Protein AF-A0A3D4ZTX4-F1 (afdb_monomer_lite)

Secondary structure (DSSP, 8-state):
----------------------------------SSEETT-SSSSSS--HHHHHHHHHHHTTSS---GGG-SS-SSS--HHHHHHHHHHHTTSS-S---EE-PPPSEEEEEEEE-SEEE--TT-EEEEEEEEEEEESEEEESSEEEE---SSTTPPPPPEEEEESS-EEE-SEEE-PPPPPP-SS--SPPPPPPEEEEESSS-EEES-----TT-TT-----EEPPPPPPP-TTPPPPPPP-EEEEEEEEEEEE---TTSEEEPPPPPPPPEEE-TTGGGT----SB---PPPPPP-EEEEEEEEESSEEEEEEE-TTS-EEEEEEPPTTSEEE-PPPPPPPEEESB-TTT--B---TTPPPP---TT--EEEEPPPPPPBSSB-PPPPPEEEE----SSTTPPPPPEEEEPPPPPPBS-EEETTEEEEEE-SSPEEPPPPPPEEEEPPPPPPPPTTSPPPPPPPEEEEPPPPPPBP-S--SS--EEPPPPPPEEEEPPPPPPPPTTSSSPPPPPPPPP-

Structure (mmCIF, N/CA/C/O backbone):
data_AF-A0A3D4ZTX4-F1
#
_entry.id   AF-A0A3D4ZTX4-F1
#
loop_
_atom_site.group_PDB
_atom_site.id
_atom_site.type_symbol
_atom_site.label_atom_id
_atom_site.label_alt_id
_atom_site.label_comp_id
_atom_site.label_asym_id
_atom_site.label_entity_id
_atom_site.label_seq_id
_atom_site.pdbx_PDB_ins_code
_atom_site.Cartn_x
_atom_site.Cartn_y
_atom_site.Cartn_z
_atom_site.occupancy
_atom_site.B_iso_or_equiv
_atom_site.auth_seq_id
_atom_site.auth_comp_id
_atom_site.auth_asym_id
_atom_site.auth_atom_id
_atom_site.pdbx_PDB_model_num
ATOM 1 N N . MET A 1 1 ? 56.403 -48.534 -10.985 1.00 29.56 1 MET A N 1
ATOM 2 C CA . MET A 1 1 ? 56.360 -48.283 -12.445 1.00 29.56 1 MET A CA 1
ATOM 3 C C . MET A 1 1 ? 54.887 -48.191 -12.809 1.00 29.56 1 MET A C 1
ATOM 5 O O . MET A 1 1 ? 54.210 -49.174 -12.582 1.00 29.56 1 MET A O 1
ATOM 9 N N . VAL A 1 2 ? 54.277 -47.084 -13.225 1.00 28.34 2 VAL A N 1
ATOM 10 C CA . VAL A 1 2 ? 54.739 -45.820 -13.814 1.00 28.34 2 VAL A CA 1
ATOM 11 C C . VAL A 1 2 ? 53.899 -44.674 -13.220 1.00 28.34 2 VAL A C 1
ATOM 13 O O . VAL A 1 2 ? 52.711 -44.831 -12.970 1.00 28.34 2 VAL A O 1
ATOM 16 N N . VAL A 1 3 ? 54.578 -43.557 -12.967 1.00 25.52 3 VAL A N 1
ATOM 17 C CA . VAL A 1 3 ? 54.094 -42.219 -12.584 1.00 25.52 3 VAL A CA 1
ATOM 18 C C . VAL A 1 3 ? 53.844 -41.408 -13.867 1.00 25.52 3 VAL A C 1
ATOM 20 O O . VAL A 1 3 ? 54.604 -41.626 -14.803 1.00 25.52 3 VAL A O 1
ATOM 23 N N . ILE A 1 4 ? 52.851 -40.499 -13.894 1.00 31.30 4 ILE A N 1
ATOM 24 C CA . ILE A 1 4 ? 52.759 -39.186 -14.614 1.00 31.30 4 ILE A CA 1
ATOM 25 C C . ILE A 1 4 ? 51.306 -38.678 -14.381 1.00 31.30 4 ILE A C 1
ATOM 27 O O . ILE A 1 4 ? 50.372 -39.369 -14.765 1.00 31.30 4 ILE A O 1
ATOM 31 N N . ALA A 1 5 ? 50.993 -37.685 -13.535 1.00 28.58 5 ALA A N 1
ATOM 32 C CA . ALA A 1 5 ? 51.284 -36.235 -13.509 1.00 28.58 5 ALA A CA 1
ATOM 33 C C . ALA A 1 5 ? 50.299 -35.348 -14.324 1.00 28.58 5 ALA A C 1
ATOM 35 O O . ALA A 1 5 ? 50.420 -35.210 -15.533 1.00 28.58 5 ALA A O 1
ATOM 36 N N . LEU A 1 6 ? 49.326 -34.776 -13.594 1.00 28.41 6 LEU A N 1
ATOM 37 C CA . LEU A 1 6 ? 48.914 -33.358 -13.486 1.00 28.41 6 LEU A CA 1
ATOM 38 C C . LEU A 1 6 ? 49.051 -32.407 -14.701 1.00 28.41 6 LEU A C 1
ATOM 40 O O . LEU A 1 6 ? 50.166 -32.054 -15.066 1.00 28.41 6 LEU A O 1
ATOM 44 N N . VAL A 1 7 ? 47.924 -31.822 -15.145 1.00 29.66 7 VAL A N 1
ATOM 45 C CA . VAL A 1 7 ? 47.815 -30.400 -15.549 1.00 29.66 7 VAL A CA 1
ATOM 46 C C . VAL A 1 7 ? 46.451 -29.858 -15.103 1.00 29.66 7 VAL A C 1
ATOM 48 O O . VAL A 1 7 ? 45.405 -30.392 -15.463 1.00 29.66 7 VAL A O 1
ATOM 51 N N . ALA A 1 8 ? 46.492 -28.799 -14.298 1.00 30.97 8 ALA A N 1
ATOM 52 C CA . ALA A 1 8 ? 45.364 -27.967 -13.908 1.00 30.97 8 ALA A CA 1
ATOM 53 C C . ALA A 1 8 ? 45.010 -26.971 -15.024 1.00 30.97 8 ALA A C 1
ATOM 55 O O . ALA A 1 8 ? 45.914 -26.400 -15.630 1.00 30.97 8 ALA A O 1
ATOM 56 N N . CYS A 1 9 ? 43.720 -26.686 -15.225 1.00 24.20 9 CYS A N 1
ATOM 57 C CA . CYS A 1 9 ? 43.291 -25.400 -15.770 1.00 24.20 9 CYS A CA 1
ATOM 58 C C . CYS A 1 9 ? 41.925 -25.003 -15.196 1.00 24.20 9 CYS A C 1
ATOM 60 O O . CYS A 1 9 ? 40.882 -25.558 -15.524 1.00 24.20 9 CYS A O 1
ATOM 62 N N . LEU A 1 10 ? 42.016 -24.033 -14.295 1.00 30.66 10 LEU A N 1
ATOM 63 C CA . LEU A 1 10 ? 40.996 -23.150 -13.761 1.00 30.66 10 LEU A CA 1
ATOM 64 C C . LEU A 1 10 ? 40.327 -22.358 -14.901 1.00 30.66 10 LEU A C 1
ATOM 66 O O . LEU A 1 10 ? 41.018 -21.591 -15.567 1.00 30.66 10 LEU A O 1
ATOM 70 N N . ILE A 1 11 ? 39.009 -22.484 -15.077 1.00 34.06 11 ILE A N 1
ATOM 71 C CA . ILE A 1 11 ? 38.154 -21.402 -15.594 1.00 34.06 11 ILE A CA 1
ATOM 72 C C . ILE A 1 11 ? 36.887 -21.368 -14.738 1.00 34.06 11 ILE A C 1
ATOM 74 O O . ILE A 1 11 ? 36.047 -22.261 -14.786 1.00 34.06 11 ILE A O 1
ATOM 78 N N . VAL A 1 12 ? 36.810 -20.317 -13.928 1.00 33.38 12 VAL A N 1
ATOM 79 C CA . VAL A 1 12 ? 35.614 -19.815 -13.257 1.00 33.38 12 VAL A CA 1
ATOM 80 C C . VAL A 1 12 ? 34.815 -19.035 -14.296 1.00 33.38 12 VAL A C 1
ATOM 82 O O . VAL A 1 12 ? 35.348 -18.085 -14.861 1.00 33.38 12 VAL A O 1
ATOM 85 N N . LEU A 1 13 ? 33.551 -19.393 -14.509 1.00 31.44 13 LEU A N 1
ATOM 86 C CA . LEU A 1 13 ? 32.523 -18.471 -14.991 1.00 31.44 13 LEU A CA 1
ATOM 87 C C . LEU A 1 13 ? 31.254 -18.747 -14.184 1.00 31.44 13 LEU A C 1
ATOM 89 O O . LEU A 1 13 ? 30.627 -19.795 -14.323 1.00 31.44 13 LEU A O 1
ATOM 93 N N . GLY A 1 14 ? 30.969 -17.823 -13.266 1.00 26.03 14 GLY A N 1
ATOM 94 C CA . GLY A 1 14 ? 29.739 -17.760 -12.495 1.00 26.03 14 GLY A CA 1
ATOM 95 C C . GLY A 1 14 ? 28.582 -17.185 -13.309 1.00 26.03 14 GLY A C 1
ATOM 96 O O . GLY A 1 14 ? 28.781 -16.535 -14.333 1.00 26.03 14 GLY A O 1
ATOM 97 N N . GLY A 1 15 ? 27.378 -17.442 -12.806 1.00 23.33 15 GLY A N 1
ATOM 98 C CA . GLY A 1 15 ? 26.110 -16.948 -13.332 1.00 23.33 15 GLY A CA 1
ATOM 99 C C . GLY A 1 15 ? 24.925 -17.636 -12.654 1.00 23.33 15 GLY A C 1
ATOM 100 O O . GLY A 1 15 ? 24.102 -18.237 -13.331 1.00 23.33 15 GLY A O 1
ATOM 101 N N . CYS A 1 16 ? 24.877 -17.612 -11.317 1.00 26.80 16 CYS A N 1
ATOM 102 C CA . CYS A 1 16 ? 23.678 -17.952 -10.552 1.00 26.80 16 CYS A CA 1
ATOM 103 C C . CYS A 1 16 ? 22.837 -16.679 -10.395 1.00 26.80 16 CYS A C 1
ATOM 105 O O . CYS A 1 16 ? 23.235 -15.785 -9.655 1.00 26.80 16 CYS A O 1
ATOM 107 N N . GLY A 1 17 ? 21.686 -16.606 -11.064 1.00 27.02 17 GLY A N 1
ATOM 108 C CA . GLY A 1 17 ? 20.585 -15.723 -10.677 1.00 27.02 17 GLY A CA 1
ATOM 109 C C . GLY A 1 17 ? 19.721 -16.459 -9.658 1.00 27.02 17 GLY A C 1
ATOM 110 O O . GLY A 1 17 ? 18.739 -17.092 -10.026 1.00 27.02 17 GLY A O 1
ATOM 111 N N . GLY A 1 18 ? 20.170 -16.486 -8.404 1.00 25.41 18 GLY A N 1
ATOM 112 C CA . GLY A 1 18 ? 19.428 -17.049 -7.280 1.00 25.41 18 GLY A CA 1
ATOM 113 C C . GLY A 1 18 ? 18.776 -15.919 -6.501 1.00 25.41 18 GLY A C 1
ATOM 114 O O . GLY A 1 18 ? 19.469 -15.194 -5.794 1.00 25.41 18 GLY A O 1
ATOM 115 N N . SER A 1 19 ? 17.462 -15.770 -6.662 1.00 39.69 19 SER A N 1
ATOM 116 C CA . SER A 1 19 ? 16.624 -15.027 -5.725 1.00 39.69 19 SER A CA 1
ATOM 117 C C . SER A 1 19 ? 16.540 -15.844 -4.437 1.00 39.69 19 SER A C 1
ATOM 119 O O . SER A 1 19 ? 15.967 -16.933 -4.439 1.00 39.69 19 SER A O 1
ATOM 121 N N . SER A 1 20 ? 17.195 -15.378 -3.375 1.00 32.53 20 SER A N 1
ATOM 122 C CA . SER A 1 20 ? 17.037 -15.909 -2.019 1.00 32.53 20 SER A CA 1
ATOM 123 C C . SER A 1 20 ? 17.790 -15.029 -1.023 1.00 32.53 20 SER A C 1
ATOM 125 O O . SER A 1 20 ? 19.018 -15.087 -0.981 1.00 32.53 20 SER A O 1
ATOM 127 N N . ASP A 1 21 ? 17.057 -14.254 -0.221 1.00 24.39 21 ASP A N 1
ATOM 128 C CA . ASP A 1 21 ? 17.412 -14.012 1.185 1.00 24.39 21 ASP A CA 1
ATOM 129 C C . ASP A 1 21 ? 16.194 -13.485 1.975 1.00 24.39 21 ASP A C 1
ATOM 131 O O . ASP A 1 21 ? 16.196 -12.395 2.540 1.00 24.39 21 ASP A O 1
ATOM 135 N N . SER A 1 22 ? 15.127 -14.289 2.034 1.00 27.98 22 SER A N 1
ATOM 136 C CA . SER A 1 22 ? 14.105 -14.159 3.080 1.00 27.98 22 SER A CA 1
ATOM 137 C C . SER A 1 22 ? 14.618 -14.924 4.297 1.00 27.98 22 SER A C 1
ATOM 139 O O . SER A 1 22 ? 14.611 -16.157 4.325 1.00 27.98 22 SER A O 1
ATOM 141 N N . ARG A 1 23 ? 15.157 -14.209 5.286 1.00 24.25 23 ARG A N 1
ATOM 142 C CA . ARG A 1 23 ? 15.619 -14.826 6.533 1.00 24.25 23 ARG A CA 1
ATOM 143 C C . ARG A 1 23 ? 14.424 -15.396 7.295 1.00 24.25 23 ARG A C 1
ATOM 145 O O . ARG A 1 23 ? 13.562 -14.658 7.750 1.00 24.25 23 ARG A O 1
ATOM 152 N N . HIS A 1 24 ? 14.418 -16.717 7.442 1.00 26.36 24 HIS A N 1
ATOM 153 C CA . HIS A 1 24 ? 13.599 -17.452 8.398 1.00 26.36 24 HIS A CA 1
ATOM 154 C C . HIS A 1 24 ? 14.009 -17.136 9.839 1.00 26.36 24 HIS A C 1
ATOM 156 O O . HIS A 1 24 ? 15.183 -17.273 10.195 1.00 26.36 24 HIS A O 1
ATOM 162 N N . GLY A 1 25 ? 13.009 -16.839 10.667 1.00 23.14 25 GLY A N 1
ATOM 163 C CA . GLY A 1 25 ? 13.096 -16.951 12.115 1.00 23.14 25 GLY A CA 1
ATOM 164 C C . GLY A 1 25 ? 12.004 -16.175 12.841 1.00 23.14 25 GLY A C 1
ATOM 165 O O . GLY A 1 25 ? 12.299 -15.092 13.316 1.00 23.14 25 GLY A O 1
ATOM 166 N N . ASP A 1 26 ? 10.797 -16.735 12.961 1.00 24.45 26 ASP A N 1
ATOM 167 C CA . ASP A 1 26 ? 10.262 -17.123 14.274 1.00 24.45 26 ASP A CA 1
ATOM 168 C C . ASP A 1 26 ? 9.072 -18.090 14.125 1.00 24.45 26 ASP A C 1
ATOM 170 O O . ASP A 1 26 ? 8.430 -18.151 13.078 1.00 24.45 26 ASP A O 1
ATOM 174 N N . ALA A 1 27 ? 8.830 -18.916 15.142 1.00 26.33 27 ALA A N 1
ATOM 175 C CA . ALA A 1 27 ? 7.755 -19.904 15.152 1.00 26.33 27 ALA A CA 1
ATOM 176 C C . ALA A 1 27 ? 6.387 -19.216 15.313 1.00 26.33 27 ALA A C 1
ATOM 178 O O . ALA A 1 27 ? 6.121 -18.605 16.346 1.00 26.33 27 ALA A O 1
ATOM 179 N N . GLY A 1 28 ? 5.532 -19.353 14.296 1.00 24.69 28 GLY A N 1
ATOM 180 C CA . GLY A 1 28 ? 4.213 -18.730 14.207 1.00 24.69 28 GLY A CA 1
ATOM 181 C C . GLY A 1 28 ? 3.308 -19.012 15.406 1.00 24.69 28 GLY A C 1
ATOM 182 O O . GLY A 1 28 ? 2.915 -20.148 15.680 1.00 24.69 28 GLY A O 1
ATOM 183 N N . THR A 1 29 ? 2.943 -17.943 16.104 1.00 26.30 29 THR A N 1
ATOM 184 C CA . THR A 1 29 ? 1.664 -17.843 16.801 1.00 26.30 29 THR A CA 1
ATOM 185 C C . THR A 1 29 ? 0.652 -17.279 15.809 1.00 26.30 29 THR A C 1
ATOM 187 O O . THR A 1 29 ? 0.821 -16.145 15.373 1.00 26.30 29 THR A O 1
ATOM 190 N N . ALA A 1 30 ? -0.360 -18.072 15.453 1.00 31.19 30 ALA A N 1
ATOM 191 C CA . ALA A 1 30 ? -1.457 -17.687 14.565 1.00 31.19 30 ALA A CA 1
ATOM 192 C C . ALA A 1 30 ? -2.037 -16.300 14.914 1.00 31.19 30 ALA A C 1
ATOM 194 O O . ALA A 1 30 ? -2.411 -16.064 16.070 1.00 31.19 30 ALA A O 1
ATOM 195 N N . SER A 1 31 ? -2.154 -15.414 13.920 1.00 37.06 31 SER A N 1
ATOM 196 C CA . SER A 1 31 ? -2.885 -14.147 14.033 1.00 37.06 31 SER A CA 1
ATOM 197 C C . SER A 1 31 ? -4.377 -14.429 13.822 1.00 37.06 31 SER A C 1
ATOM 199 O O . SER A 1 31 ? -4.875 -14.539 12.708 1.00 37.06 31 SER A O 1
ATOM 201 N N . LEU A 1 32 ? -5.114 -14.606 14.922 1.00 36.53 32 LEU A N 1
ATOM 202 C CA . LEU A 1 32 ? -6.569 -14.849 14.931 1.00 36.53 32 LEU A CA 1
ATOM 203 C C . LEU A 1 32 ? -7.376 -13.538 15.063 1.00 36.53 32 LEU A C 1
ATOM 205 O O . LEU A 1 32 ? -8.450 -13.518 15.667 1.00 36.53 32 LEU A O 1
ATOM 209 N N . CYS A 1 33 ? -6.831 -12.422 14.577 1.00 50.25 33 CYS A N 1
ATOM 210 C CA . CYS A 1 33 ? -7.174 -11.074 15.050 1.00 50.25 33 CYS A CA 1
ATOM 211 C C . CYS A 1 33 ? -8.006 -10.235 14.062 1.00 50.25 33 CYS A C 1
ATOM 213 O O . CYS A 1 33 ? -8.018 -9.003 14.152 1.00 50.25 33 CYS A O 1
ATOM 215 N N . SER A 1 34 ? -8.675 -10.874 13.105 1.00 60.69 34 SER A N 1
ATOM 216 C CA . SER A 1 34 ? -9.504 -10.233 12.077 1.00 60.69 34 SER A CA 1
ATOM 217 C C . SER A 1 34 ? -10.948 -10.745 12.127 1.00 60.69 34 SER A C 1
ATOM 219 O O . SER A 1 34 ? -11.213 -11.889 12.501 1.00 60.69 34 SER A O 1
ATOM 221 N N . VAL A 1 35 ? -11.905 -9.876 11.783 1.00 67.38 35 VAL A N 1
ATOM 222 C CA . VAL A 1 35 ? -13.296 -10.286 11.541 1.00 67.38 35 VAL A CA 1
ATOM 223 C C . VAL A 1 35 ? -13.363 -11.086 10.242 1.00 67.38 35 VAL A C 1
ATOM 225 O O . VAL A 1 35 ? -14.143 -12.032 10.151 1.00 67.38 35 VAL A O 1
ATOM 228 N N . SER A 1 36 ? -12.535 -10.732 9.258 1.00 76.25 36 SER A N 1
ATOM 229 C CA . SER A 1 36 ? -12.303 -11.543 8.062 1.00 76.25 36 SER A CA 1
ATOM 230 C C . SER A 1 36 ? -11.190 -12.575 8.266 1.00 76.25 36 SER A C 1
ATOM 232 O O . SER A 1 36 ? -10.473 -12.562 9.262 1.00 76.25 36 SER A O 1
ATOM 234 N N . SER A 1 37 ? -11.038 -13.526 7.353 1.00 83.44 37 SER A N 1
ATOM 235 C CA . SER A 1 37 ? -9.910 -14.470 7.357 1.00 83.44 37 SER A CA 1
ATOM 236 C C . SER A 1 37 ? -9.536 -14.827 5.924 1.00 83.44 37 SER A C 1
ATOM 238 O O . SER A 1 37 ? -10.416 -14.877 5.062 1.00 83.44 37 SER A O 1
ATOM 240 N N . LEU A 1 38 ? -8.254 -15.074 5.653 1.00 86.12 38 LEU A N 1
ATOM 241 C CA . LEU A 1 38 ? -7.802 -15.443 4.313 1.00 86.12 38 LEU A CA 1
ATOM 242 C C . LEU A 1 38 ? -8.300 -16.850 3.960 1.00 86.12 38 LEU A C 1
ATOM 244 O O . LEU A 1 38 ? -8.179 -17.789 4.746 1.00 86.12 38 LEU A O 1
ATOM 248 N N . LEU A 1 39 ? -8.886 -17.002 2.772 1.00 89.81 39 LEU A N 1
ATOM 249 C CA . LEU A 1 39 ? -9.277 -18.319 2.273 1.00 89.81 39 LEU A CA 1
ATOM 250 C C . LEU A 1 39 ? -8.027 -19.169 2.051 1.00 89.81 39 LEU A C 1
ATOM 252 O O . LEU A 1 39 ? -7.098 -18.750 1.364 1.00 89.81 39 LEU A O 1
ATOM 256 N N . GLY A 1 40 ? -8.034 -20.374 2.609 1.00 90.19 40 GLY A N 1
ATOM 257 C CA . GLY A 1 40 ? -6.928 -21.319 2.560 1.00 90.19 40 GLY A CA 1
ATOM 258 C C . GLY A 1 40 ? -5.927 -21.199 3.704 1.00 90.19 40 GLY A C 1
ATOM 259 O O . GLY A 1 40 ? -5.249 -22.183 3.946 1.00 90.19 40 GLY A O 1
ATOM 260 N N . ASP A 1 41 ? -5.872 -20.084 4.439 1.00 91.88 41 ASP A N 1
ATOM 261 C CA . ASP A 1 41 ? -4.967 -19.902 5.586 1.00 91.88 41 ASP A CA 1
ATOM 262 C C . ASP A 1 41 ? -5.539 -20.609 6.827 1.00 91.88 41 ASP A C 1
ATOM 264 O O . ASP A 1 41 ? -6.416 -20.097 7.530 1.00 91.88 41 ASP A O 1
ATOM 268 N N . LEU A 1 42 ? -5.124 -21.858 7.035 1.00 89.75 42 LEU A N 1
ATOM 269 C CA . LEU A 1 42 ? -5.650 -22.737 8.079 1.00 89.75 42 LEU A CA 1
ATOM 270 C C . LEU A 1 42 ? -4.779 -22.758 9.332 1.00 89.75 42 LEU A C 1
ATOM 272 O O . LEU A 1 42 ? -5.270 -23.187 10.383 1.00 89.75 42 LEU A O 1
ATOM 276 N N . ASP A 1 43 ? -3.518 -22.334 9.238 1.00 85.25 43 ASP A N 1
ATOM 277 C CA . ASP A 1 43 ? -2.645 -22.167 10.400 1.00 85.25 43 ASP A CA 1
ATOM 278 C C . ASP A 1 43 ? -2.526 -20.711 10.891 1.00 85.25 43 ASP A C 1
ATOM 280 O O . ASP A 1 43 ? -2.057 -20.495 12.013 1.00 85.25 43 ASP A O 1
ATOM 284 N N . GLY A 1 44 ? -3.092 -19.751 10.153 1.00 80.12 44 GLY A N 1
ATOM 285 C CA . GLY A 1 44 ? -3.233 -18.351 10.549 1.00 80.12 44 GLY A CA 1
ATOM 286 C C . GLY A 1 44 ? -1.918 -17.582 10.485 1.00 80.12 44 GLY A C 1
ATOM 287 O O . GLY A 1 44 ? -1.739 -16.633 11.259 1.00 80.12 44 GLY A O 1
ATOM 288 N N . ASP A 1 45 ? -0.975 -18.028 9.651 1.00 76.88 45 ASP A N 1
ATOM 289 C CA . ASP A 1 45 ? 0.330 -17.391 9.478 1.00 76.88 45 ASP A CA 1
ATOM 290 C C . ASP A 1 45 ? 0.326 -16.276 8.411 1.00 76.88 45 ASP A C 1
ATOM 292 O O . ASP A 1 45 ? 1.339 -15.591 8.222 1.00 76.88 45 ASP A O 1
ATOM 296 N N . GLY A 1 46 ? -0.817 -16.061 7.744 1.00 78.94 46 GLY A N 1
ATOM 297 C CA . GLY A 1 46 ? -1.037 -15.022 6.739 1.00 78.94 46 GLY A CA 1
ATOM 298 C C . GLY A 1 46 ? -0.410 -15.308 5.371 1.00 78.94 46 GLY A C 1
ATOM 299 O O . GLY A 1 46 ? -0.596 -14.526 4.431 1.00 78.94 46 GLY A O 1
ATOM 300 N N . ASN A 1 47 ? 0.330 -16.407 5.224 1.00 83.25 47 ASN A N 1
ATOM 301 C CA . ASN A 1 47 ? 1.073 -16.758 4.024 1.00 83.25 47 ASN A CA 1
ATOM 302 C C . ASN A 1 47 ? 0.529 -18.042 3.401 1.00 83.25 47 ASN A C 1
ATOM 304 O O . ASN A 1 47 ? -0.029 -18.893 4.081 1.00 83.25 47 ASN A O 1
ATOM 308 N N . PRO A 1 48 ? 0.717 -18.246 2.086 1.00 90.69 48 PRO A N 1
ATOM 309 C CA . PRO A 1 48 ? 0.359 -19.516 1.505 1.00 90.69 48 PRO A CA 1
ATOM 310 C C . PRO A 1 48 ? 1.403 -20.579 1.853 1.00 90.69 48 PRO A C 1
ATOM 312 O O . PRO A 1 48 ? 2.527 -20.551 1.340 1.00 90.69 48 PRO A O 1
ATOM 315 N N . GLY A 1 49 ? 1.025 -21.556 2.677 1.00 92.88 49 GLY A N 1
ATOM 316 C CA . GLY A 1 49 ? 1.903 -22.615 3.156 1.00 92.88 49 GLY A CA 1
ATOM 317 C C . GLY A 1 49 ? 1.590 -24.019 2.628 1.00 92.88 49 GLY A C 1
ATOM 318 O O . GLY A 1 49 ? 0.478 -24.384 2.241 1.00 92.88 49 GLY A O 1
ATOM 319 N N . VAL A 1 50 ? 2.605 -24.893 2.670 1.00 95.50 50 VAL A N 1
ATOM 320 C CA . VAL A 1 50 ? 2.388 -26.345 2.507 1.00 95.50 50 VAL A CA 1
ATOM 321 C C . VAL A 1 50 ? 1.551 -26.897 3.669 1.00 95.50 50 VAL A C 1
ATOM 323 O O . VAL A 1 50 ? 0.809 -27.861 3.478 1.00 95.50 50 VAL A O 1
ATOM 326 N N . ASN A 1 51 ? 1.654 -26.292 4.857 1.00 95.00 51 ASN A N 1
ATOM 327 C CA . ASN A 1 51 ? 0.865 -26.663 6.030 1.00 95.00 51 ASN A CA 1
ATOM 328 C C . ASN A 1 51 ? -0.634 -26.485 5.776 1.00 95.00 51 ASN A C 1
ATOM 330 O O . AS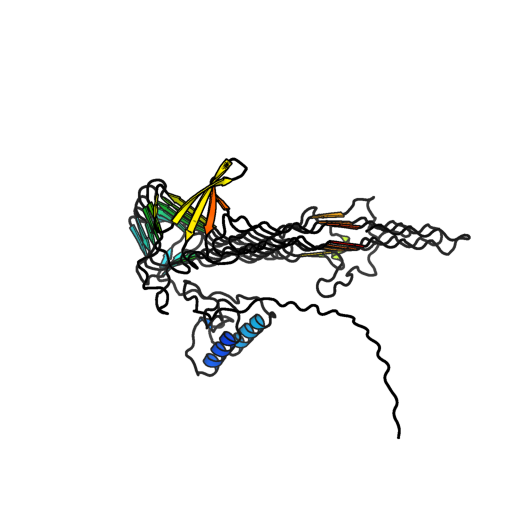N A 1 51 ? -1.394 -27.419 6.029 1.00 95.00 51 ASN A O 1
ATOM 334 N N . ASP A 1 52 ? -1.029 -25.362 5.181 1.00 94.69 52 ASP A N 1
ATOM 335 C CA . ASP A 1 52 ? -2.404 -25.085 4.771 1.00 94.69 52 ASP A CA 1
ATOM 336 C C . ASP A 1 52 ? -2.931 -26.109 3.780 1.00 94.69 52 ASP A C 1
ATOM 338 O O . ASP A 1 52 ? -3.965 -26.740 3.996 1.00 94.69 52 ASP A O 1
ATOM 342 N N . ALA A 1 53 ? -2.167 -26.359 2.712 1.00 95.94 53 ALA A N 1
ATOM 343 C CA . ALA A 1 53 ? -2.538 -27.346 1.708 1.00 95.94 53 ALA A CA 1
ATOM 344 C C . ALA A 1 53 ? -2.712 -28.745 2.329 1.00 95.94 53 ALA A C 1
ATOM 346 O O . ALA A 1 53 ? -3.639 -29.478 1.977 1.00 95.94 53 ALA A O 1
ATOM 347 N N . ILE A 1 54 ? -1.849 -29.125 3.279 1.00 96.12 54 ILE A N 1
ATOM 348 C CA . ILE A 1 54 ? -1.979 -30.382 4.027 1.00 96.12 54 ILE A CA 1
ATOM 349 C C . ILE A 1 54 ? -3.227 -30.366 4.917 1.00 96.12 54 ILE A C 1
ATOM 351 O O . ILE A 1 54 ? -3.923 -31.381 4.981 1.00 96.12 54 ILE A O 1
ATOM 355 N N . ALA A 1 55 ? -3.524 -29.260 5.594 1.00 95.19 55 ALA A N 1
ATOM 356 C CA . ALA A 1 55 ? -4.703 -29.129 6.442 1.00 95.19 55 ALA A CA 1
ATOM 357 C C . ALA A 1 55 ? -6.005 -29.239 5.623 1.00 95.19 55 ALA A C 1
ATOM 359 O O . ALA A 1 55 ? -6.890 -30.010 6.003 1.00 95.19 55 ALA A O 1
ATOM 360 N N . ILE A 1 56 ? -6.078 -28.623 4.436 1.00 96.38 56 ILE A N 1
ATOM 361 C CA . ILE A 1 56 ? -7.192 -28.819 3.492 1.00 96.38 56 ILE A CA 1
ATOM 362 C C . ILE A 1 56 ? -7.293 -30.300 3.099 1.00 96.38 56 ILE A C 1
ATOM 364 O O . ILE A 1 56 ? -8.359 -30.903 3.206 1.00 96.38 56 ILE A O 1
ATOM 368 N N . LEU A 1 57 ? -6.184 -30.946 2.716 1.00 97.25 57 LEU A N 1
ATOM 369 C CA . LEU A 1 57 ? -6.191 -32.369 2.345 1.00 97.25 57 LEU A CA 1
ATOM 370 C C . LEU A 1 57 ? -6.658 -33.281 3.486 1.00 97.25 57 LEU A C 1
ATOM 372 O O . LEU A 1 57 ? -7.331 -34.281 3.228 1.00 97.25 57 LEU A O 1
ATOM 376 N N . ARG A 1 58 ? -6.335 -32.950 4.741 1.00 97.69 58 ARG A N 1
ATOM 377 C CA . ARG A 1 58 ? -6.824 -33.679 5.919 1.00 97.69 58 ARG A CA 1
ATOM 378 C C . ARG A 1 58 ? -8.338 -33.547 6.082 1.00 97.69 58 ARG A C 1
ATOM 380 O O . ARG A 1 58 ? -8.983 -34.546 6.402 1.00 97.69 58 ARG A O 1
ATOM 387 N N . ILE A 1 59 ? -8.911 -32.377 5.802 1.00 96.38 59 ILE A N 1
ATOM 388 C CA . ILE A 1 59 ? -10.369 -32.182 5.750 1.00 96.38 59 ILE A CA 1
ATOM 389 C C . ILE A 1 59 ? -10.977 -33.023 4.620 1.00 96.38 59 ILE A C 1
ATOM 391 O O . ILE A 1 59 ? -11.925 -33.771 4.853 1.00 96.38 59 ILE A O 1
ATOM 395 N N . VAL A 1 60 ? -10.386 -32.984 3.421 1.00 96.38 60 VAL A N 1
ATOM 396 C CA . VAL A 1 60 ? -10.865 -33.724 2.237 1.00 96.38 60 VAL A CA 1
ATOM 397 C C . VAL A 1 60 ? -10.925 -35.236 2.479 1.00 96.38 60 VAL A C 1
ATOM 399 O O . VAL A 1 60 ? -11.858 -35.901 2.028 1.00 96.38 60 VAL A O 1
ATOM 402 N N . VAL A 1 61 ? -9.959 -35.806 3.208 1.00 96.75 61 VAL A N 1
ATOM 403 C CA . VAL A 1 61 ? -9.952 -37.245 3.551 1.00 96.75 61 VAL A CA 1
ATOM 404 C C . VAL A 1 61 ? -10.732 -37.582 4.831 1.00 96.75 61 VAL A C 1
ATOM 406 O O . VAL A 1 61 ? -10.745 -38.742 5.247 1.00 96.75 61 VAL A O 1
ATOM 409 N N . GLY A 1 62 ? -11.388 -36.599 5.456 1.00 94.00 62 GLY A N 1
ATOM 410 C CA . GLY A 1 62 ? -12.205 -36.774 6.660 1.00 94.00 62 GLY A CA 1
ATOM 411 C C . GLY A 1 62 ? -11.406 -37.005 7.945 1.00 94.00 62 GLY A C 1
ATOM 412 O O . GLY A 1 62 ? -11.927 -37.604 8.887 1.00 94.00 62 GLY A O 1
ATOM 413 N N . PHE A 1 63 ? -10.139 -36.587 7.983 1.00 95.69 63 PHE A N 1
ATOM 414 C CA . PHE A 1 63 ? -9.313 -36.635 9.194 1.00 95.69 63 PHE A CA 1
ATOM 415 C C . PHE A 1 63 ? -9.562 -35.444 10.118 1.00 95.69 63 PHE A C 1
ATOM 417 O O . PHE A 1 63 ? -9.476 -35.619 11.331 1.00 95.69 63 PHE A O 1
ATOM 424 N N . ASP A 1 64 ? -9.921 -34.286 9.561 1.00 94.69 64 ASP A N 1
ATOM 425 C CA . ASP A 1 64 ? -10.273 -33.083 10.316 1.00 94.69 64 ASP A CA 1
ATOM 426 C C . ASP A 1 64 ? -11.680 -32.580 9.951 1.00 94.69 64 ASP A C 1
ATOM 428 O O . ASP A 1 64 ? -12.275 -32.990 8.952 1.00 94.69 64 ASP A O 1
ATOM 432 N N . VAL A 1 65 ? -12.232 -31.705 10.797 1.00 91.19 65 VAL A N 1
ATOM 433 C CA . VAL A 1 65 ? -13.566 -31.113 10.612 1.00 91.19 65 VAL A CA 1
ATOM 434 C C . VAL A 1 65 ? -13.518 -30.042 9.523 1.00 91.19 65 VAL A C 1
ATOM 436 O O . VAL A 1 65 ? -12.598 -29.230 9.487 1.00 91.19 65 VAL A O 1
ATOM 439 N N . THR A 1 66 ? -14.538 -30.012 8.664 1.00 90.69 66 THR A N 1
ATOM 440 C CA . THR A 1 66 ? -14.692 -28.986 7.628 1.00 90.69 66 THR A CA 1
ATOM 441 C C . THR A 1 66 ? -14.803 -27.589 8.231 1.00 90.69 66 THR A C 1
ATOM 443 O O . THR A 1 66 ? -15.584 -27.362 9.156 1.00 90.69 66 THR A O 1
ATOM 446 N N . THR A 1 67 ? -14.058 -26.647 7.659 1.00 90.56 67 THR A N 1
ATOM 447 C CA . THR A 1 67 ? -14.127 -25.217 7.968 1.00 90.56 67 THR A CA 1
ATOM 448 C C . THR A 1 67 ? -14.397 -24.428 6.684 1.00 90.56 67 THR A C 1
ATOM 450 O O . THR A 1 67 ? -13.861 -24.812 5.643 1.00 90.56 67 THR A O 1
ATOM 453 N N . PRO A 1 68 ? -15.190 -23.338 6.725 1.00 88.94 68 PRO A N 1
ATOM 454 C CA . PRO A 1 68 ? -15.415 -22.475 5.563 1.00 88.94 68 PRO A CA 1
ATOM 455 C C . PRO A 1 68 ? -14.134 -21.896 4.950 1.00 88.94 68 PRO A C 1
ATOM 457 O O . PRO A 1 68 ? -14.116 -21.597 3.767 1.00 88.94 68 PRO A O 1
ATOM 460 N N . LEU A 1 69 ? -13.052 -21.771 5.728 1.00 90.62 69 LEU A N 1
ATOM 461 C CA . LEU A 1 69 ? -11.764 -21.281 5.218 1.00 90.62 69 LEU A CA 1
ATOM 462 C C . LEU A 1 69 ? -11.113 -22.231 4.210 1.00 90.62 69 LEU A C 1
ATOM 464 O O . LEU A 1 69 ? -10.302 -21.792 3.405 1.00 90.62 69 LEU A O 1
ATOM 468 N N . ALA A 1 70 ? -11.451 -23.521 4.256 1.00 93.88 70 ALA A N 1
ATOM 469 C CA . ALA A 1 70 ? -10.879 -24.528 3.370 1.00 93.88 70 ALA A CA 1
ATOM 470 C C . ALA A 1 70 ? -11.608 -24.636 2.017 1.00 93.88 70 ALA A C 1
ATOM 472 O O . ALA A 1 70 ? -11.177 -25.423 1.184 1.00 93.88 70 ALA A O 1
ATOM 473 N N . ASP A 1 71 ? -12.703 -23.892 1.818 1.00 93.19 71 ASP A N 1
ATOM 474 C CA . ASP A 1 71 ? -13.427 -23.758 0.545 1.00 93.19 71 ASP A CA 1
ATOM 475 C C . ASP A 1 71 ? -12.841 -22.556 -0.211 1.00 93.19 71 ASP A C 1
ATOM 477 O O . ASP A 1 71 ? -13.329 -21.426 -0.142 1.00 93.19 71 ASP A O 1
ATOM 481 N N . CYS A 1 72 ? -11.679 -22.782 -0.816 1.00 93.19 72 CYS A N 1
ATOM 482 C CA . CYS A 1 72 ? -10.872 -21.758 -1.459 1.00 93.19 72 CYS A CA 1
ATOM 483 C C . CYS A 1 72 ? -11.420 -21.362 -2.835 1.00 93.19 72 CYS A C 1
ATOM 485 O O . CYS A 1 72 ? -11.168 -20.239 -3.272 1.00 93.19 72 CYS A O 1
ATOM 487 N N . ASP A 1 73 ? -12.128 -22.255 -3.534 1.00 92.12 73 ASP A N 1
ATOM 488 C CA . ASP A 1 73 ? -12.769 -21.928 -4.814 1.00 92.12 73 ASP A CA 1
ATOM 489 C C . ASP A 1 73 ? -14.221 -21.426 -4.679 1.00 92.12 73 ASP A C 1
ATOM 491 O O . ASP A 1 73 ? -14.767 -20.861 -5.635 1.00 92.12 73 ASP A O 1
ATOM 495 N N . GLY A 1 74 ? -14.799 -21.519 -3.476 1.00 89.19 74 GLY A N 1
ATOM 496 C CA . GLY A 1 74 ? -16.092 -20.947 -3.119 1.00 89.19 74 GLY A CA 1
ATOM 497 C C . GLY A 1 74 ? -17.279 -21.718 -3.693 1.00 89.19 74 GLY A C 1
ATOM 498 O O . GLY A 1 74 ? -18.362 -21.140 -3.845 1.00 89.19 74 GLY A O 1
ATOM 499 N N . ASP A 1 75 ? -17.098 -22.992 -4.057 1.00 91.81 75 ASP A N 1
ATOM 500 C CA . ASP A 1 75 ? -18.165 -23.830 -4.609 1.00 91.81 75 ASP A CA 1
ATOM 501 C C . ASP A 1 75 ? -19.151 -24.357 -3.545 1.00 91.81 75 ASP A C 1
ATOM 503 O O . ASP A 1 75 ? -20.204 -24.920 -3.880 1.00 91.81 75 ASP A O 1
ATOM 507 N N . GLY A 1 76 ? -18.862 -24.097 -2.265 1.00 90.38 76 GLY A N 1
ATOM 508 C CA . GLY A 1 76 ? -19.651 -24.510 -1.111 1.00 90.38 76 GLY A CA 1
ATOM 509 C C . GLY A 1 76 ? -19.230 -25.862 -0.534 1.00 90.38 76 GLY A C 1
ATOM 510 O O . GLY A 1 76 ? -19.885 -26.350 0.397 1.00 90.38 76 GLY A O 1
ATOM 511 N N . THR A 1 77 ? -18.189 -26.503 -1.075 1.00 93.00 77 THR A N 1
ATOM 512 C CA . THR A 1 77 ? -17.682 -27.801 -0.628 1.00 93.00 77 THR A CA 1
ATOM 513 C C . THR A 1 77 ? -16.161 -27.835 -0.553 1.00 93.00 77 THR A C 1
ATOM 515 O O . THR A 1 77 ? -15.471 -27.488 -1.490 1.00 93.00 77 THR A O 1
ATOM 518 N N . VAL A 1 78 ? -15.618 -28.363 0.549 1.00 95.69 78 VAL A N 1
ATOM 519 C CA . VAL A 1 78 ? -14.163 -28.551 0.670 1.00 95.69 78 VAL A CA 1
ATOM 520 C C . VAL A 1 78 ? -13.740 -29.833 -0.047 1.00 95.69 78 VAL A C 1
ATOM 522 O O . VAL A 1 78 ? -14.090 -30.943 0.374 1.00 95.69 78 VAL A O 1
ATOM 525 N N . GLY A 1 79 ? -12.968 -29.684 -1.117 1.00 95.75 79 GLY A N 1
ATOM 526 C CA . GLY A 1 79 ? -12.538 -30.739 -2.018 1.00 95.75 79 GLY A CA 1
ATOM 527 C C . GLY A 1 79 ? -11.066 -30.656 -2.434 1.00 95.75 79 GLY A C 1
ATOM 528 O O . GLY A 1 79 ? -10.247 -29.888 -1.937 1.00 95.75 79 GLY A O 1
ATOM 529 N N . VAL A 1 80 ? -10.694 -31.523 -3.381 1.00 96.81 80 VAL A N 1
ATOM 530 C CA . VAL A 1 80 ? -9.332 -31.536 -3.949 1.00 96.81 80 VAL A CA 1
ATOM 531 C C . VAL A 1 80 ? -9.058 -30.265 -4.769 1.00 96.81 80 VAL A C 1
ATOM 533 O O . VAL A 1 80 ? -7.897 -29.887 -4.918 1.00 96.81 80 VAL A O 1
ATOM 536 N N . GLY A 1 81 ? -10.107 -29.614 -5.291 1.00 96.69 81 GLY A N 1
ATOM 537 C CA . GLY A 1 81 ? -10.015 -28.335 -6.003 1.00 96.69 81 GLY A CA 1
ATOM 538 C C . GLY A 1 81 ? -9.357 -27.254 -5.149 1.00 96.69 81 GLY A C 1
ATOM 539 O O . GLY A 1 81 ? -8.367 -26.663 -5.584 1.00 96.69 81 GLY A O 1
ATOM 540 N N . ASP A 1 82 ? -9.800 -27.117 -3.900 1.00 97.00 82 ASP A N 1
ATOM 541 C CA . ASP A 1 82 ? -9.273 -26.148 -2.933 1.00 97.00 82 ASP A CA 1
ATOM 542 C C . ASP A 1 82 ? -7.799 -26.379 -2.618 1.00 97.00 82 ASP A C 1
ATOM 544 O O . ASP A 1 82 ? -6.976 -25.470 -2.708 1.00 97.00 82 ASP A O 1
ATOM 548 N N . ALA A 1 83 ? -7.428 -27.633 -2.341 1.00 96.44 83 ALA A N 1
ATOM 549 C CA . ALA A 1 83 ? -6.039 -27.991 -2.071 1.00 96.44 83 ALA A CA 1
ATOM 550 C C . ALA A 1 83 ? -5.127 -27.691 -3.274 1.00 96.44 83 ALA A C 1
ATOM 552 O O . ALA A 1 83 ? -3.986 -27.261 -3.101 1.00 96.44 83 ALA A O 1
ATOM 553 N N . ILE A 1 84 ? -5.612 -27.906 -4.504 1.00 96.44 84 ILE A N 1
ATOM 554 C CA . ILE A 1 84 ? -4.866 -27.561 -5.722 1.00 96.44 84 ILE A CA 1
ATOM 555 C C . ILE A 1 84 ? -4.725 -26.046 -5.854 1.00 96.44 84 ILE A C 1
ATOM 557 O O . ILE A 1 84 ? -3.634 -25.582 -6.191 1.00 96.44 84 ILE A O 1
ATOM 561 N N . LEU A 1 85 ? -5.792 -25.282 -5.615 1.00 95.06 85 LEU A N 1
ATOM 562 C CA . LEU A 1 85 ? -5.752 -23.823 -5.672 1.00 95.06 85 LEU A CA 1
ATOM 563 C C . LEU A 1 85 ? -4.713 -23.278 -4.685 1.00 95.06 85 LEU A C 1
ATOM 565 O O . LEU A 1 85 ? -3.844 -22.505 -5.089 1.00 95.06 85 LEU A O 1
ATOM 569 N N . MET A 1 86 ? -4.712 -23.798 -3.457 1.00 95.62 86 MET A N 1
ATOM 570 C CA . MET A 1 86 ? -3.740 -23.443 -2.429 1.00 95.62 86 MET A CA 1
ATOM 571 C C . MET A 1 86 ? -2.301 -23.777 -2.839 1.00 95.62 86 MET A C 1
ATOM 573 O O . MET A 1 86 ? -1.414 -22.926 -2.790 1.00 95.62 86 MET A O 1
ATOM 577 N N . LEU A 1 87 ? -2.056 -24.989 -3.350 1.00 96.38 87 LEU A N 1
ATOM 578 C CA . LEU A 1 87 ? -0.728 -25.388 -3.832 1.00 96.38 87 LEU A CA 1
ATOM 579 C C . LEU A 1 87 ? -0.225 -24.507 -4.979 1.00 96.38 87 LEU A C 1
ATOM 581 O O . LEU A 1 87 ? 0.978 -24.280 -5.081 1.00 96.38 87 LEU A O 1
ATOM 585 N N . ARG A 1 88 ? -1.115 -24.006 -5.845 1.00 96.69 88 ARG A N 1
ATOM 586 C CA . ARG A 1 88 ? -0.730 -23.067 -6.907 1.00 96.69 88 ARG A CA 1
ATOM 587 C C . ARG A 1 88 ? -0.251 -21.740 -6.334 1.00 96.69 88 ARG A C 1
ATOM 589 O O . ARG A 1 88 ? 0.717 -21.210 -6.870 1.00 96.69 88 ARG A O 1
ATOM 596 N N . CYS A 1 89 ? -0.878 -21.234 -5.274 1.00 93.06 89 CYS A N 1
ATOM 597 C CA . CYS A 1 89 ? -0.401 -20.049 -4.558 1.00 93.06 89 CYS A CA 1
ATOM 598 C C . CYS A 1 89 ? 0.978 -20.311 -3.934 1.00 93.06 89 CYS A C 1
ATOM 600 O O . CYS A 1 89 ? 1.904 -19.545 -4.181 1.00 93.06 89 CYS A O 1
ATOM 602 N N . VAL A 1 90 ? 1.162 -21.457 -3.262 1.00 93.62 90 VAL A N 1
ATOM 603 C CA . VAL A 1 90 ? 2.449 -21.865 -2.655 1.00 93.62 90 VAL A CA 1
ATOM 604 C C . VAL A 1 90 ? 3.605 -21.876 -3.667 1.00 93.62 90 VAL A C 1
ATOM 606 O O . VAL A 1 90 ? 4.732 -21.525 -3.327 1.00 93.62 90 VAL A O 1
ATOM 609 N N . VAL A 1 91 ? 3.357 -22.278 -4.920 1.00 94.00 91 VAL A N 1
ATOM 610 C CA . VAL A 1 91 ? 4.395 -22.323 -5.971 1.00 94.00 91 VAL A CA 1
ATOM 611 C C . VAL A 1 91 ? 4.435 -21.083 -6.876 1.00 94.00 91 VAL A C 1
ATOM 613 O O . VAL A 1 91 ? 5.123 -21.104 -7.897 1.00 94.00 91 VAL A O 1
ATOM 616 N N . GLY A 1 92 ? 3.684 -20.025 -6.554 1.00 84.62 92 GLY A N 1
ATOM 617 C CA . GLY A 1 92 ? 3.649 -18.782 -7.335 1.00 84.62 92 GLY A CA 1
ATOM 618 C C . GLY A 1 92 ? 2.980 -18.903 -8.713 1.00 84.62 92 GLY A C 1
ATOM 619 O O . GLY A 1 92 ? 3.268 -18.125 -9.618 1.00 84.62 92 GLY A O 1
ATOM 620 N N . LEU A 1 93 ? 2.106 -19.896 -8.908 1.00 87.44 93 LEU A N 1
ATOM 621 C CA . LEU A 1 93 ? 1.318 -20.091 -10.138 1.00 87.44 93 LEU A CA 1
ATOM 622 C C . LEU A 1 93 ? -0.077 -19.448 -10.087 1.00 87.44 93 LEU A C 1
ATOM 624 O O . LEU A 1 93 ? -0.782 -19.432 -11.101 1.00 87.44 93 LEU A O 1
ATOM 628 N N . SER A 1 94 ? -0.491 -18.976 -8.916 1.00 84.88 94 SER A N 1
ATOM 629 C CA . SER A 1 94 ? -1.703 -18.193 -8.681 1.00 84.88 94 SER A CA 1
ATOM 630 C C . SER A 1 94 ? -1.371 -17.069 -7.700 1.00 84.88 94 SER A C 1
ATOM 632 O O . SER A 1 94 ? -0.454 -17.218 -6.894 1.00 84.88 94 SER A O 1
ATOM 634 N N . SER A 1 95 ? -2.108 -15.961 -7.771 1.00 80.94 95 SER A N 1
ATOM 635 C CA . SER A 1 95 ? -1.984 -14.863 -6.811 1.00 80.94 95 SER A CA 1
ATOM 636 C C . SER A 1 95 ? -2.430 -15.306 -5.418 1.00 80.94 95 SER A C 1
ATOM 638 O O . SER A 1 95 ? -3.362 -16.100 -5.277 1.00 80.94 95 SER A O 1
ATOM 640 N N . TRP A 1 96 ? -1.762 -14.780 -4.400 1.00 80.56 96 TRP A N 1
ATOM 641 C CA . TRP A 1 96 ? -2.197 -14.814 -3.010 1.00 80.56 96 TRP A CA 1
ATOM 642 C C . TRP A 1 96 ? -2.455 -13.369 -2.566 1.00 80.56 96 TRP A C 1
ATOM 644 O O . TRP A 1 96 ? -1.681 -12.503 -2.978 1.00 80.56 96 TRP A O 1
ATOM 654 N N . PRO A 1 97 ? -3.488 -13.093 -1.753 1.00 84.69 97 PRO A N 1
ATOM 655 C CA . PRO A 1 97 ? -4.494 -14.023 -1.226 1.00 84.69 97 PRO A CA 1
ATOM 656 C C . PRO A 1 97 ? -5.492 -14.542 -2.276 1.00 84.69 97 PRO A C 1
ATOM 658 O O . PRO A 1 97 ? -5.738 -13.895 -3.292 1.00 84.69 97 PRO A O 1
ATOM 661 N N . ILE A 1 98 ? -6.064 -15.730 -2.031 1.00 83.19 98 ILE A N 1
ATOM 662 C CA . ILE A 1 98 ? -7.101 -16.340 -2.895 1.00 83.19 98 ILE A CA 1
ATOM 663 C C . ILE A 1 98 ? -8.426 -15.574 -2.784 1.00 83.19 98 ILE A C 1
ATOM 665 O O . ILE A 1 98 ? -9.155 -15.400 -3.759 1.00 83.19 98 ILE A O 1
ATOM 669 N N . GLY A 1 99 ? -8.725 -15.110 -1.577 1.00 83.06 99 GLY A N 1
ATOM 670 C CA . GLY A 1 99 ? -9.917 -14.360 -1.231 1.00 83.06 99 GLY A CA 1
ATOM 671 C C . GLY A 1 99 ? -10.032 -14.245 0.282 1.00 83.06 99 GLY A C 1
ATOM 672 O O . GLY A 1 99 ? -9.149 -14.690 1.018 1.00 83.06 99 GLY A O 1
ATOM 673 N N . MET A 1 100 ? -11.129 -13.655 0.746 1.00 83.88 100 MET A N 1
ATOM 674 C CA . MET A 1 100 ? -11.410 -13.500 2.169 1.00 83.88 100 MET A CA 1
ATOM 675 C C . MET A 1 100 ? -12.767 -14.094 2.515 1.00 83.88 100 MET A C 1
ATOM 677 O O . MET A 1 100 ? -13.764 -13.856 1.831 1.00 83.88 100 MET A O 1
ATOM 681 N N . TYR A 1 101 ? -12.803 -14.832 3.615 1.00 85.19 101 TYR A N 1
ATOM 682 C CA . TYR A 1 101 ? -14.029 -15.242 4.266 1.00 85.19 101 TYR A CA 1
ATOM 683 C C . TYR A 1 101 ? -14.499 -14.143 5.217 1.00 85.19 101 TYR A C 1
ATOM 685 O O . TYR A 1 101 ? -13.723 -13.638 6.028 1.00 85.19 101 TYR A O 1
ATOM 693 N N . TYR A 1 102 ? -15.791 -13.825 5.153 1.00 84.00 102 TYR A N 1
ATOM 694 C CA . TYR A 1 102 ? -16.455 -12.955 6.116 1.00 84.00 102 TYR A CA 1
ATOM 695 C C . TYR A 1 102 ? -17.558 -13.727 6.839 1.00 84.00 102 TYR A C 1
ATOM 697 O O . TYR A 1 102 ? -18.399 -14.344 6.175 1.00 84.00 102 TYR A O 1
ATOM 705 N N . PRO A 1 103 ? -17.639 -13.649 8.176 1.00 82.94 103 PRO A N 1
ATOM 706 C CA . PRO A 1 103 ? -18.749 -14.220 8.917 1.00 82.94 103 PRO A CA 1
ATOM 707 C C . PRO A 1 103 ? -20.073 -13.550 8.526 1.00 82.94 103 PRO A C 1
ATOM 709 O O . PRO A 1 103 ? -20.118 -12.433 7.996 1.00 82.94 103 PRO A O 1
ATOM 712 N N . THR A 1 104 ? -21.178 -14.248 8.787 1.00 88.19 104 THR A N 1
ATOM 713 C CA . THR A 1 104 ? -22.516 -13.660 8.646 1.00 88.19 104 THR A CA 1
ATOM 714 C C . THR A 1 104 ? -22.709 -12.612 9.745 1.00 88.19 104 THR A C 1
ATOM 716 O O . THR A 1 104 ? -22.511 -12.958 10.910 1.00 88.19 104 THR A O 1
ATOM 719 N N . PRO A 1 105 ? -23.071 -11.359 9.416 1.00 92.75 105 PRO A N 1
ATOM 720 C CA . PRO A 1 105 ? -23.308 -10.336 10.428 1.00 92.75 105 PRO A CA 1
ATOM 721 C C . PRO A 1 105 ? -24.631 -10.573 11.165 1.00 92.75 105 PRO A C 1
ATOM 723 O O . PRO A 1 105 ? -25.592 -11.089 10.591 1.00 92.75 105 PRO A O 1
ATOM 726 N N . ASP A 1 106 ? -24.706 -10.107 12.408 1.00 94.62 106 ASP A N 1
ATOM 727 C CA . ASP A 1 106 ? -25.948 -10.037 13.178 1.00 94.62 106 ASP A CA 1
ATOM 728 C C . ASP A 1 106 ? -26.853 -8.900 12.680 1.00 94.62 106 ASP A C 1
ATOM 730 O O . ASP A 1 106 ? -28.081 -9.027 12.678 1.00 94.62 106 ASP A O 1
ATOM 734 N N . ARG A 1 107 ? -26.255 -7.792 12.216 1.00 95.75 107 ARG A N 1
ATOM 735 C CA . ARG A 1 107 ? -26.963 -6.689 11.548 1.00 95.75 107 ARG A CA 1
ATOM 736 C C . ARG A 1 107 ? -26.080 -5.917 10.569 1.00 95.75 107 ARG A C 1
ATOM 738 O O . ARG A 1 107 ? -24.857 -5.992 10.617 1.00 95.75 107 ARG A O 1
ATOM 745 N N . GLN A 1 108 ? -26.727 -5.134 9.710 1.00 97.00 108 GLN A N 1
ATOM 746 C CA . GLN A 1 108 ? -26.086 -4.251 8.737 1.00 97.00 108 GLN A CA 1
ATOM 747 C C . GLN A 1 108 ? -26.456 -2.787 8.989 1.00 97.00 108 GLN A C 1
ATOM 749 O O . GLN A 1 108 ? -27.608 -2.485 9.313 1.00 97.00 108 GLN A O 1
ATOM 754 N N . ILE A 1 109 ? -25.495 -1.887 8.793 1.00 97.00 109 ILE A N 1
ATOM 755 C CA . ILE A 1 109 ? -25.680 -0.430 8.798 1.00 97.00 109 ILE A CA 1
ATOM 756 C C . ILE A 1 109 ? -25.029 0.197 7.556 1.00 97.00 109 ILE A C 1
ATOM 758 O O . ILE A 1 109 ? -24.143 -0.405 6.958 1.00 97.00 109 ILE A O 1
ATOM 762 N N . SER A 1 110 ? -25.476 1.384 7.138 1.00 96.94 110 SER A N 1
ATOM 763 C CA . SER A 1 110 ? -24.963 2.060 5.934 1.00 96.94 110 SER A CA 1
ATOM 764 C C . SER A 1 110 ? -25.250 3.561 5.948 1.00 96.94 110 SER A C 1
ATOM 766 O O . SER A 1 110 ? -26.304 3.968 6.446 1.00 96.94 110 SER A O 1
ATOM 768 N N . GLY A 1 111 ? -24.411 4.367 5.295 1.00 96.69 111 GLY A N 1
ATOM 769 C CA . GLY A 1 111 ? -24.652 5.800 5.109 1.00 96.69 111 GLY A CA 1
ATOM 770 C C . GLY A 1 111 ? -24.499 6.583 6.413 1.00 96.69 111 GLY A C 1
ATOM 771 O O . GLY A 1 111 ? -23.502 6.437 7.107 1.00 96.69 111 GLY A O 1
ATOM 772 N N . THR A 1 112 ? -25.464 7.431 6.768 1.00 97.75 112 THR A N 1
ATOM 773 C CA . THR A 1 112 ? -25.436 8.143 8.058 1.00 97.75 112 THR A CA 1
ATOM 774 C C . THR A 1 112 ? -26.337 7.443 9.066 1.00 97.75 112 THR A C 1
ATOM 776 O O . THR A 1 112 ? -27.554 7.377 8.879 1.00 97.75 112 THR A O 1
ATOM 779 N N . VAL A 1 113 ? -25.742 6.956 10.150 1.00 97.56 113 VAL A N 1
ATOM 780 C CA . VAL A 1 113 ? -26.432 6.350 11.291 1.00 97.56 113 VAL A CA 1
ATOM 781 C C . VAL A 1 113 ? -26.453 7.369 12.420 1.00 97.56 113 VAL A C 1
ATOM 783 O O . VAL A 1 113 ? -25.402 7.869 12.800 1.00 97.56 113 VAL A O 1
ATOM 786 N N . VAL A 1 114 ? -27.635 7.690 12.947 1.00 97.56 114 VAL A N 1
ATOM 787 C CA . VAL A 1 114 ? -27.789 8.626 14.071 1.00 97.56 114 VAL A CA 1
ATOM 788 C C . VAL A 1 114 ? -28.421 7.884 15.239 1.00 97.56 114 VAL A C 1
ATOM 790 O O . VAL A 1 114 ? -29.589 7.498 15.168 1.00 97.56 114 VAL A O 1
ATOM 793 N N . GLU A 1 115 ? -27.659 7.691 16.309 1.00 95.31 115 GLU A N 1
ATOM 794 C CA . GLU A 1 115 ? -28.093 7.009 17.532 1.00 95.31 115 GLU A CA 1
ATOM 795 C C . GLU A 1 115 ? -27.759 7.878 18.754 1.00 95.31 115 GLU A C 1
ATOM 797 O O . GLU A 1 115 ? -26.895 8.736 18.680 1.00 95.31 115 GLU A O 1
ATOM 802 N N . GLY A 1 116 ? -28.464 7.716 19.877 1.00 95.69 116 GLY A N 1
ATOM 803 C CA . GLY A 1 116 ? -28.054 8.378 21.125 1.00 95.69 116 GLY A CA 1
ATOM 804 C C . GLY A 1 116 ? -26.792 7.708 21.664 1.00 95.69 116 GLY A C 1
ATOM 805 O O . GLY A 1 116 ? -25.700 8.255 21.587 1.00 95.69 116 GLY A O 1
ATOM 806 N N . ASP A 1 117 ? -26.933 6.458 22.094 1.00 96.69 117 ASP A N 1
ATOM 807 C CA . ASP A 1 117 ? -25.807 5.606 22.465 1.00 96.69 117 ASP A CA 1
ATOM 808 C C . ASP A 1 117 ? -25.630 4.526 21.396 1.00 96.69 117 ASP A C 1
ATOM 810 O O . ASP A 1 117 ? -26.500 3.666 21.239 1.00 96.69 117 ASP A O 1
ATOM 814 N N . PHE A 1 118 ? -24.516 4.566 20.665 1.00 97.94 118 PHE A N 1
ATOM 815 C CA . PHE A 1 118 ? -24.173 3.530 19.695 1.00 97.94 118 PHE A CA 1
ATOM 816 C C . PHE A 1 118 ? -23.469 2.374 20.408 1.00 97.94 118 PHE A C 1
ATOM 818 O O . PHE A 1 118 ? -22.368 2.532 20.941 1.00 97.94 118 PHE A O 1
ATOM 825 N N . VAL A 1 119 ? -24.095 1.196 20.420 1.00 97.44 119 VAL A N 1
ATOM 826 C CA . VAL A 1 119 ? -23.557 0.011 21.102 1.00 97.44 119 VAL A CA 1
ATOM 827 C C . VAL A 1 119 ? -23.433 -1.160 20.133 1.00 97.44 119 VAL A C 1
ATOM 829 O O . VAL A 1 119 ? -24.382 -1.489 19.422 1.00 97.44 119 VAL A O 1
ATOM 832 N N . VAL A 1 120 ? -22.267 -1.809 20.145 1.00 95.69 120 VAL A N 1
ATOM 833 C CA . VAL A 1 120 ? -22.034 -3.106 19.492 1.00 95.69 120 VAL A CA 1
ATOM 834 C C . VAL A 1 120 ? -21.670 -4.106 20.578 1.00 95.69 120 VAL A C 1
ATOM 836 O O . VAL A 1 120 ? -20.552 -4.077 21.087 1.00 95.69 120 VAL A O 1
ATOM 839 N N . ALA A 1 121 ? -22.620 -4.941 20.990 1.00 92.88 121 ALA A N 1
ATOM 840 C CA . ALA A 1 121 ? -22.469 -5.810 22.153 1.00 92.88 121 ALA A CA 1
ATOM 841 C C . ALA A 1 121 ? -21.348 -6.851 21.976 1.00 92.88 121 ALA A C 1
ATOM 843 O O . ALA A 1 121 ? -20.959 -7.199 20.866 1.00 92.88 121 ALA A O 1
ATOM 844 N N . GLU A 1 122 ? -20.824 -7.387 23.082 1.00 87.12 122 GLU A N 1
ATOM 845 C CA . GLU A 1 122 ? -19.800 -8.434 23.019 1.00 87.12 122 GLU A CA 1
ATOM 846 C C . GLU A 1 122 ? -20.323 -9.652 22.238 1.00 87.12 122 GLU A C 1
ATOM 848 O O . GLU A 1 122 ? -21.369 -10.215 22.562 1.00 87.12 122 GLU A O 1
ATOM 853 N N . GLY A 1 123 ? -19.582 -10.056 21.204 1.00 83.50 123 GLY A N 1
ATOM 854 C CA . GLY A 1 123 ? -19.973 -11.142 20.305 1.00 83.50 123 GLY A CA 1
ATOM 855 C C . GLY A 1 123 ? -20.939 -10.749 19.184 1.00 83.50 123 GLY A C 1
ATOM 856 O O . GLY A 1 123 ? -21.152 -11.584 18.313 1.00 83.50 123 GLY A O 1
ATOM 857 N N . GLU A 1 124 ? -21.466 -9.520 19.174 1.00 91.62 124 GLU A N 1
ATOM 858 C CA . GLU A 1 124 ? -22.221 -8.972 18.042 1.00 91.62 124 GLU A CA 1
ATOM 859 C C . GLU A 1 124 ? -21.268 -8.630 16.890 1.00 91.62 124 GLU A C 1
ATOM 861 O O . GLU A 1 124 ? -20.202 -8.050 17.111 1.00 91.62 124 GLU A O 1
ATOM 866 N N . LEU A 1 125 ? -21.664 -8.969 15.665 1.00 92.94 125 LEU A N 1
ATOM 867 C CA . LEU A 1 125 ? -20.997 -8.603 14.422 1.00 92.94 125 LEU A CA 1
ATOM 868 C C . LEU A 1 125 ? -21.887 -7.670 13.599 1.00 92.94 125 LEU A C 1
ATOM 870 O O . LEU A 1 125 ? -22.958 -8.056 13.128 1.00 92.94 125 LEU A O 1
ATOM 874 N N . VAL A 1 126 ? -21.416 -6.447 13.380 1.00 96.06 126 VAL A N 1
ATOM 875 C CA . VAL A 1 126 ? -22.109 -5.428 12.591 1.00 96.06 126 VAL A CA 1
ATOM 876 C C . VAL A 1 126 ? -21.354 -5.198 11.292 1.00 96.06 126 VAL A C 1
ATOM 878 O O . VAL A 1 126 ? -20.207 -4.756 11.303 1.00 96.06 126 VAL A O 1
ATOM 881 N N . GLU A 1 127 ? -22.009 -5.475 10.167 1.00 96.44 127 GLU A N 1
ATOM 882 C CA . GLU A 1 127 ? -21.470 -5.137 8.852 1.00 96.44 127 GLU A CA 1
ATOM 883 C C . GLU A 1 127 ? -21.824 -3.691 8.487 1.00 96.44 127 GLU A C 1
ATOM 885 O O . GLU A 1 127 ? -22.979 -3.263 8.549 1.00 96.44 127 GLU A O 1
ATOM 890 N N . VAL A 1 128 ? -20.811 -2.950 8.065 1.00 96.31 128 VAL A N 1
ATOM 891 C CA . VAL A 1 128 ? -20.890 -1.592 7.552 1.00 96.31 128 VAL A CA 1
ATOM 892 C C . VAL A 1 128 ? -20.852 -1.653 6.029 1.00 96.31 128 VAL A C 1
ATOM 894 O O . VAL A 1 128 ? -19.845 -2.026 5.426 1.00 96.31 128 VAL A O 1
ATOM 897 N N . VAL A 1 129 ? -21.974 -1.319 5.397 1.00 95.62 129 VAL A N 1
ATOM 898 C CA . VAL A 1 129 ? -22.147 -1.404 3.947 1.00 95.62 129 VAL A CA 1
ATOM 899 C C . VAL A 1 129 ? -21.830 -0.051 3.315 1.00 95.62 129 VAL A C 1
ATOM 901 O O . VAL A 1 129 ? -22.623 0.889 3.404 1.00 95.62 129 VAL A O 1
ATOM 904 N N . GLY A 1 130 ? -20.682 0.015 2.638 1.00 94.50 130 GLY A N 1
ATOM 905 C CA . GLY A 1 130 ? -20.149 1.250 2.061 1.00 94.50 130 GLY A CA 1
ATOM 906 C C . GLY A 1 130 ? -19.647 2.232 3.123 1.00 94.50 130 GLY A C 1
ATOM 907 O O . GLY A 1 130 ? -19.670 1.941 4.320 1.00 94.50 130 GLY A O 1
ATOM 908 N N . ASP A 1 131 ? -19.205 3.407 2.680 1.00 96.44 131 ASP A N 1
ATOM 909 C CA . ASP A 1 131 ? -18.768 4.465 3.592 1.00 96.44 131 ASP A CA 1
ATOM 910 C C . ASP A 1 131 ? -19.895 4.848 4.549 1.00 96.44 131 ASP A C 1
ATOM 912 O O . ASP A 1 131 ? -21.019 5.158 4.131 1.00 96.44 131 ASP A O 1
ATOM 916 N N . THR A 1 132 ? -19.596 4.817 5.846 1.00 98.12 132 THR A N 1
ATOM 917 C CA . THR A 1 132 ? -20.603 5.044 6.883 1.00 98.12 132 THR A CA 1
ATOM 918 C C . THR A 1 132 ? -20.094 5.985 7.960 1.00 98.12 132 THR A C 1
ATOM 920 O O . THR A 1 132 ? -18.972 5.854 8.452 1.00 98.12 132 THR A O 1
ATOM 923 N N . VAL A 1 133 ? -20.965 6.916 8.347 1.00 98.50 133 VAL A N 1
ATOM 924 C CA . VAL A 1 133 ? -20.759 7.867 9.439 1.00 98.50 133 VAL A CA 1
ATOM 925 C C . VAL A 1 133 ? -21.759 7.559 10.546 1.00 98.50 133 VAL A C 1
ATOM 927 O O . VAL A 1 133 ? -22.971 7.631 10.337 1.00 98.50 133 VAL A O 1
ATOM 930 N N . ILE A 1 134 ? -21.249 7.221 11.723 1.00 98.50 134 ILE A N 1
ATOM 931 C CA . ILE A 1 134 ? -22.015 6.942 12.934 1.00 98.50 134 ILE A CA 1
ATOM 932 C C . ILE A 1 134 ? -21.957 8.188 13.814 1.00 98.50 134 ILE A C 1
ATOM 934 O O . ILE A 1 134 ? -20.919 8.490 14.394 1.00 98.50 134 ILE A O 1
ATOM 938 N N . GLN A 1 135 ? -23.071 8.904 13.909 1.00 98.62 135 GLN A N 1
ATOM 939 C CA . GLN A 1 135 ? -23.232 10.080 14.756 1.00 98.62 135 GLN A CA 1
ATOM 940 C C . GLN A 1 135 ? -23.935 9.679 16.048 1.00 98.62 135 GLN A C 1
ATOM 942 O O . GLN A 1 135 ? -25.048 9.147 16.010 1.00 98.62 135 GLN A O 1
ATOM 947 N N . CYS A 1 136 ? -23.285 9.922 17.184 1.00 98.31 136 CYS A N 1
ATOM 948 C CA . CYS A 1 136 ? -23.807 9.523 18.484 1.00 98.31 136 CYS A CA 1
ATOM 949 C C . CYS A 1 136 ? -23.451 10.481 19.621 1.00 98.31 136 CYS A C 1
ATOM 951 O O . CYS A 1 136 ? -22.574 11.335 19.496 1.00 98.31 136 CYS A O 1
ATOM 953 N N . ASP A 1 137 ? -24.149 10.351 20.747 1.00 98.25 137 ASP A N 1
ATOM 954 C CA . ASP A 1 137 ? -23.722 10.966 21.999 1.00 98.25 137 ASP A CA 1
ATOM 955 C C . ASP A 1 137 ? -22.555 10.182 22.592 1.00 98.25 137 ASP A C 1
ATOM 957 O O . ASP A 1 137 ? -21.517 10.763 22.889 1.00 98.25 137 ASP A O 1
ATOM 961 N N . THR A 1 138 ? -22.677 8.860 22.705 1.00 97.94 138 THR A N 1
ATOM 962 C CA . THR A 1 138 ? -21.578 7.985 23.137 1.00 97.94 138 THR A CA 1
ATOM 963 C C . THR A 1 138 ? -21.479 6.740 22.263 1.00 97.94 138 THR A C 1
ATOM 965 O O . THR A 1 138 ? -22.468 6.315 21.663 1.00 97.94 138 THR A O 1
ATOM 968 N N . ALA A 1 139 ? -20.289 6.135 22.200 1.00 98.00 139 ALA A N 1
ATOM 969 C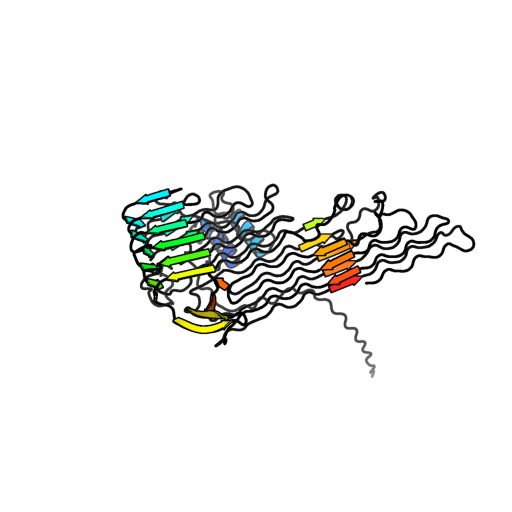 CA . ALA A 1 139 ? -20.074 4.872 21.494 1.00 98.00 139 ALA A CA 1
ATOM 970 C C . ALA A 1 139 ? -19.397 3.832 22.397 1.00 98.00 139 ALA A C 1
ATOM 972 O O . ALA A 1 139 ? -18.384 4.113 23.034 1.00 98.00 139 ALA A O 1
ATOM 973 N N . THR A 1 140 ? -19.935 2.612 22.436 1.00 97.25 140 THR A N 1
ATOM 974 C CA . THR A 1 140 ? -19.369 1.473 23.177 1.00 97.25 140 THR A CA 1
ATOM 975 C C . THR A 1 140 ? -19.327 0.237 22.282 1.00 97.25 140 THR A C 1
ATOM 977 O O . THR A 1 140 ? -20.363 -0.328 21.939 1.00 97.25 140 THR A O 1
ATOM 980 N N . ILE A 1 141 ? -18.125 -0.201 21.904 1.00 95.94 141 ILE A N 1
ATOM 981 C CA . ILE A 1 141 ? -17.899 -1.252 20.900 1.00 95.94 141 ILE A CA 1
ATOM 982 C C . ILE A 1 141 ? -17.043 -2.381 21.502 1.00 95.94 141 ILE A C 1
ATOM 984 O O . ILE A 1 141 ? -15.828 -2.402 21.300 1.00 95.94 141 ILE A O 1
ATOM 988 N N . PRO A 1 142 ? -17.627 -3.293 22.303 1.00 91.69 142 PRO A N 1
ATOM 989 C CA . PRO A 1 142 ? -16.996 -4.561 22.689 1.00 91.69 142 PRO A CA 1
ATOM 990 C C . PRO A 1 142 ? -17.116 -5.681 21.639 1.00 91.69 142 PRO A C 1
ATOM 992 O O . PRO A 1 142 ? -16.377 -6.661 21.723 1.00 91.69 142 PRO A O 1
ATOM 995 N N . GLY A 1 143 ? -18.046 -5.586 20.682 1.00 90.25 143 GLY A N 1
ATOM 996 C CA . GLY A 1 143 ? -18.182 -6.533 19.566 1.00 90.25 143 GLY A CA 1
ATOM 997 C C . GLY A 1 143 ? -17.351 -6.176 18.328 1.00 90.25 143 GLY A C 1
ATOM 998 O O . GLY A 1 143 ? -16.366 -5.447 18.413 1.00 90.25 143 GLY A O 1
ATOM 999 N N . GLY A 1 144 ? -17.731 -6.720 17.173 1.00 92.38 144 GLY A N 1
ATOM 1000 C CA . GLY A 1 144 ? -17.057 -6.504 15.893 1.00 92.38 144 GLY A CA 1
ATOM 1001 C C . GLY A 1 144 ? -17.834 -5.565 14.974 1.00 92.38 144 GLY A C 1
ATOM 1002 O O . GLY A 1 144 ? -19.023 -5.764 14.737 1.00 92.38 144 GLY A O 1
ATOM 1003 N N . LEU A 1 145 ? -17.150 -4.575 14.413 1.00 94.75 145 LEU A N 1
ATOM 1004 C CA . LEU A 1 145 ? -17.653 -3.699 13.361 1.00 94.75 145 LEU A CA 1
ATOM 1005 C C . LEU A 1 145 ? -16.772 -3.897 12.127 1.00 94.75 145 LEU A C 1
ATOM 1007 O O . LEU A 1 145 ? -15.561 -3.741 12.230 1.00 94.75 145 LEU A O 1
ATOM 1011 N N . PHE A 1 146 ? -17.334 -4.264 10.979 1.00 95.31 146 PHE A N 1
ATOM 1012 C CA . PHE A 1 146 ? -16.514 -4.560 9.803 1.00 95.31 146 PHE A CA 1
ATOM 1013 C C . PHE A 1 146 ? -17.148 -4.102 8.497 1.00 95.31 146 PHE A C 1
ATOM 1015 O O . PHE A 1 146 ? -18.367 -4.134 8.375 1.00 95.31 146 PHE A O 1
ATOM 1022 N N . SER A 1 147 ? -16.351 -3.728 7.499 1.00 94.62 147 SER A N 1
ATOM 1023 C CA . SER A 1 147 ? -16.835 -3.506 6.131 1.00 94.62 147 SER A CA 1
ATOM 1024 C C . SER A 1 147 ? -16.271 -4.539 5.154 1.00 94.62 147 SER A C 1
ATOM 1026 O O . SER A 1 147 ? -15.253 -5.184 5.409 1.00 94.62 147 SER A O 1
ATOM 1028 N N . ARG A 1 148 ? -16.974 -4.743 4.034 1.00 91.44 148 ARG A N 1
ATOM 1029 C CA . ARG A 1 148 ? -16.571 -5.680 2.977 1.00 91.44 148 ARG A CA 1
ATOM 1030 C C . ARG A 1 148 ? -16.139 -4.945 1.709 1.00 91.44 148 ARG A C 1
ATOM 1032 O O . ARG A 1 148 ? -16.730 -3.911 1.384 1.00 91.44 148 ARG A O 1
ATOM 1039 N N . PRO A 1 149 ? -15.162 -5.489 0.963 1.00 87.06 149 PRO A N 1
ATOM 1040 C CA . PRO A 1 149 ? -14.808 -4.981 -0.349 1.00 87.06 149 PRO A CA 1
ATOM 1041 C C . PRO A 1 149 ? -16.045 -4.980 -1.245 1.00 87.06 149 PRO A C 1
ATOM 1043 O O . PRO A 1 149 ? -16.783 -5.965 -1.312 1.00 87.06 149 PRO A O 1
ATOM 1046 N N . SER A 1 150 ? -16.278 -3.875 -1.944 1.00 86.31 150 SER A N 1
ATOM 1047 C CA . SER A 1 150 ? -17.391 -3.762 -2.883 1.00 86.31 150 SER A CA 1
ATOM 1048 C C . SER A 1 150 ? -17.019 -2.858 -4.054 1.00 86.31 150 SER A C 1
ATOM 1050 O O . SER A 1 150 ? -16.133 -2.018 -3.939 1.00 86.31 150 SER A O 1
ATOM 1052 N N . GLY A 1 151 ? -17.702 -3.040 -5.183 1.00 89.94 151 GLY A N 1
ATOM 1053 C CA . GLY A 1 151 ? -17.492 -2.234 -6.386 1.00 89.94 151 GLY A CA 1
ATOM 1054 C C . GLY A 1 151 ? -16.629 -2.910 -7.463 1.00 89.94 151 GLY A C 1
ATOM 1055 O O . GLY A 1 151 ? -16.152 -4.028 -7.271 1.00 89.94 151 GLY A O 1
ATOM 1056 N N . PRO A 1 152 ? -16.510 -2.273 -8.643 1.00 93.56 152 PRO A N 1
ATOM 1057 C CA . PRO A 1 152 ? -15.638 -2.722 -9.733 1.00 93.56 152 PRO A CA 1
ATOM 1058 C C . PRO A 1 152 ? -14.146 -2.551 -9.399 1.00 93.56 152 PRO A C 1
ATOM 1060 O O . PRO A 1 152 ? -13.799 -2.008 -8.348 1.00 93.56 152 PRO A O 1
ATOM 1063 N N . GLY A 1 153 ? -13.265 -2.966 -10.316 1.00 92.50 153 GLY A N 1
ATOM 1064 C CA . GLY A 1 153 ? -11.826 -2.773 -10.158 1.00 92.50 153 GLY A CA 1
ATOM 1065 C C . GLY A 1 153 ? -11.457 -1.307 -9.929 1.00 92.50 153 GLY A C 1
ATOM 1066 O O . GLY A 1 153 ? -12.103 -0.399 -10.465 1.00 92.50 153 GLY A O 1
ATOM 1067 N N . GLY A 1 154 ? -10.458 -1.087 -9.078 1.00 93.94 154 GLY A N 1
ATOM 1068 C CA . GLY A 1 154 ? -10.006 0.236 -8.650 1.00 93.94 154 GLY A CA 1
ATOM 1069 C C . GLY A 1 154 ? -10.914 0.964 -7.652 1.00 93.94 154 GLY A C 1
ATOM 1070 O O . GLY A 1 154 ? -10.643 2.116 -7.330 1.00 93.94 154 GLY A O 1
ATOM 1071 N N . SER A 1 155 ? -12.000 0.345 -7.174 1.00 97.06 155 SER A N 1
ATOM 1072 C CA . SER A 1 155 ? -12.855 0.943 -6.136 1.00 97.06 155 SER A CA 1
ATOM 1073 C C . SER A 1 155 ? -12.172 0.946 -4.774 1.00 97.06 155 SER A C 1
ATOM 1075 O O . SER A 1 155 ? -11.553 -0.046 -4.392 1.00 97.06 155 SER A O 1
ATOM 1077 N N . ASP A 1 156 ? -12.343 2.029 -4.024 1.00 97.31 156 ASP A N 1
ATOM 1078 C CA . ASP A 1 156 ? -11.834 2.143 -2.660 1.00 97.31 156 ASP A CA 1
ATOM 1079 C C . ASP A 1 156 ? -12.593 1.222 -1.687 1.00 97.31 156 ASP A C 1
ATOM 1081 O O . ASP A 1 156 ? -13.767 0.884 -1.874 1.00 97.31 156 ASP A O 1
ATOM 1085 N N . GLY A 1 157 ? -11.903 0.828 -0.623 1.00 95.81 157 GLY A N 1
ATOM 1086 C CA . GLY A 1 157 ? -12.458 0.133 0.520 1.00 95.81 157 GLY A CA 1
ATOM 1087 C C . GLY A 1 157 ? -13.350 1.048 1.355 1.00 95.81 157 GLY A C 1
ATOM 1088 O O . GLY A 1 157 ? -13.068 2.229 1.548 1.00 95.81 157 GLY A O 1
ATOM 1089 N N . ALA A 1 158 ? -14.441 0.489 1.874 1.00 96.56 158 ALA A N 1
ATOM 1090 C CA . ALA A 1 158 ? -15.419 1.231 2.657 1.00 96.56 158 ALA A CA 1
ATOM 1091 C C . ALA A 1 158 ? -14.847 1.696 4.005 1.00 96.56 158 ALA A C 1
ATOM 1093 O O . ALA A 1 158 ? -14.409 0.877 4.821 1.00 96.56 158 ALA A O 1
ATOM 1094 N N . SER A 1 159 ? -14.923 3.002 4.250 1.00 97.81 159 SER A N 1
ATOM 1095 C CA . SER A 1 159 ? -14.436 3.653 5.466 1.00 97.81 159 SER A CA 1
ATOM 1096 C C . SER A 1 159 ? -15.492 3.684 6.573 1.00 97.81 159 SER A C 1
ATOM 1098 O O . SER A 1 159 ? -16.696 3.800 6.325 1.00 97.81 159 SER A O 1
ATOM 1100 N N . ILE A 1 160 ? -15.032 3.628 7.823 1.00 98.38 160 ILE A N 1
ATOM 1101 C CA . ILE A 1 160 ? -15.871 3.691 9.022 1.00 98.38 160 ILE A CA 1
ATOM 1102 C C . ILE A 1 160 ? -15.516 4.958 9.796 1.00 98.38 160 ILE A C 1
ATO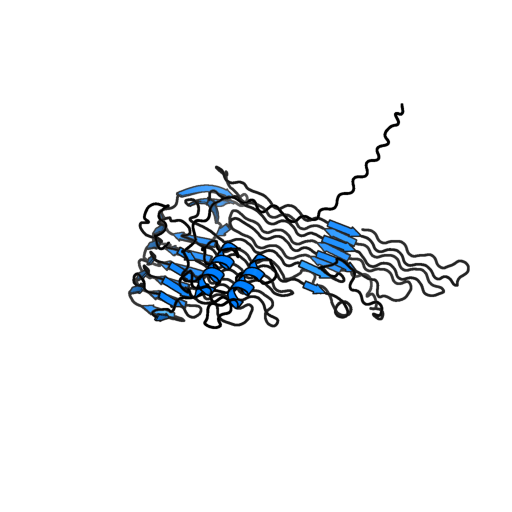M 1104 O O . ILE A 1 160 ? -14.390 5.121 10.265 1.00 98.38 160 ILE A O 1
ATOM 1108 N N . THR A 1 161 ? -16.493 5.850 9.958 1.00 98.62 161 THR A N 1
ATOM 1109 C CA . THR A 1 161 ? -16.347 7.086 10.737 1.00 98.62 161 THR A CA 1
ATOM 1110 C C . THR A 1 161 ? -17.288 7.078 11.937 1.00 98.62 161 THR A C 1
ATOM 1112 O O . THR A 1 161 ? -18.487 6.862 11.783 1.00 98.62 161 THR A O 1
ATOM 1115 N N . ILE A 1 162 ? -16.759 7.345 13.130 1.00 98.50 162 ILE A N 1
ATOM 1116 C CA . ILE A 1 162 ? -17.510 7.517 14.377 1.00 98.50 162 ILE A CA 1
ATOM 1117 C C . ILE A 1 162 ? -17.345 8.969 14.841 1.00 98.50 162 ILE A C 1
ATOM 1119 O O . ILE A 1 162 ? -16.229 9.437 15.074 1.00 98.50 162 ILE A O 1
ATOM 1123 N N . GLU A 1 163 ? -18.462 9.675 14.985 1.00 98.44 163 GLU A N 1
ATOM 1124 C CA . GLU A 1 163 ? -18.559 11.055 15.461 1.00 98.44 163 GLU A CA 1
ATOM 1125 C C . GLU A 1 163 ? -19.383 11.081 16.752 1.00 98.44 163 GLU A C 1
ATOM 1127 O O . GLU A 1 163 ? -20.613 11.006 16.722 1.00 98.44 163 GLU A O 1
ATOM 1132 N N . ALA A 1 164 ? -18.703 11.169 17.896 1.00 98.12 164 ALA A N 1
ATOM 1133 C CA . ALA A 1 164 ? -19.331 11.203 19.211 1.00 98.12 164 ALA A CA 1
ATOM 1134 C C . ALA A 1 164 ? -19.310 12.611 19.835 1.00 98.12 164 ALA A C 1
ATOM 1136 O O . ALA A 1 164 ? -18.339 13.370 19.704 1.00 98.12 164 ALA A O 1
ATOM 1137 N N . SER A 1 165 ? -20.372 12.973 20.559 1.00 97.69 165 SER A N 1
ATOM 1138 C CA . SER A 1 165 ? -20.388 14.194 21.380 1.00 97.69 165 SER A CA 1
ATOM 1139 C C . SER A 1 165 ? -19.712 13.996 22.748 1.00 97.69 165 SER A C 1
ATOM 1141 O O . SER A 1 165 ? -19.107 14.926 23.281 1.00 97.69 165 SER A O 1
ATOM 1143 N N . GLY A 1 166 ? -19.746 12.773 23.273 1.00 97.25 166 GLY A N 1
ATOM 1144 C CA . GLY A 1 166 ? -19.145 12.313 24.521 1.00 97.25 166 GLY A CA 1
ATOM 1145 C C . GLY A 1 166 ? -18.162 11.159 24.310 1.00 97.25 166 GLY A C 1
ATOM 1146 O O . GLY A 1 166 ? -17.473 11.089 23.292 1.00 97.25 166 GLY A O 1
ATOM 1147 N N . ASP A 1 167 ? -18.040 10.285 25.307 1.00 97.69 167 ASP A N 1
ATOM 1148 C CA . ASP A 1 167 ? -16.986 9.267 25.349 1.00 97.69 167 ASP A CA 1
ATOM 1149 C C . ASP A 1 167 ? -17.163 8.157 24.297 1.00 97.69 167 ASP A C 1
ATOM 1151 O O . ASP A 1 167 ? -18.277 7.722 23.985 1.00 97.69 167 ASP A O 1
ATOM 1155 N N . VAL A 1 168 ? -16.031 7.654 23.796 1.00 98.06 168 VAL A N 1
ATOM 1156 C CA . VAL A 1 168 ? -15.947 6.492 22.904 1.00 98.06 168 VAL A CA 1
ATOM 1157 C C . VAL A 1 168 ? -15.092 5.409 23.556 1.00 98.06 168 VAL A C 1
ATOM 1159 O O . VAL A 1 168 ? -13.940 5.650 23.914 1.00 98.06 168 VAL A O 1
ATOM 1162 N N . SER A 1 169 ? -15.631 4.199 23.689 1.00 96.69 169 SER A N 1
ATOM 1163 C CA . SER A 1 169 ? -14.923 3.028 24.211 1.00 96.69 169 SER A CA 1
ATOM 1164 C C . SER A 1 169 ? -14.930 1.900 23.184 1.00 96.69 169 SER A C 1
ATOM 1166 O O . SER A 1 169 ? -15.989 1.390 22.822 1.00 96.69 169 SER A O 1
ATOM 1168 N N . ILE A 1 170 ? -13.748 1.495 22.721 1.00 95.62 170 ILE A N 1
ATOM 1169 C CA . ILE A 1 170 ? -13.568 0.427 21.735 1.00 95.62 170 ILE A CA 1
ATOM 1170 C C . ILE A 1 170 ? -12.730 -0.672 22.372 1.00 95.62 170 ILE A C 1
ATOM 1172 O O . ILE A 1 170 ? -11.524 -0.530 22.538 1.00 95.62 170 ILE A O 1
ATOM 1176 N N . SER A 1 171 ? -13.385 -1.773 22.727 1.00 91.38 171 SER A N 1
ATOM 1177 C CA . SER A 1 171 ? -12.759 -2.950 23.345 1.00 91.38 171 SER A CA 1
ATOM 1178 C C . SER A 1 171 ? -12.967 -4.231 22.534 1.00 91.38 171 SER A C 1
ATOM 1180 O O . SER A 1 171 ? -12.580 -5.307 22.982 1.00 91.38 171 SER A O 1
ATOM 1182 N N . GLY A 1 172 ? -13.585 -4.121 21.361 1.00 89.88 172 GLY A N 1
ATOM 1183 C CA . GLY A 1 172 ? -13.717 -5.167 20.359 1.00 89.88 172 GLY A CA 1
ATOM 1184 C C . GLY A 1 172 ? -12.861 -4.872 19.130 1.00 89.88 172 GLY A C 1
ATOM 1185 O O . GLY A 1 172 ? -11.765 -4.324 19.259 1.00 89.88 172 GLY A O 1
ATOM 1186 N N . THR A 1 173 ? -13.362 -5.229 17.948 1.00 91.75 173 THR A N 1
ATOM 1187 C CA . THR A 1 173 ? -12.634 -5.084 16.677 1.00 91.75 173 THR A CA 1
ATOM 1188 C C . THR A 1 173 ? -13.364 -4.139 15.735 1.00 91.75 173 THR A C 1
ATOM 1190 O O . THR A 1 173 ? -14.581 -4.236 15.583 1.00 91.75 173 THR A O 1
ATOM 1193 N N . ILE A 1 174 ? -12.618 -3.256 15.074 1.00 95.75 174 ILE A N 1
ATOM 1194 C CA . ILE A 1 174 ? -13.099 -2.489 13.922 1.00 95.75 174 ILE A CA 1
ATOM 1195 C C . ILE A 1 174 ? -12.218 -2.834 12.728 1.00 95.75 174 ILE A C 1
ATOM 1197 O O . ILE A 1 174 ? -11.003 -2.695 12.819 1.00 95.75 174 ILE A O 1
ATOM 1201 N N . GLU A 1 175 ? -12.820 -3.269 11.626 1.00 95.44 175 GLU A N 1
ATOM 1202 C CA . GLU A 1 175 ? -12.114 -3.661 10.408 1.00 95.44 175 GLU A CA 1
ATOM 1203 C C . GLU A 1 175 ? -12.701 -2.970 9.174 1.00 95.44 175 GLU A C 1
ATOM 1205 O O . GLU A 1 175 ? -13.908 -3.016 8.945 1.00 95.44 175 GLU A O 1
ATOM 1210 N N . THR A 1 176 ? -11.873 -2.342 8.347 1.00 95.94 176 THR A N 1
ATOM 1211 C CA . THR A 1 176 ? -12.328 -1.778 7.071 1.00 95.94 176 THR A CA 1
ATOM 1212 C C . THR A 1 176 ? -11.873 -2.617 5.888 1.00 95.94 176 THR A C 1
ATOM 1214 O O . THR A 1 176 ? -10.863 -3.317 5.919 1.00 95.94 176 THR A O 1
ATOM 1217 N N . ALA A 1 177 ? -12.654 -2.547 4.820 1.00 93.88 177 ALA A N 1
ATOM 1218 C CA . ALA A 1 177 ? -12.412 -3.276 3.597 1.00 93.88 177 ALA A CA 1
ATOM 1219 C C . ALA A 1 177 ? -11.135 -2.796 2.890 1.00 93.88 177 ALA A C 1
ATOM 1221 O O . ALA A 1 177 ? -10.867 -1.591 2.877 1.00 93.88 177 ALA A O 1
ATOM 1222 N N . PRO A 1 178 ? -10.386 -3.698 2.234 1.00 94.44 178 PRO A N 1
ATOM 1223 C CA . PRO A 1 178 ? -9.349 -3.306 1.292 1.00 94.44 178 PRO A CA 1
ATOM 1224 C C . PRO A 1 178 ? -9.951 -2.693 0.022 1.00 94.44 178 PRO A C 1
ATOM 1226 O O . PRO A 1 178 ? -11.142 -2.858 -0.272 1.00 94.44 178 PRO A O 1
ATOM 1229 N N . GLY A 1 179 ? -9.096 -2.025 -0.748 1.00 95.19 179 GLY A N 1
ATOM 1230 C CA . GLY A 1 179 ? -9.423 -1.584 -2.097 1.00 95.19 179 GLY A CA 1
ATOM 1231 C C . GLY A 1 179 ? -9.579 -2.746 -3.080 1.00 95.19 179 GLY A C 1
ATOM 1232 O O . GLY A 1 179 ? -9.200 -3.887 -2.810 1.00 95.19 179 GLY A O 1
ATOM 1233 N N . GLN A 1 180 ? -10.141 -2.459 -4.252 1.00 95.12 180 GLN A N 1
ATOM 1234 C CA . GLN A 1 180 ? -10.250 -3.408 -5.358 1.00 95.12 180 GLN A CA 1
ATOM 1235 C C . GLN A 1 180 ? -9.055 -3.288 -6.307 1.00 95.12 180 GLN A C 1
ATOM 1237 O O . GLN A 1 180 ? -8.700 -2.162 -6.677 1.00 95.12 180 GLN A O 1
ATOM 1242 N N . PRO A 1 181 ? -8.482 -4.410 -6.782 1.00 94.25 181 PRO A N 1
ATOM 1243 C CA . PRO A 1 181 ? -7.436 -4.382 -7.797 1.00 94.25 181 PRO A CA 1
ATOM 1244 C C . PRO A 1 181 ? -7.874 -3.619 -9.042 1.00 94.25 181 PRO A C 1
ATOM 1246 O O . PRO A 1 181 ? -9.048 -3.651 -9.424 1.00 94.25 181 PRO A O 1
ATOM 1249 N N . GLY A 1 182 ? -6.927 -2.959 -9.698 1.00 94.31 182 GLY A N 1
ATOM 1250 C CA . GLY A 1 182 ? -7.175 -2.277 -10.957 1.00 94.31 182 GLY A CA 1
ATOM 1251 C C . GLY A 1 182 ? -7.690 -3.230 -12.041 1.00 94.31 182 GLY A C 1
ATOM 1252 O O . GLY A 1 182 ? -7.280 -4.389 -12.155 1.00 94.31 182 GLY A O 1
ATOM 1253 N N . ASP A 1 183 ? -8.581 -2.738 -12.895 1.00 94.56 183 ASP A N 1
ATOM 1254 C CA . ASP A 1 183 ? -9.095 -3.474 -14.046 1.00 94.56 183 ASP A CA 1
ATOM 1255 C C . ASP A 1 183 ? -8.841 -2.734 -15.370 1.00 94.56 183 ASP A C 1
ATOM 1257 O O . ASP A 1 183 ? -8.085 -1.771 -15.451 1.00 94.56 183 ASP A O 1
ATOM 1261 N N . SER A 1 184 ? -9.400 -3.240 -16.470 1.00 91.81 184 SER A N 1
ATOM 1262 C CA . SER A 1 184 ? -9.205 -2.625 -17.789 1.00 91.81 184 SER A CA 1
ATOM 1263 C C . SER A 1 184 ? -9.899 -1.267 -17.958 1.00 91.81 184 SER A C 1
ATOM 1265 O O . SER A 1 184 ? -9.593 -0.558 -18.913 1.00 91.81 184 SER A O 1
ATOM 1267 N N . ALA A 1 185 ? -10.877 -0.944 -17.110 1.00 94.06 185 ALA A N 1
ATOM 1268 C CA . ALA A 1 185 ? -11.600 0.323 -17.122 1.00 94.06 185 ALA A CA 1
ATOM 1269 C C . ALA A 1 185 ? -11.006 1.319 -16.115 1.00 94.06 185 ALA A C 1
ATOM 1271 O O . ALA A 1 185 ? -10.909 2.506 -16.431 1.00 94.06 185 ALA A O 1
ATOM 1272 N N . THR A 1 186 ? -10.567 0.825 -14.957 1.00 94.50 186 THR A N 1
ATOM 1273 C CA . THR A 1 186 ? -9.935 1.593 -13.883 1.00 94.50 186 THR A CA 1
ATOM 1274 C C . THR A 1 186 ? -8.599 0.935 -13.528 1.00 94.50 186 THR A C 1
ATOM 1276 O O . THR A 1 186 ? -8.551 0.074 -12.653 1.00 94.50 186 THR A O 1
ATOM 1279 N N . PRO A 1 187 ? -7.504 1.284 -14.224 1.00 95.19 187 PRO A N 1
ATOM 1280 C CA . PRO A 1 187 ? -6.219 0.607 -14.053 1.00 95.19 187 PRO A CA 1
ATOM 1281 C C . PRO A 1 187 ? -5.607 0.797 -12.665 1.00 95.19 187 PRO A C 1
ATOM 1283 O O . PRO A 1 187 ? -4.878 -0.068 -12.200 1.00 95.19 187 PRO A O 1
ATOM 1286 N N . THR A 1 188 ? -5.870 1.922 -12.005 1.00 97.19 188 THR A N 1
ATOM 1287 C CA . THR A 1 188 ? -5.373 2.208 -10.653 1.00 97.19 188 THR A CA 1
ATOM 1288 C C . THR A 1 188 ? -6.053 1.310 -9.624 1.00 97.19 188 THR A C 1
ATOM 1290 O O . THR A 1 188 ? -7.269 1.136 -9.683 1.00 97.19 188 THR A O 1
ATOM 1293 N N . GLY A 1 189 ? -5.283 0.769 -8.683 1.00 96.75 189 GLY A N 1
ATOM 1294 C CA . GLY A 1 189 ? -5.817 0.022 -7.552 1.00 96.75 189 GLY A CA 1
ATOM 1295 C C . GLY A 1 189 ? -6.535 0.930 -6.555 1.00 96.75 189 GLY A C 1
ATOM 1296 O O . GLY A 1 189 ? -6.142 2.077 -6.331 1.00 96.75 189 GLY A O 1
ATOM 1297 N N . GLY A 1 190 ? -7.622 0.426 -5.976 1.00 97.25 190 GLY A N 1
ATOM 1298 C CA . GLY A 1 190 ? -8.399 1.157 -4.981 1.00 97.25 190 GLY A CA 1
ATOM 1299 C C . GLY A 1 190 ? -7.645 1.304 -3.666 1.00 97.25 190 GLY A C 1
ATOM 1300 O O . GLY A 1 190 ? -6.818 0.463 -3.309 1.00 97.25 190 GLY A O 1
ATOM 1301 N N . LYS A 1 191 ? -7.946 2.363 -2.923 1.00 97.69 191 LYS A N 1
ATOM 1302 C CA . LYS A 1 191 ? -7.396 2.588 -1.583 1.00 97.69 191 LYS A CA 1
ATOM 1303 C C . LYS A 1 191 ? -8.055 1.675 -0.561 1.00 97.69 191 LYS A C 1
ATOM 1305 O O . LYS A 1 191 ? -9.207 1.290 -0.726 1.00 97.69 191 LYS A O 1
ATOM 1310 N N . GLY A 1 192 ? -7.353 1.374 0.518 1.00 96.88 192 GLY A N 1
ATOM 1311 C CA . GLY A 1 192 ? -7.947 0.760 1.695 1.00 96.88 192 GLY A CA 1
ATOM 1312 C C . GLY A 1 192 ? -8.904 1.700 2.429 1.00 96.88 192 GLY A C 1
ATOM 1313 O O . GLY A 1 192 ? -8.740 2.917 2.378 1.00 96.88 192 GLY A O 1
ATOM 1314 N N . GLY A 1 193 ? -9.903 1.144 3.117 1.00 97.50 193 GLY A N 1
ATOM 1315 C CA . GLY A 1 193 ? -10.840 1.942 3.908 1.00 97.50 193 GLY A CA 1
ATOM 1316 C C . GLY A 1 193 ? -10.205 2.508 5.180 1.00 97.50 193 GLY A C 1
ATOM 1317 O O . GLY A 1 193 ? -9.421 1.835 5.851 1.00 97.50 193 GLY A O 1
ATOM 1318 N N . ASP A 1 194 ? -10.601 3.716 5.566 1.00 97.81 194 ASP A N 1
ATOM 1319 C CA . ASP A 1 194 ? -10.101 4.395 6.763 1.00 97.81 194 ASP A CA 1
ATOM 1320 C C . ASP A 1 194 ? -10.970 4.117 7.996 1.00 97.81 194 ASP A C 1
ATOM 1322 O O . ASP A 1 194 ? -12.195 3.996 7.904 1.00 97.81 194 ASP A O 1
ATOM 1326 N N . ILE A 1 195 ? -10.349 4.117 9.176 1.00 98.44 195 ILE A N 1
ATOM 1327 C CA . ILE A 1 195 ? -11.039 4.185 10.468 1.00 98.44 195 ILE A CA 1
ATOM 1328 C C . ILE A 1 195 ? -10.842 5.587 11.035 1.00 98.44 195 ILE A C 1
ATOM 1330 O O . ILE A 1 195 ? -9.726 5.990 11.356 1.00 98.44 195 ILE A O 1
ATOM 1334 N N . THR A 1 196 ? -11.929 6.331 11.217 1.00 98.25 196 THR A N 1
ATOM 1335 C CA . THR A 1 196 ? -11.897 7.634 11.892 1.00 98.25 196 THR A CA 1
ATOM 1336 C C . THR A 1 196 ? -12.787 7.604 13.123 1.00 98.25 196 THR A C 1
ATOM 1338 O O . THR A 1 196 ? -13.974 7.312 13.032 1.00 98.25 196 THR A O 1
ATOM 1341 N N . VAL A 1 197 ? -12.228 7.939 14.281 1.00 98.25 197 VAL A N 1
ATOM 1342 C CA . VAL A 1 197 ? -12.954 8.050 15.547 1.00 98.25 197 VAL A CA 1
ATOM 1343 C C . VAL A 1 197 ? -12.730 9.443 16.104 1.00 98.25 197 VAL A C 1
ATOM 1345 O O . VAL A 1 197 ? -11.595 9.853 16.349 1.00 98.25 197 VAL A O 1
ATOM 1348 N N . SER A 1 198 ? -13.816 10.176 16.307 1.00 97.69 198 SER A N 1
ATOM 1349 C CA . SER A 1 198 ? -13.783 11.533 16.831 1.00 97.69 198 SER A CA 1
ATOM 1350 C C . SER A 1 198 ? -14.729 11.693 18.014 1.00 97.69 198 SER A C 1
ATOM 1352 O O . SER A 1 198 ? -15.849 11.185 18.004 1.00 97.69 198 SER A O 1
ATOM 1354 N N . SER A 1 199 ? -14.267 12.407 19.037 1.00 97.19 199 SER A N 1
ATOM 1355 C CA . SER A 1 199 ? -15.057 12.823 20.188 1.00 97.19 199 SER A CA 1
ATOM 1356 C C . SER A 1 199 ? -14.897 14.328 20.391 1.00 97.19 199 SER A C 1
ATOM 1358 O O . SER A 1 199 ? -13.797 14.828 20.629 1.00 97.19 199 SER A O 1
ATOM 1360 N N . SER A 1 200 ? -15.998 15.069 20.271 1.00 95.69 200 SER A N 1
ATOM 1361 C CA . SER A 1 200 ? -15.974 16.538 20.357 1.00 95.69 200 SER A CA 1
ATOM 1362 C C . SER A 1 200 ? -15.980 17.078 21.793 1.00 95.69 200 SER A C 1
ATOM 1364 O O . SER A 1 200 ? -15.522 18.198 22.022 1.00 95.69 200 SER A O 1
ATOM 1366 N N . GLY A 1 201 ? -16.469 16.297 22.760 1.00 91.38 201 GLY A N 1
ATOM 1367 C CA . GLY A 1 201 ? -16.567 16.692 24.168 1.00 91.38 201 GLY A CA 1
ATOM 1368 C C . GLY A 1 201 ? -16.207 15.600 25.178 1.00 91.38 201 GLY A C 1
ATOM 1369 O O . GLY A 1 201 ? -16.350 15.836 26.377 1.00 91.38 201 GLY A O 1
ATOM 1370 N N . GLY A 1 202 ? -15.745 14.433 24.724 1.00 94.31 202 GLY A N 1
ATOM 1371 C CA . GLY A 1 202 ? -15.366 13.302 25.569 1.00 94.31 202 GLY A CA 1
ATOM 1372 C C . GLY A 1 202 ? -13.954 12.784 25.297 1.00 94.31 202 GLY A C 1
ATOM 1373 O O . GLY A 1 202 ? -13.131 13.426 24.645 1.00 94.31 202 GLY A O 1
ATOM 1374 N N . SER A 1 203 ? -13.667 11.615 25.857 1.00 97.12 203 SER A N 1
ATOM 1375 C CA . SER A 1 203 ? -12.415 10.874 25.695 1.00 97.12 203 SER A CA 1
ATOM 1376 C C . SER A 1 203 ? -12.608 9.649 24.802 1.00 97.12 203 SER A C 1
ATOM 1378 O O . SER A 1 203 ? -13.707 9.111 24.684 1.00 97.12 203 SER A O 1
ATOM 1380 N N . ILE A 1 204 ? -11.521 9.174 24.198 1.00 97.50 204 ILE A N 1
ATOM 1381 C CA . ILE A 1 204 ? -11.489 7.932 23.420 1.00 97.50 204 ILE A CA 1
ATOM 1382 C C . ILE A 1 204 ? -10.646 6.918 24.193 1.00 97.50 204 ILE A C 1
ATOM 1384 O O . ILE A 1 204 ? -9.506 7.203 24.545 1.00 97.50 204 ILE A O 1
ATOM 1388 N N . THR A 1 205 ? -11.186 5.733 24.460 1.00 95.88 205 THR A N 1
ATOM 1389 C CA . THR A 1 205 ? -10.450 4.602 25.045 1.00 95.88 205 THR A CA 1
ATOM 1390 C C . THR A 1 205 ? -10.464 3.436 24.072 1.00 95.88 205 THR A C 1
ATOM 1392 O O . THR A 1 205 ? -11.537 3.021 23.635 1.00 95.88 205 THR A O 1
ATOM 1395 N N . ILE A 1 206 ? -9.287 2.911 23.737 1.00 93.00 206 ILE A N 1
ATOM 1396 C CA . ILE A 1 206 ? -9.119 1.803 22.792 1.00 93.00 206 ILE A CA 1
ATOM 1397 C C . ILE A 1 206 ? -8.364 0.672 23.467 1.00 93.00 206 ILE A C 1
ATOM 1399 O O . ILE A 1 206 ? -7.424 0.907 24.226 1.00 93.00 206 ILE A O 1
ATOM 1403 N N . GLY A 1 207 ? -8.776 -0.547 23.151 1.00 84.69 207 GLY A N 1
ATOM 1404 C CA . GLY A 1 207 ? -8.319 -1.751 23.812 1.00 84.69 207 GLY A CA 1
ATOM 1405 C C . GLY A 1 207 ? -9.179 -2.063 25.034 1.00 84.69 207 GLY A C 1
ATOM 1406 O O . GLY A 1 207 ? -10.275 -1.543 25.240 1.00 84.69 207 GLY A O 1
ATOM 1407 N N . GLY A 1 208 ? -8.695 -2.989 25.838 1.00 69.62 208 GLY A N 1
ATOM 1408 C CA . GLY A 1 208 ? -9.292 -3.342 27.118 1.00 69.62 208 GLY A CA 1
ATOM 1409 C C . GLY A 1 208 ? -8.248 -4.091 27.943 1.00 69.62 208 GLY A C 1
ATOM 1410 O O . GLY A 1 208 ? -7.255 -4.537 27.358 1.00 69.62 208 GLY A O 1
ATOM 1411 N N . PRO A 1 209 ? -8.483 -4.366 29.239 1.00 52.53 209 PRO A N 1
ATOM 1412 C CA . PRO A 1 209 ? -7.547 -5.131 30.052 1.00 52.53 209 PRO A CA 1
ATOM 1413 C C . PRO A 1 209 ? -7.331 -6.503 29.402 1.00 52.53 209 PRO A C 1
ATOM 1415 O O . PRO A 1 209 ? -8.238 -7.340 29.352 1.00 52.53 209 PRO A O 1
ATOM 1418 N N . GLY A 1 210 ? -6.160 -6.684 28.795 1.00 44.69 210 GLY A N 1
ATOM 1419 C CA . GLY A 1 210 ? -5.732 -7.920 28.159 1.00 44.69 210 GLY A CA 1
ATOM 1420 C C . GLY A 1 210 ? -5.152 -8.859 29.208 1.00 44.69 210 GLY A C 1
ATOM 1421 O O . GLY A 1 210 ? -4.386 -8.443 30.078 1.00 44.69 210 GLY A O 1
ATOM 1422 N N . GLY A 1 211 ? -5.516 -10.140 29.143 1.00 40.66 211 GLY A N 1
ATOM 1423 C CA . GLY A 1 211 ? -4.717 -11.176 29.792 1.00 40.66 211 GLY A CA 1
ATOM 1424 C C . GLY A 1 211 ? -3.291 -11.126 29.238 1.00 40.66 211 GLY A C 1
ATOM 1425 O O . GLY A 1 211 ? -3.103 -10.808 28.067 1.00 40.66 211 GLY A O 1
ATOM 1426 N N . ALA A 1 21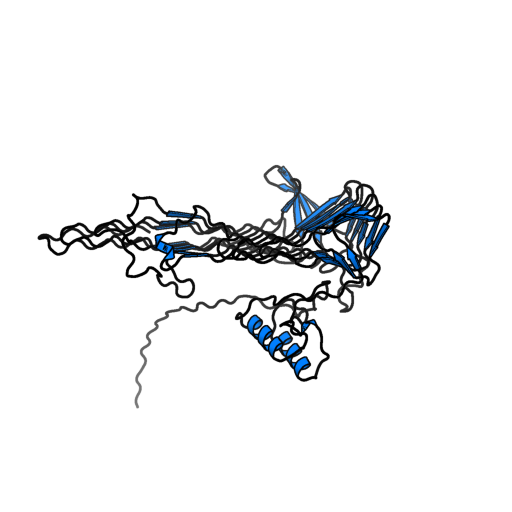2 ? -2.300 -11.395 30.091 1.00 33.84 212 ALA A N 1
ATOM 1427 C CA . ALA A 1 212 ? -0.883 -11.330 29.742 1.00 33.84 212 ALA A CA 1
ATOM 1428 C C . ALA A 1 212 ? -0.581 -11.976 28.375 1.00 33.84 212 ALA A C 1
ATOM 1430 O O . ALA A 1 212 ? -1.078 -13.069 28.081 1.00 33.84 212 ALA A O 1
ATOM 1431 N N . ALA A 1 213 ? 0.251 -11.297 27.579 1.00 38.34 213 ALA A N 1
ATOM 1432 C CA . ALA A 1 213 ? 0.795 -11.804 26.325 1.00 38.34 213 ALA A CA 1
ATOM 1433 C C . ALA A 1 213 ? 1.278 -13.257 26.505 1.00 38.34 213 ALA A C 1
ATOM 1435 O O . ALA A 1 213 ? 2.078 -13.539 27.398 1.00 38.34 213 ALA A O 1
ATOM 1436 N N . GLY A 1 214 ? 0.751 -14.187 25.699 1.00 36.91 214 GLY A N 1
ATOM 1437 C CA . GLY A 1 214 ? 1.180 -15.593 25.703 1.00 36.91 214 GLY A CA 1
ATOM 1438 C C . GLY A 1 214 ? 0.119 -16.658 26.005 1.00 36.91 214 GLY A C 1
ATOM 1439 O O . GLY A 1 214 ? 0.487 -17.810 26.228 1.00 36.91 214 GLY A O 1
ATOM 1440 N N . THR A 1 215 ? -1.183 -16.347 25.997 1.00 30.94 215 THR A N 1
ATOM 1441 C CA . THR A 1 215 ? -2.229 -17.393 26.012 1.00 30.94 215 THR A CA 1
ATOM 1442 C C . THR A 1 215 ? -3.024 -17.380 24.709 1.00 30.94 215 THR A C 1
ATOM 1444 O O . THR A 1 215 ? -3.599 -16.363 24.339 1.00 30.94 215 THR A O 1
ATOM 1447 N N . ALA A 1 216 ? -3.045 -18.519 24.009 1.00 31.80 216 ALA A N 1
ATOM 1448 C CA . ALA A 1 216 ? -3.613 -18.734 22.670 1.00 31.80 216 ALA A CA 1
ATOM 1449 C C . ALA A 1 216 ? -5.158 -18.646 22.593 1.00 31.80 216 ALA A C 1
ATOM 1451 O O . ALA A 1 216 ? -5.795 -19.370 21.833 1.00 31.80 216 ALA A O 1
ATOM 1452 N N . GLN A 1 217 ? -5.789 -17.825 23.436 1.00 34.06 217 GLN A N 1
ATOM 1453 C CA . GLN A 1 217 ? -7.246 -17.757 23.554 1.00 34.06 217 GLN A CA 1
ATOM 1454 C C . GLN A 1 217 ? -7.778 -16.386 24.004 1.00 34.06 217 GLN A C 1
ATOM 1456 O O . GLN A 1 217 ? -8.909 -16.292 24.481 1.00 34.06 217 GLN A O 1
ATOM 1461 N N . ALA A 1 218 ? -6.995 -15.314 23.862 1.00 37.25 218 ALA A N 1
ATOM 1462 C CA . ALA A 1 218 ? -7.547 -13.964 23.902 1.00 37.25 218 ALA A CA 1
ATOM 1463 C C . ALA A 1 218 ? -8.051 -13.627 22.492 1.00 37.25 218 ALA A C 1
ATOM 1465 O O . ALA A 1 218 ? -7.261 -13.610 21.556 1.00 37.25 218 ALA A O 1
ATOM 1466 N N . LYS A 1 219 ? -9.360 -13.388 22.328 1.00 47.91 219 LYS A N 1
ATOM 1467 C CA . LYS A 1 219 ? -9.873 -12.688 21.141 1.00 47.91 219 LYS A CA 1
ATOM 1468 C C . LYS A 1 219 ? -9.170 -11.333 21.099 1.00 47.91 219 LYS A C 1
ATOM 1470 O O . LYS A 1 219 ? -9.443 -10.483 21.948 1.00 47.91 219 LYS A O 1
ATOM 1475 N N . SER A 1 220 ? -8.209 -11.184 20.202 1.00 55.03 220 SER A N 1
ATOM 1476 C CA . SER A 1 220 ? -7.414 -9.969 20.094 1.00 55.03 220 SER A CA 1
ATOM 1477 C C . SER A 1 220 ? -8.286 -8.827 19.580 1.00 55.03 220 SER A C 1
ATOM 1479 O O . SER A 1 220 ? -9.076 -8.998 18.653 1.00 55.03 220 SER A O 1
ATOM 1481 N N . ARG A 1 221 ? -8.169 -7.680 20.246 1.00 74.94 221 ARG A N 1
ATOM 1482 C CA . ARG A 1 221 ? -8.931 -6.452 20.005 1.00 74.94 221 ARG A CA 1
ATOM 1483 C C . ARG A 1 221 ? -8.096 -5.588 19.073 1.00 74.94 221 ARG A C 1
ATOM 1485 O O . ARG A 1 221 ? -6.938 -5.338 19.397 1.00 74.94 221 ARG A O 1
ATOM 1492 N N . SER A 1 222 ? -8.646 -5.166 17.942 1.00 86.56 222 SER A N 1
ATOM 1493 C CA . SER A 1 222 ? -7.856 -4.504 16.902 1.00 86.56 222 SER A CA 1
ATOM 1494 C C . SER A 1 222 ? -8.649 -3.430 16.166 1.00 86.56 222 SER A C 1
ATOM 1496 O O . SER A 1 222 ? -9.855 -3.538 15.943 1.00 86.56 222 SER A O 1
ATOM 1498 N N . LEU A 1 223 ? -7.951 -2.371 15.783 1.00 94.38 223 LEU A N 1
ATOM 1499 C CA . LEU A 1 223 ? -8.367 -1.439 14.752 1.00 94.38 223 LEU A CA 1
ATOM 1500 C C . LEU A 1 223 ? -7.572 -1.802 13.501 1.00 94.38 223 LEU A C 1
ATOM 1502 O O . LEU A 1 223 ? -6.354 -1.628 13.478 1.00 94.38 223 LEU A O 1
ATOM 1506 N N . ARG A 1 224 ? -8.250 -2.349 12.495 1.00 94.25 224 ARG A N 1
ATOM 1507 C CA . ARG A 1 224 ? -7.653 -2.865 11.266 1.00 94.25 224 ARG A CA 1
ATOM 1508 C C . ARG A 1 224 ? -8.140 -2.075 10.067 1.00 94.25 224 ARG A C 1
ATOM 1510 O O . ARG A 1 224 ? -9.330 -2.090 9.766 1.00 94.25 224 ARG A O 1
ATOM 1517 N N . THR A 1 225 ? -7.231 -1.417 9.366 1.00 95.56 225 THR A N 1
ATOM 1518 C CA . THR A 1 225 ? -7.575 -0.750 8.116 1.00 95.56 225 THR A CA 1
ATOM 1519 C C . THR A 1 225 ? -7.364 -1.656 6.914 1.00 95.56 225 THR A C 1
ATOM 1521 O O . THR A 1 225 ? -6.556 -2.584 6.947 1.00 95.56 225 THR A O 1
ATOM 1524 N N . GLY A 1 226 ? -8.116 -1.405 5.847 1.00 93.94 226 GLY A N 1
ATOM 1525 C CA . GLY A 1 226 ? -7.959 -2.138 4.601 1.00 93.94 226 GLY A CA 1
ATOM 1526 C C . GLY A 1 226 ? -6.637 -1.812 3.918 1.00 93.94 226 GLY A C 1
ATOM 1527 O O . GLY A 1 226 ? -6.175 -0.675 3.983 1.00 93.94 226 GLY A O 1
ATOM 1528 N N . SER A 1 227 ? -6.051 -2.780 3.220 1.00 94.62 227 SER A N 1
ATOM 1529 C CA . SER A 1 227 ? -4.914 -2.533 2.327 1.00 94.62 227 SER A CA 1
ATOM 1530 C C . SER A 1 227 ? -5.366 -1.859 1.033 1.00 94.62 227 SER A C 1
ATOM 1532 O O . SER A 1 227 ? -6.488 -2.062 0.557 1.00 94.62 227 SER A O 1
ATOM 1534 N N . GLY A 1 228 ? -4.482 -1.057 0.457 1.00 95.31 228 GLY A N 1
ATOM 1535 C CA . GLY A 1 228 ? -4.589 -0.631 -0.923 1.00 95.31 228 GLY A CA 1
ATOM 1536 C C . GLY A 1 228 ? -4.367 -1.811 -1.862 1.00 95.31 228 GLY A C 1
ATOM 1537 O O . GLY A 1 228 ? -3.680 -2.773 -1.528 1.00 95.31 228 GLY A O 1
ATOM 1538 N N . ALA A 1 229 ? -5.001 -1.760 -3.025 1.00 94.69 229 ALA A N 1
ATOM 1539 C CA . ALA A 1 229 ? -4.923 -2.831 -4.004 1.00 94.69 229 ALA A CA 1
ATOM 1540 C C . ALA A 1 229 ? -3.942 -2.513 -5.127 1.00 94.69 229 ALA A C 1
ATOM 1542 O O . ALA A 1 229 ? -3.626 -1.351 -5.384 1.00 94.69 229 ALA A O 1
ATOM 1543 N N . ASP A 1 230 ? -3.514 -3.548 -5.839 1.00 95.44 230 ASP A N 1
ATOM 1544 C CA . ASP A 1 230 ? -2.565 -3.396 -6.934 1.00 95.44 230 ASP A CA 1
ATOM 1545 C C . ASP A 1 230 ? -3.186 -2.682 -8.136 1.00 95.44 230 ASP A C 1
ATOM 1547 O O . ASP A 1 230 ? -4.347 -2.896 -8.511 1.00 95.44 230 ASP A O 1
ATOM 1551 N N . GLY A 1 231 ? -2.370 -1.863 -8.785 1.00 95.19 231 GLY A N 1
ATOM 1552 C CA . GLY A 1 231 ? -2.634 -1.339 -10.107 1.00 95.19 231 GLY A CA 1
ATOM 1553 C C . GLY A 1 231 ? -2.470 -2.408 -11.186 1.00 95.19 231 GLY A C 1
ATOM 1554 O O . GLY A 1 231 ? -1.743 -3.393 -11.064 1.00 95.19 231 GLY A O 1
ATOM 1555 N N . ARG A 1 232 ? -3.129 -2.191 -12.318 1.00 94.75 232 ARG A N 1
ATOM 1556 C CA . ARG A 1 232 ? -3.043 -3.029 -13.510 1.00 94.75 232 ARG A CA 1
ATOM 1557 C C . ARG A 1 232 ? -2.493 -2.216 -14.667 1.00 94.75 232 ARG A C 1
ATOM 1559 O O . ARG A 1 232 ? -2.955 -1.115 -14.929 1.00 94.75 232 ARG A O 1
ATOM 1566 N N . GLY A 1 233 ? -1.566 -2.788 -15.433 1.00 92.38 233 GLY A N 1
ATOM 1567 C CA . GLY A 1 233 ? -1.027 -2.105 -16.608 1.00 92.38 233 GLY A CA 1
ATOM 1568 C C . GLY A 1 233 ? -0.284 -0.833 -16.211 1.00 92.38 233 GLY A C 1
ATOM 1569 O O . GLY A 1 233 ? 0.744 -0.907 -15.555 1.00 92.38 233 GLY A O 1
ATOM 1570 N N . ASP A 1 234 ? -0.802 0.323 -16.610 1.00 93.12 234 ASP A N 1
ATOM 1571 C CA . ASP A 1 234 ? -0.250 1.634 -16.271 1.00 93.12 234 ASP A CA 1
ATOM 1572 C C . ASP A 1 234 ? -0.807 2.236 -14.969 1.00 93.12 234 ASP A C 1
ATOM 1574 O O . ASP A 1 234 ? -0.379 3.315 -14.567 1.00 93.12 234 ASP A O 1
ATOM 1578 N N . GLY A 1 235 ? -1.724 1.553 -14.282 1.00 96.25 235 GLY A N 1
ATOM 1579 C CA . GLY A 1 235 ? -2.272 2.024 -13.014 1.00 96.25 235 GLY A CA 1
ATOM 1580 C C . GLY A 1 235 ? -1.289 1.969 -11.845 1.00 96.25 235 GLY A C 1
ATOM 1581 O O . GLY A 1 235 ? -0.486 1.042 -11.740 1.00 96.25 235 GLY A O 1
ATOM 1582 N N . ALA A 1 236 ? -1.386 2.952 -10.950 1.00 97.38 236 ALA A N 1
ATOM 1583 C CA . ALA A 1 236 ? -0.714 2.941 -9.651 1.00 97.38 236 ALA A CA 1
ATOM 1584 C C . ALA A 1 236 ? -1.382 1.963 -8.677 1.00 97.38 236 ALA A C 1
ATOM 1586 O O . ALA A 1 236 ? -2.568 1.655 -8.829 1.00 97.38 236 ALA A O 1
ATOM 1587 N N . GLY A 1 237 ? -0.637 1.536 -7.662 1.00 97.12 237 GLY A N 1
ATOM 1588 C CA . GLY A 1 237 ? -1.206 0.887 -6.489 1.00 97.12 237 GLY A CA 1
ATOM 1589 C C . GLY A 1 237 ? -1.997 1.867 -5.620 1.00 97.12 237 GLY A C 1
ATOM 1590 O O . GLY A 1 237 ? -1.723 3.070 -5.591 1.00 97.12 237 GLY A O 1
ATOM 1591 N N . GLY A 1 238 ? -3.015 1.359 -4.932 1.00 97.31 238 GLY A N 1
ATOM 1592 C CA . GLY A 1 238 ? -3.802 2.125 -3.973 1.00 97.31 238 GLY A CA 1
ATOM 1593 C C . GLY A 1 238 ? -3.072 2.284 -2.642 1.00 97.31 238 GLY A C 1
ATOM 1594 O O . GLY A 1 238 ? -2.284 1.428 -2.255 1.00 97.31 238 GLY A O 1
ATOM 1595 N N . SER A 1 239 ? -3.344 3.365 -1.914 1.00 97.12 239 SER A N 1
ATOM 1596 C CA . SER A 1 239 ? -2.813 3.548 -0.557 1.00 97.12 239 SER A CA 1
ATOM 1597 C C . SER A 1 239 ? -3.525 2.641 0.451 1.00 97.12 239 SER A C 1
ATOM 1599 O O . SER A 1 239 ? -4.731 2.414 0.327 1.00 97.12 239 SER A O 1
ATOM 1601 N N . GLY A 1 240 ? -2.812 2.186 1.475 1.00 95.94 240 GLY A N 1
ATOM 1602 C CA . GLY A 1 240 ? -3.389 1.558 2.658 1.00 95.94 240 GLY A CA 1
ATOM 1603 C C . GLY A 1 240 ? -4.258 2.526 3.460 1.00 95.94 240 GLY A C 1
ATOM 1604 O O . GLY A 1 240 ? -4.040 3.739 3.459 1.00 95.94 240 GLY A O 1
ATOM 1605 N N . GLY A 1 241 ? -5.267 1.990 4.144 1.00 95.75 241 GLY A N 1
ATOM 1606 C CA . GLY A 1 241 ? -6.170 2.781 4.971 1.00 95.75 241 GLY A CA 1
ATOM 1607 C C . GLY A 1 241 ? -5.509 3.249 6.267 1.00 95.75 241 GLY A C 1
ATOM 1608 O O . GLY A 1 241 ? -4.593 2.613 6.798 1.00 95.75 241 GLY A O 1
ATOM 1609 N N . ARG A 1 242 ? -5.999 4.352 6.826 1.00 94.50 242 ARG A N 1
ATOM 1610 C CA . ARG A 1 242 ? -5.437 5.000 8.019 1.00 94.50 242 ARG A CA 1
ATOM 1611 C C . ARG A 1 242 ? -6.388 4.972 9.213 1.00 94.50 242 ARG A C 1
ATOM 1613 O O . ARG A 1 242 ? -7.607 4.908 9.065 1.00 94.50 242 ARG A O 1
ATOM 1620 N N . ILE A 1 243 ? -5.820 5.066 10.406 1.00 95.44 243 ILE A N 1
ATOM 1621 C CA . ILE A 1 243 ? -6.530 5.153 11.678 1.00 95.44 243 ILE A CA 1
ATOM 1622 C C . ILE A 1 243 ? -6.356 6.569 12.210 1.00 95.44 243 ILE A C 1
ATOM 1624 O O . ILE A 1 243 ? -5.236 7.007 12.451 1.00 95.44 243 ILE A O 1
ATOM 1628 N N . ARG A 1 244 ? -7.452 7.291 12.434 1.00 95.44 244 ARG A N 1
ATOM 1629 C CA . ARG A 1 244 ? -7.425 8.630 13.030 1.00 95.44 244 ARG A CA 1
ATOM 1630 C C . ARG A 1 244 ? -8.259 8.677 14.295 1.00 95.44 244 ARG A C 1
ATOM 1632 O O . ARG A 1 244 ? -9.444 8.357 14.267 1.00 95.44 244 ARG A O 1
ATOM 1639 N N . LEU A 1 245 ? -7.649 9.139 15.379 1.00 95.31 245 LEU A N 1
ATOM 1640 C CA . LEU A 1 245 ? -8.258 9.241 16.701 1.00 95.31 245 LEU A CA 1
ATOM 1641 C C . LEU A 1 245 ? -8.184 10.693 17.174 1.00 95.31 245 LEU A C 1
ATOM 1643 O O . LEU A 1 245 ? -7.098 11.196 17.453 1.00 95.31 245 LEU A O 1
ATOM 1647 N N . SER A 1 246 ? -9.327 11.375 17.242 1.00 96.25 246 SER A N 1
ATOM 1648 C CA . SER A 1 246 ? -9.401 12.806 17.564 1.00 96.25 246 SER A CA 1
ATOM 1649 C C . SER A 1 246 ? -10.305 13.066 18.772 1.00 96.25 246 SER A C 1
ATOM 1651 O O . SER A 1 246 ? -11.519 12.904 18.704 1.00 96.25 246 SER A O 1
ATOM 1653 N N . ALA A 1 247 ? -9.711 13.474 19.888 1.00 94.94 247 ALA A N 1
ATOM 1654 C CA . ALA A 1 247 ? -10.371 13.964 21.094 1.00 94.94 247 ALA A CA 1
ATOM 1655 C C . ALA A 1 247 ? -9.680 15.263 21.563 1.00 94.94 247 ALA A C 1
ATOM 1657 O O . ALA A 1 247 ? -9.032 15.278 22.612 1.00 94.94 247 ALA A O 1
ATOM 1658 N N . PRO A 1 248 ? -9.786 16.373 20.807 1.00 92.00 248 PRO A N 1
ATOM 1659 C CA . PRO A 1 248 ? -8.961 17.572 21.003 1.00 92.00 248 PRO A CA 1
ATOM 1660 C C . PRO A 1 248 ? -9.200 18.285 22.342 1.00 92.00 248 PRO A C 1
ATOM 1662 O O . PRO A 1 248 ? -8.395 19.108 22.759 1.00 92.00 248 PRO A O 1
ATOM 1665 N N . SER A 1 249 ? -10.321 18.005 23.014 1.00 91.56 249 SER A N 1
ATOM 1666 C CA . SER A 1 249 ? -10.637 18.504 24.364 1.00 91.56 249 SER A CA 1
ATOM 1667 C C . SER A 1 249 ? -10.632 17.400 25.430 1.00 91.56 249 SER A C 1
ATOM 1669 O O . SER A 1 249 ? -11.063 17.635 26.558 1.00 91.56 249 SER A O 1
ATOM 1671 N N . GLY A 1 250 ? -10.193 16.192 25.071 1.00 93.94 250 GLY A N 1
ATOM 1672 C CA . GLY A 1 250 ? -10.273 14.997 25.899 1.00 93.94 250 GLY A CA 1
ATOM 1673 C C . GLY A 1 250 ? -8.981 14.187 25.917 1.00 93.94 250 GLY A C 1
ATOM 1674 O O . GLY A 1 250 ? -7.924 14.614 25.455 1.00 93.94 250 GLY A O 1
ATOM 1675 N N . THR A 1 251 ? -9.065 12.997 26.508 1.00 94.38 251 THR A N 1
ATOM 1676 C CA . THR A 1 251 ? -7.946 12.051 26.541 1.00 94.38 251 THR A CA 1
ATOM 1677 C C . THR A 1 251 ? -8.139 10.978 25.472 1.00 94.38 251 THR A C 1
ATOM 1679 O O . THR A 1 251 ? -9.222 10.407 25.374 1.00 94.38 251 THR A O 1
ATOM 1682 N N . VAL A 1 252 ? -7.090 10.649 24.721 1.00 94.50 252 VAL A N 1
ATOM 1683 C CA . VAL A 1 252 ? -7.003 9.365 24.013 1.00 94.50 252 VAL A CA 1
ATOM 1684 C C . VAL A 1 252 ? -6.207 8.407 24.893 1.00 94.50 252 VAL A C 1
ATOM 1686 O O . VAL A 1 252 ? -5.050 8.667 25.216 1.00 94.50 252 VAL A O 1
ATOM 1689 N N . ARG A 1 253 ? -6.832 7.313 25.323 1.00 94.62 253 ARG A N 1
ATOM 1690 C CA . ARG A 1 253 ? -6.211 6.255 26.120 1.00 94.62 253 ARG A CA 1
ATOM 1691 C C . ARG A 1 253 ? -6.061 4.998 25.273 1.00 94.62 253 ARG A C 1
ATOM 1693 O O . ARG A 1 253 ? -7.051 4.465 24.778 1.00 94.62 253 ARG A O 1
ATOM 1700 N N . VAL A 1 254 ? -4.831 4.514 25.163 1.00 92.19 254 VAL A N 1
ATOM 1701 C CA . VAL A 1 254 ? -4.482 3.297 24.428 1.00 92.19 254 VAL A CA 1
ATOM 1702 C C . VAL A 1 254 ? -4.102 2.205 25.422 1.00 92.19 254 VAL A C 1
ATOM 1704 O O . VAL A 1 254 ? -3.064 2.273 26.075 1.00 92.19 254 VAL A O 1
ATOM 1707 N N . GLU A 1 255 ? -4.936 1.183 25.548 1.00 91.50 255 GLU A N 1
ATOM 1708 C CA . GLU A 1 255 ? -4.610 -0.020 26.309 1.00 91.50 255 GLU A CA 1
ATOM 1709 C C . GLU A 1 255 ? -3.900 -1.007 25.383 1.00 91.50 255 GLU A C 1
ATOM 1711 O O . GLU A 1 255 ? -4.536 -1.775 24.663 1.00 91.50 255 GLU A O 1
ATOM 1716 N N . GLN A 1 256 ? -2.569 -0.918 25.366 1.00 87.38 256 GLN A N 1
ATOM 1717 C CA . GLN A 1 256 ? -1.721 -1.619 24.406 1.00 87.38 256 GLN A CA 1
ATOM 1718 C C . GLN A 1 256 ? -1.873 -3.147 24.472 1.00 87.38 256 GLN A C 1
ATOM 1720 O O . GLN A 1 256 ? -1.859 -3.760 25.542 1.00 87.38 256 GLN A O 1
ATOM 1725 N N . SER A 1 257 ? -1.968 -3.759 23.295 1.00 85.25 257 SER A N 1
ATOM 1726 C CA . SER A 1 257 ? -1.909 -5.202 23.069 1.00 85.25 257 SER A CA 1
ATOM 1727 C C . SER A 1 257 ? -1.274 -5.470 21.709 1.00 85.25 257 SER A C 1
ATOM 1729 O O . SER A 1 257 ? -1.305 -4.599 20.840 1.00 85.25 257 SER A O 1
ATOM 1731 N N . ALA A 1 258 ? -0.728 -6.670 21.507 1.00 83.62 258 ALA A N 1
ATOM 1732 C CA . ALA A 1 258 ? -0.257 -7.080 20.187 1.00 83.62 258 ALA A CA 1
ATOM 1733 C C . ALA A 1 258 ? -1.376 -6.919 19.142 1.00 83.62 258 ALA A C 1
ATOM 1735 O O . ALA A 1 258 ? -2.537 -7.225 19.425 1.00 83.62 258 ALA A O 1
ATOM 1736 N N . GLU A 1 259 ? -1.007 -6.410 17.969 1.00 83.94 259 GLU A N 1
ATOM 1737 C CA . GLU A 1 259 ? -1.867 -6.137 16.816 1.00 83.94 259 GLU A CA 1
ATOM 1738 C C . GLU A 1 259 ? -3.060 -5.210 17.112 1.00 83.94 259 GLU A C 1
ATOM 1740 O O . GLU A 1 259 ? -4.104 -5.298 16.466 1.00 83.94 259 GLU A O 1
ATOM 1745 N N . LEU A 1 260 ? -2.926 -4.301 18.087 1.00 89.81 260 LEU A N 1
ATOM 1746 C CA . LEU A 1 260 ? -3.981 -3.332 18.390 1.00 89.81 260 LEU A CA 1
ATOM 1747 C C . LEU A 1 260 ? -4.259 -2.398 17.206 1.00 89.81 260 LEU A C 1
ATOM 1749 O O . LEU A 1 260 ? -5.416 -2.094 16.930 1.00 89.81 260 LEU A O 1
ATOM 1753 N N . PHE A 1 261 ? -3.213 -1.944 16.518 1.00 91.44 261 PHE A N 1
ATOM 1754 C CA . PHE A 1 261 ? -3.318 -1.155 15.296 1.00 91.44 261 PHE A CA 1
ATOM 1755 C C . PHE A 1 261 ? -2.752 -1.968 14.140 1.00 91.44 261 PHE A C 1
ATOM 1757 O O . PHE A 1 261 ? -1.547 -2.208 14.073 1.00 91.44 261 PHE A O 1
ATOM 1764 N N . VAL A 1 262 ? -3.622 -2.374 13.224 1.00 91.75 262 VAL A N 1
ATOM 1765 C CA . VAL A 1 262 ? -3.227 -3.063 11.999 1.00 91.75 262 VAL A CA 1
ATOM 1766 C C . VAL A 1 262 ? -3.498 -2.140 10.832 1.00 91.75 262 VAL A C 1
ATOM 1768 O O . VAL A 1 262 ? -4.642 -1.811 10.534 1.00 91.75 262 VAL A O 1
ATOM 1771 N N . LEU A 1 263 ? -2.430 -1.679 10.206 1.00 92.12 263 LEU A N 1
ATOM 1772 C CA . LEU A 1 263 ? -2.501 -0.699 9.142 1.00 92.12 263 LEU A CA 1
ATOM 1773 C C . LEU A 1 263 ? -2.493 -1.398 7.794 1.00 92.12 263 LEU A C 1
ATOM 1775 O O . LEU A 1 263 ? -1.731 -2.338 7.583 1.00 92.12 263 LEU A O 1
ATOM 1779 N N . GLY A 1 264 ? -3.330 -0.916 6.886 1.00 92.50 264 GLY A N 1
ATOM 1780 C CA . GLY A 1 264 ? -3.344 -1.373 5.511 1.00 92.50 264 GLY A CA 1
ATOM 1781 C C . GLY A 1 264 ? -2.003 -1.136 4.839 1.00 92.50 264 GLY A C 1
ATOM 1782 O O . GLY A 1 264 ? -1.409 -0.071 4.994 1.00 92.50 264 GLY A O 1
ATOM 1783 N N . ASP A 1 265 ? -1.546 -2.107 4.067 1.00 94.94 265 ASP A N 1
ATOM 1784 C CA . ASP A 1 265 ? -0.381 -1.933 3.205 1.00 94.94 265 ASP A CA 1
ATOM 1785 C C . ASP A 1 265 ? -0.784 -1.187 1.928 1.00 94.94 265 ASP A C 1
ATOM 1787 O O . ASP A 1 265 ? -1.955 -1.179 1.546 1.00 94.94 265 ASP A O 1
ATOM 1791 N N . GLY A 1 266 ? 0.167 -0.530 1.279 1.00 95.69 266 GLY A N 1
ATOM 1792 C CA . GLY A 1 266 ? -0.018 0.018 -0.055 1.00 95.69 266 GLY A CA 1
ATOM 1793 C C . GLY A 1 266 ? 0.066 -1.076 -1.117 1.00 95.69 266 GLY A C 1
ATOM 1794 O O . GLY A 1 266 ? 0.820 -2.033 -0.969 1.00 95.69 266 GLY A O 1
ATOM 1795 N N . GLY A 1 267 ? -0.713 -0.932 -2.187 1.00 94.88 267 GLY A N 1
ATOM 1796 C CA . GLY A 1 267 ? -0.687 -1.855 -3.321 1.00 94.88 267 GLY A CA 1
ATOM 1797 C C . GLY A 1 267 ? 0.466 -1.577 -4.282 1.00 94.88 267 GLY A C 1
ATOM 1798 O O . GLY A 1 267 ? 1.011 -0.468 -4.320 1.00 94.88 267 GLY A O 1
ATOM 1799 N N . ASP A 1 268 ? 0.790 -2.559 -5.115 1.00 96.62 268 ASP A N 1
ATOM 1800 C CA . ASP A 1 268 ? 1.850 -2.442 -6.112 1.00 96.62 268 ASP A CA 1
ATOM 1801 C C . ASP A 1 268 ? 1.367 -1.722 -7.380 1.00 96.62 268 ASP A C 1
ATOM 1803 O O . ASP A 1 268 ? 0.204 -1.788 -7.778 1.00 96.62 268 ASP A O 1
ATOM 1807 N N . GLY A 1 269 ? 2.273 -1.035 -8.069 1.00 96.00 269 GLY A N 1
ATOM 1808 C CA . GLY A 1 269 ? 2.022 -0.473 -9.389 1.00 96.00 269 GLY A CA 1
ATOM 1809 C C . GLY A 1 269 ? 1.936 -1.552 -10.473 1.00 96.00 269 GLY A C 1
ATOM 1810 O O . GLY A 1 269 ? 2.635 -2.565 -10.454 1.00 96.00 269 GLY A O 1
ATOM 1811 N N . GLY A 1 270 ? 1.114 -1.310 -11.492 1.00 93.88 270 GLY A N 1
ATOM 1812 C CA . GLY A 1 270 ? 0.904 -2.259 -12.582 1.00 93.88 270 GLY A CA 1
ATOM 1813 C C . GLY A 1 270 ? 2.126 -2.461 -13.486 1.00 93.88 270 GLY A C 1
ATOM 1814 O O . GLY A 1 270 ? 2.985 -1.600 -13.635 1.00 93.88 270 GLY A O 1
ATOM 1815 N N . LEU A 1 271 ? 2.199 -3.605 -14.164 1.00 93.44 271 LEU A N 1
ATOM 1816 C CA . LEU A 1 271 ? 3.238 -3.883 -15.159 1.00 93.44 271 LEU A CA 1
ATOM 1817 C C . LEU A 1 271 ? 2.882 -3.297 -16.539 1.00 93.44 271 LEU A C 1
ATOM 1819 O O . LEU A 1 271 ? 1.889 -3.701 -17.149 1.00 93.44 271 LEU A O 1
ATOM 1823 N N . ILE A 1 272 ? 3.750 -2.448 -17.100 1.00 93.94 272 ILE A N 1
ATOM 1824 C CA . ILE A 1 272 ? 3.594 -1.902 -18.456 1.00 93.94 272 ILE A CA 1
ATOM 1825 C C . ILE A 1 272 ? 4.517 -2.640 -19.433 1.00 93.94 272 ILE A C 1
ATOM 1827 O O . ILE A 1 272 ? 5.741 -2.583 -19.315 1.00 93.94 272 ILE A O 1
ATOM 1831 N N . VAL A 1 273 ? 3.936 -3.274 -20.456 1.00 93.50 273 VAL A N 1
ATOM 1832 C CA . VAL A 1 273 ? 4.682 -3.931 -21.544 1.00 93.50 273 VAL A CA 1
ATOM 1833 C C . VAL A 1 273 ? 4.194 -3.421 -22.891 1.00 93.50 273 VAL A C 1
ATOM 1835 O O . VAL A 1 273 ? 3.050 -3.651 -23.278 1.00 93.50 273 VAL A O 1
ATOM 1838 N N . ILE A 1 274 ? 5.083 -2.774 -23.641 1.00 91.94 274 ILE A N 1
ATOM 1839 C CA . ILE A 1 274 ? 4.823 -2.314 -25.005 1.00 91.94 274 ILE A CA 1
ATOM 1840 C C . ILE A 1 274 ? 5.653 -3.159 -25.967 1.00 91.94 274 ILE A C 1
ATOM 1842 O O . ILE A 1 274 ? 6.885 -3.106 -25.964 1.00 91.94 274 ILE A O 1
ATOM 1846 N N . SER A 1 275 ? 4.980 -3.938 -26.814 1.00 88.25 275 SER A N 1
ATOM 1847 C CA . SER A 1 275 ? 5.629 -4.908 -27.700 1.00 88.25 275 SER A CA 1
ATOM 1848 C C . SER A 1 275 ? 4.941 -5.012 -29.063 1.00 88.25 275 SER A C 1
ATOM 1850 O O . SER A 1 275 ? 3.854 -4.477 -29.285 1.00 88.25 275 SER A O 1
ATOM 1852 N N . GLY A 1 276 ? 5.598 -5.680 -30.014 1.00 82.75 276 GLY A N 1
ATOM 1853 C CA . GLY A 1 276 ? 4.990 -6.055 -31.288 1.00 82.75 276 GLY A CA 1
ATOM 1854 C C . GLY A 1 276 ? 4.420 -4.873 -32.082 1.00 82.75 276 GLY A C 1
ATOM 1855 O O . GLY A 1 276 ? 5.134 -3.929 -32.424 1.00 82.75 276 GLY A O 1
ATOM 1856 N N . ALA A 1 277 ? 3.136 -4.953 -32.437 1.00 78.94 277 ALA A N 1
ATOM 1857 C CA . ALA A 1 277 ? 2.469 -3.942 -33.258 1.00 78.94 277 ALA A CA 1
ATOM 1858 C C . ALA A 1 277 ? 2.241 -2.611 -32.517 1.00 78.94 277 ALA A C 1
ATOM 1860 O O . ALA A 1 277 ? 2.241 -1.555 -33.156 1.00 78.94 277 ALA A O 1
ATOM 1861 N N . ASP A 1 278 ? 2.118 -2.644 -31.187 1.00 82.38 278 ASP A N 1
ATOM 1862 C CA . ASP A 1 278 ? 1.788 -1.471 -30.369 1.00 82.38 278 ASP A CA 1
ATOM 1863 C C . ASP A 1 278 ? 2.944 -0.459 -30.320 1.00 82.38 278 ASP A C 1
ATOM 1865 O O . ASP A 1 278 ? 2.734 0.754 -30.227 1.00 82.38 278 ASP A O 1
ATOM 1869 N N . LEU A 1 279 ? 4.177 -0.934 -30.530 1.00 81.31 279 LEU A N 1
ATOM 1870 C CA . LEU A 1 279 ? 5.391 -0.113 -30.611 1.00 81.31 279 LEU A CA 1
ATOM 1871 C C . LEU A 1 279 ? 5.316 0.993 -31.675 1.00 81.31 279 LEU A C 1
ATOM 1873 O O . LEU A 1 279 ? 5.899 2.069 -31.505 1.00 81.31 279 LEU A O 1
ATOM 1877 N N . ALA A 1 280 ? 4.614 0.745 -32.785 1.00 71.50 280 ALA A N 1
ATOM 1878 C CA . ALA A 1 280 ? 4.553 1.680 -33.907 1.00 71.50 280 ALA A CA 1
ATOM 1879 C C . ALA A 1 280 ? 3.740 2.945 -33.580 1.00 71.50 280 ALA A C 1
ATOM 1881 O O . ALA A 1 280 ? 4.042 4.020 -34.109 1.00 71.50 280 ALA A O 1
ATOM 1882 N N . GLY A 1 281 ? 2.731 2.818 -32.712 1.00 72.75 281 GLY A N 1
ATOM 1883 C CA . GLY A 1 281 ? 1.836 3.902 -32.307 1.00 72.75 281 GLY A CA 1
ATOM 1884 C C . GLY A 1 281 ? 2.168 4.503 -30.945 1.00 72.75 281 GLY A C 1
ATOM 1885 O O . GLY A 1 281 ? 1.848 5.668 -30.714 1.00 72.75 281 GLY A O 1
ATOM 1886 N N . TYR A 1 282 ? 2.846 3.752 -30.073 1.00 82.06 282 TYR A N 1
ATOM 1887 C CA . TYR A 1 282 ? 3.093 4.188 -28.706 1.00 82.06 282 TYR A CA 1
ATOM 1888 C C . TYR A 1 282 ? 3.994 5.429 -28.643 1.00 82.06 282 TYR A C 1
ATOM 1890 O O . TYR A 1 282 ? 5.004 5.556 -29.356 1.00 82.06 282 TYR A O 1
ATOM 1898 N N . VAL A 1 283 ? 3.592 6.351 -27.775 1.00 81.94 283 VAL A N 1
ATOM 1899 C CA . VAL A 1 283 ? 4.345 7.534 -27.367 1.00 81.94 283 VAL A CA 1
ATOM 1900 C C . VAL A 1 283 ? 4.428 7.446 -25.847 1.00 81.94 283 VAL A C 1
ATOM 1902 O O . VAL A 1 283 ? 3.400 7.639 -25.199 1.00 81.94 283 VAL A O 1
ATOM 1905 N N . PRO A 1 284 ? 5.596 7.101 -25.280 1.00 78.62 284 PRO A N 1
ATOM 1906 C CA . PRO A 1 284 ? 5.729 7.014 -23.836 1.00 78.62 284 PRO A CA 1
ATOM 1907 C C . PRO A 1 284 ? 5.445 8.369 -23.183 1.00 78.62 284 PRO A C 1
ATOM 1909 O O . PRO A 1 284 ? 5.847 9.399 -23.739 1.00 78.62 284 PRO A O 1
ATOM 1912 N N . PRO A 1 285 ? 4.770 8.389 -22.024 1.00 85.12 285 PRO A N 1
ATOM 1913 C CA . PRO A 1 285 ? 4.659 9.604 -21.238 1.00 85.12 285 PRO A CA 1
ATOM 1914 C C . PRO A 1 285 ? 6.035 9.989 -20.673 1.00 85.12 285 PRO A C 1
ATOM 1916 O O . PRO A 1 285 ? 6.924 9.150 -20.537 1.00 85.12 285 PRO A O 1
ATOM 1919 N N . ALA A 1 286 ? 6.207 11.267 -20.329 1.00 85.12 286 ALA A N 1
ATOM 1920 C CA . ALA A 1 286 ? 7.447 11.746 -19.711 1.00 85.12 286 ALA A CA 1
ATOM 1921 C C . ALA A 1 286 ? 7.667 11.153 -18.305 1.00 85.12 286 ALA A C 1
ATOM 1923 O O . ALA A 1 286 ? 8.805 10.971 -17.886 1.00 85.12 286 ALA A O 1
ATOM 1924 N N . SER A 1 287 ? 6.575 10.843 -17.601 1.00 90.56 287 SER A N 1
ATOM 1925 C CA . SER A 1 287 ? 6.560 10.146 -16.316 1.00 90.56 287 SER A CA 1
ATOM 1926 C C . SER A 1 287 ? 5.585 8.989 -16.406 1.00 90.56 287 SER A C 1
ATOM 1928 O O . SER A 1 287 ? 4.476 9.154 -16.923 1.00 90.56 287 SER A O 1
ATOM 1930 N N . LEU A 1 288 ? 5.996 7.833 -15.910 1.00 93.12 288 LEU A N 1
ATOM 1931 C CA . LEU A 1 288 ? 5.146 6.656 -15.850 1.00 93.12 288 LEU A CA 1
ATOM 1932 C C . LEU A 1 288 ? 4.185 6.760 -14.646 1.00 93.12 288 LEU A C 1
ATOM 1934 O O . LEU A 1 288 ? 4.591 7.293 -13.611 1.00 93.12 288 LEU A O 1
ATOM 1938 N N . PRO A 1 289 ? 2.910 6.340 -14.779 1.00 93.12 289 PRO A N 1
ATOM 1939 C CA . PRO A 1 289 ? 1.901 6.557 -13.739 1.00 93.12 289 PRO A CA 1
ATOM 1940 C C . PRO A 1 289 ? 1.744 5.405 -12.735 1.00 93.12 289 PRO A C 1
ATOM 1942 O O . PRO A 1 289 ? 0.996 5.549 -11.778 1.00 93.12 289 PRO A O 1
ATOM 1945 N N . ASN A 1 290 ? 2.437 4.285 -12.922 1.00 94.25 290 ASN A N 1
ATOM 1946 C CA . ASN A 1 290 ? 2.313 3.064 -12.124 1.00 94.25 290 ASN A CA 1
ATOM 1947 C C . ASN A 1 290 ? 3.209 3.071 -10.872 1.00 94.25 290 ASN A C 1
ATOM 1949 O O . ASN A 1 290 ? 4.056 2.192 -10.704 1.00 94.25 290 ASN A O 1
ATOM 1953 N N . SER A 1 291 ? 3.048 4.080 -10.013 1.00 96.94 291 SER A N 1
ATOM 1954 C CA . SER A 1 291 ? 3.712 4.126 -8.702 1.00 96.94 291 SER A CA 1
ATOM 1955 C C . SER A 1 291 ? 3.170 3.059 -7.755 1.00 96.94 291 SER A C 1
ATOM 1957 O O . SER A 1 291 ? 2.063 2.554 -7.951 1.00 96.94 291 SER A O 1
ATOM 1959 N N . GLY A 1 292 ? 3.940 2.759 -6.714 1.00 96.81 292 GLY A N 1
ATOM 1960 C CA . GLY A 1 292 ? 3.426 2.031 -5.561 1.00 96.81 292 GLY A CA 1
ATOM 1961 C C . GLY A 1 292 ? 2.495 2.903 -4.719 1.00 96.81 292 GLY A C 1
ATOM 1962 O O . GLY A 1 292 ? 2.551 4.135 -4.799 1.00 96.81 292 GLY A O 1
ATOM 1963 N N . GLY A 1 293 ? 1.614 2.272 -3.948 1.00 96.88 293 GLY A N 1
ATOM 1964 C CA . GLY A 1 293 ? 0.765 2.945 -2.973 1.00 96.88 293 GLY A CA 1
ATOM 1965 C C . GLY A 1 293 ? 1.461 3.102 -1.624 1.00 96.88 293 GLY A C 1
ATOM 1966 O O . GLY A 1 293 ? 2.241 2.244 -1.220 1.00 96.88 293 GLY A O 1
ATOM 1967 N N . ASP A 1 294 ? 1.167 4.181 -0.905 1.00 96.19 294 ASP A N 1
ATOM 1968 C CA . ASP A 1 294 ? 1.676 4.368 0.459 1.00 96.19 294 ASP A CA 1
ATOM 1969 C C . ASP A 1 294 ? 0.976 3.424 1.444 1.00 96.19 294 ASP A C 1
ATOM 1971 O O . ASP A 1 294 ? -0.220 3.156 1.309 1.00 96.19 294 ASP A O 1
ATOM 1975 N N . GLY A 1 295 ? 1.695 2.957 2.459 1.00 93.50 295 GLY A N 1
ATOM 1976 C CA . GLY A 1 295 ? 1.117 2.247 3.593 1.00 93.50 295 GLY A CA 1
ATOM 1977 C C . GLY A 1 295 ? 0.221 3.147 4.448 1.00 93.50 295 GLY A C 1
ATOM 1978 O O . GLY A 1 295 ? 0.263 4.372 4.363 1.00 93.50 295 GLY A O 1
ATOM 1979 N N . GLY A 1 296 ? -0.603 2.536 5.293 1.00 91.62 296 GLY A N 1
ATOM 1980 C CA . GLY A 1 296 ? -1.471 3.228 6.238 1.00 91.62 296 GLY A CA 1
ATOM 1981 C C . GLY A 1 296 ? -0.712 3.909 7.379 1.00 91.62 296 GLY A C 1
ATOM 1982 O O . GLY A 1 296 ? 0.468 3.653 7.616 1.00 91.62 296 GLY A O 1
ATOM 1983 N N . ALA A 1 297 ? -1.424 4.742 8.141 1.00 90.00 297 ALA A N 1
ATOM 1984 C CA . ALA A 1 297 ? -0.899 5.420 9.329 1.00 90.00 297 ALA A CA 1
ATOM 1985 C C . ALA A 1 297 ? -1.864 5.440 10.504 1.00 90.00 297 ALA A C 1
ATOM 1987 O O . ALA A 1 297 ? -3.070 5.293 10.329 1.00 90.00 297 ALA A O 1
ATOM 1988 N N . VAL A 1 298 ? -1.318 5.696 11.697 1.00 88.88 298 VAL A N 1
ATOM 1989 C CA . VAL A 1 298 ? -2.093 6.078 12.882 1.00 88.88 298 VAL A CA 1
ATOM 1990 C C . VAL A 1 298 ? -1.855 7.555 13.190 1.00 88.88 298 VAL A C 1
ATOM 1992 O O . VAL A 1 298 ? -0.715 7.989 13.347 1.00 88.88 298 VAL A O 1
ATOM 1995 N N . GLU A 1 299 ? -2.937 8.316 13.321 1.00 89.25 299 GLU A N 1
ATOM 1996 C CA . GLU A 1 299 ? -2.943 9.725 13.703 1.00 89.25 299 GLU A CA 1
ATOM 1997 C C . GLU A 1 299 ? -3.665 9.908 15.045 1.00 89.25 299 GLU A C 1
ATOM 1999 O O . GLU A 1 299 ? -4.785 9.424 15.234 1.00 89.25 299 GLU A O 1
ATOM 2004 N N . PHE A 1 300 ? -3.051 10.669 15.953 1.00 88.06 300 PHE A N 1
ATOM 2005 C CA . PHE A 1 300 ? -3.638 11.058 17.235 1.00 88.06 300 PHE A CA 1
ATOM 2006 C C . PHE A 1 300 ? -3.773 12.578 17.309 1.00 88.06 300 PHE A C 1
ATOM 2008 O O . PHE A 1 300 ? -2.830 13.306 17.012 1.00 88.06 300 PHE A O 1
ATOM 2015 N N . ASP A 1 301 ? -4.931 13.050 17.751 1.00 89.50 301 ASP A N 1
ATOM 2016 C CA . ASP A 1 301 ? -5.218 14.458 18.022 1.00 89.50 301 ASP A CA 1
ATOM 2017 C C . ASP A 1 301 ? -5.943 14.538 19.368 1.00 89.50 301 ASP A C 1
ATOM 2019 O O . ASP A 1 301 ? -7.111 14.171 19.467 1.00 89.50 301 ASP A O 1
ATOM 2023 N N . ALA A 1 302 ? -5.241 14.913 20.436 1.00 88.62 302 ALA A N 1
ATOM 2024 C CA . ALA A 1 302 ? -5.789 14.879 21.789 1.00 88.62 302 ALA A CA 1
ATOM 2025 C C . ALA A 1 302 ? -5.180 15.953 22.694 1.00 88.62 302 ALA A C 1
ATOM 2027 O O . ALA A 1 302 ? -4.004 16.281 22.552 1.00 88.62 302 ALA A O 1
ATOM 2028 N N . ASP A 1 303 ? -5.946 16.424 23.686 1.00 88.19 303 ASP A N 1
ATOM 2029 C CA . ASP A 1 303 ? -5.391 17.243 24.780 1.00 88.19 303 ASP A CA 1
ATOM 2030 C C . ASP A 1 303 ? -4.406 16.418 25.622 1.00 88.19 303 ASP A C 1
ATOM 2032 O O . ASP A 1 303 ? -3.370 16.903 26.081 1.00 88.19 303 ASP A O 1
ATOM 2036 N N . ARG A 1 304 ? -4.710 15.125 25.790 1.00 90.19 304 ARG A N 1
ATOM 2037 C CA . ARG A 1 304 ? -3.866 14.191 26.530 1.00 90.19 304 ARG A CA 1
ATOM 2038 C C . ARG A 1 304 ? -3.842 12.814 25.884 1.00 90.19 304 ARG A C 1
ATOM 2040 O O . ARG A 1 304 ? -4.884 12.263 25.545 1.00 90.19 304 ARG A O 1
ATOM 2047 N N . LEU A 1 305 ? -2.655 12.228 25.794 1.00 90.00 305 LEU A N 1
ATOM 2048 C CA . LEU A 1 305 ? -2.443 10.865 25.318 1.00 90.00 305 LEU A CA 1
ATOM 2049 C C . LEU A 1 305 ? -1.966 9.993 26.490 1.00 90.00 305 LEU A C 1
ATOM 2051 O O . LEU A 1 305 ? -0.999 10.336 27.169 1.00 90.00 305 LEU A O 1
ATOM 2055 N N . GLU A 1 306 ? -2.675 8.901 26.771 1.00 91.44 306 GLU A N 1
ATOM 2056 C CA . GLU A 1 306 ? -2.375 7.958 27.855 1.00 91.44 306 GLU A CA 1
ATOM 2057 C C . GLU A 1 306 ? -2.147 6.543 27.317 1.00 91.44 306 GLU A C 1
ATOM 2059 O O . GLU A 1 306 ? -2.739 6.138 26.320 1.00 91.44 306 GLU A O 1
ATOM 2064 N N . GLY A 1 307 ? -1.333 5.765 28.033 1.00 87.19 307 GLY A N 1
ATOM 2065 C CA . GLY A 1 307 ? -1.069 4.362 27.706 1.00 87.19 307 GLY A CA 1
ATOM 2066 C C . GLY A 1 307 ? 0.054 4.142 26.693 1.00 87.19 307 GLY A C 1
ATOM 2067 O O . GLY A 1 307 ? 0.430 3.000 26.474 1.00 87.19 307 GLY A O 1
ATOM 2068 N N . VAL A 1 308 ? 0.646 5.214 26.163 1.00 85.44 308 VAL A N 1
ATOM 2069 C CA . VAL A 1 308 ? 1.859 5.211 25.329 1.00 85.44 308 VAL A CA 1
ATOM 2070 C C . VAL A 1 308 ? 2.888 6.180 25.906 1.00 85.44 308 VAL A C 1
ATOM 2072 O O . VAL A 1 308 ? 2.528 7.143 26.590 1.00 85.44 308 VAL A O 1
ATOM 2075 N N . GLU A 1 309 ? 4.170 5.935 25.650 1.00 83.50 309 GLU A N 1
ATOM 2076 C CA . GLU A 1 309 ? 5.238 6.834 26.091 1.00 83.50 309 GLU A CA 1
ATOM 2077 C C . GLU A 1 309 ? 5.486 7.911 25.028 1.00 83.50 309 GLU A C 1
ATOM 2079 O O . GLU A 1 309 ? 5.870 7.606 23.901 1.00 83.50 309 GLU A O 1
ATOM 2084 N N . LEU A 1 310 ? 5.262 9.178 25.392 1.00 81.75 310 LEU A N 1
ATOM 2085 C CA . LEU A 1 310 ? 5.514 10.336 24.535 1.00 81.75 310 LEU A CA 1
ATOM 2086 C C . LEU A 1 310 ? 6.812 11.027 24.961 1.00 81.75 310 LEU A C 1
ATOM 2088 O O . LEU A 1 310 ? 6.907 11.569 26.065 1.00 81.75 310 LEU A O 1
ATOM 2092 N N . SER A 1 311 ? 7.792 11.058 24.064 1.00 81.44 311 SER A N 1
ATOM 2093 C CA . SER A 1 311 ? 9.077 11.724 24.272 1.00 81.44 311 SER A CA 1
ATOM 2094 C C . SER A 1 311 ? 9.257 12.874 23.287 1.00 81.44 311 SER A C 1
ATOM 2096 O O . SER A 1 311 ? 9.229 12.685 22.074 1.00 81.44 311 SER A O 1
ATOM 2098 N N . GLY A 1 312 ? 9.485 14.089 23.792 1.00 78.44 312 GLY A N 1
ATOM 2099 C CA . GLY A 1 312 ? 9.886 15.217 22.949 1.00 78.44 312 GLY A CA 1
ATOM 2100 C C . GLY A 1 312 ? 11.316 15.017 22.445 1.00 78.44 312 GLY A C 1
ATOM 2101 O O . GLY A 1 312 ? 12.243 14.910 23.249 1.00 78.44 312 GLY A O 1
ATOM 2102 N N . ARG A 1 313 ? 11.509 14.972 21.124 1.00 73.50 313 ARG A N 1
ATOM 2103 C CA . ARG A 1 313 ? 12.812 14.708 20.487 1.00 73.50 313 ARG A CA 1
ATOM 2104 C C . ARG A 1 313 ? 13.466 15.945 19.866 1.00 73.50 313 ARG A C 1
ATOM 2106 O O . ARG A 1 313 ? 14.592 15.860 19.385 1.00 73.50 313 ARG A O 1
ATOM 2113 N N . GLY A 1 314 ? 12.822 17.108 19.954 1.00 76.19 314 GLY A N 1
ATOM 2114 C CA . GLY A 1 314 ? 13.386 18.392 19.536 1.00 76.19 314 GLY A CA 1
ATOM 2115 C C . GLY A 1 314 ? 12.665 18.963 18.323 1.00 76.19 314 GLY A C 1
ATOM 2116 O O . GLY A 1 314 ? 11.439 19.020 18.317 1.00 76.19 314 GLY A O 1
ATOM 2117 N N . GLN A 1 315 ? 13.426 19.425 17.329 1.00 75.94 315 GLN A N 1
ATOM 2118 C CA . GLN A 1 315 ? 12.903 19.972 16.077 1.00 75.94 315 GLN A CA 1
ATOM 2119 C C . GLN A 1 315 ? 13.661 19.381 14.882 1.00 75.94 315 GLN A C 1
ATOM 2121 O O . GLN A 1 315 ? 14.878 19.194 14.950 1.00 75.94 315 GLN A O 1
ATOM 2126 N N . LEU A 1 316 ? 12.951 19.111 13.788 1.00 64.56 316 LEU A N 1
ATOM 2127 C CA . LEU A 1 316 ? 13.521 18.826 12.476 1.00 64.56 316 LEU A CA 1
ATOM 2128 C C . LEU A 1 316 ? 14.333 20.033 11.950 1.00 64.56 316 LEU A C 1
ATOM 2130 O O . LEU A 1 316 ? 14.196 21.148 12.465 1.00 64.56 316 LEU A O 1
ATOM 2134 N N . PRO A 1 317 ? 15.172 19.856 10.905 1.00 68.88 317 PRO A N 1
ATOM 2135 C CA . PRO A 1 317 ? 15.991 20.936 10.339 1.00 68.88 317 PRO A CA 1
ATOM 2136 C C . PRO A 1 317 ? 15.212 22.167 9.849 1.00 68.88 317 PRO A C 1
ATOM 2138 O O . PRO A 1 317 ? 15.788 23.248 9.736 1.00 68.88 317 PRO A O 1
ATOM 2141 N N . ASP A 1 318 ? 13.924 22.010 9.550 1.00 71.56 318 ASP A N 1
ATOM 2142 C CA . ASP A 1 318 ? 13.008 23.077 9.139 1.00 71.56 318 ASP A CA 1
ATOM 2143 C C . ASP A 1 318 ? 12.313 23.787 10.322 1.00 71.56 318 ASP A C 1
ATOM 2145 O O . ASP A 1 318 ? 11.572 24.746 10.112 1.00 71.56 318 ASP A O 1
ATOM 2149 N N . GLY A 1 319 ? 12.584 23.365 11.563 1.00 72.81 319 GLY A N 1
ATOM 2150 C CA . GLY A 1 319 ? 11.999 23.909 12.791 1.00 72.81 319 GLY A CA 1
ATOM 2151 C C . GLY A 1 319 ? 10.741 23.182 13.279 1.00 72.81 319 GLY A C 1
ATOM 2152 O O . GLY A 1 319 ? 10.224 23.536 14.341 1.00 72.81 319 GLY A O 1
ATOM 2153 N N . THR A 1 320 ? 10.268 22.167 12.553 1.00 71.25 320 THR A N 1
ATOM 2154 C CA . THR A 1 320 ? 9.101 21.351 12.916 1.00 71.25 320 THR A CA 1
ATOM 2155 C C . THR A 1 320 ? 9.354 20.574 14.214 1.00 71.25 320 THR A C 1
ATOM 2157 O O . THR A 1 320 ? 10.337 19.836 14.270 1.00 71.25 320 THR A O 1
ATOM 2160 N N . PRO A 1 321 ? 8.514 20.686 15.263 1.00 70.75 321 PRO A N 1
ATOM 2161 C CA . PRO A 1 321 ? 8.625 19.853 16.458 1.00 70.75 321 PRO A CA 1
ATOM 2162 C C . PRO A 1 321 ? 8.598 18.359 16.118 1.00 70.75 321 PRO A C 1
ATOM 2164 O O . PRO A 1 321 ? 7.805 17.912 15.289 1.00 70.75 321 PRO A O 1
ATOM 2167 N N . ALA A 1 322 ? 9.476 17.597 16.765 1.00 69.19 322 ALA A N 1
ATOM 2168 C CA . ALA A 1 322 ? 9.556 16.153 16.620 1.00 69.19 322 ALA A CA 1
ATOM 2169 C C . ALA A 1 322 ? 9.200 15.480 17.946 1.00 69.19 322 ALA A C 1
ATOM 2171 O O . ALA A 1 322 ? 9.827 15.743 18.982 1.00 69.19 322 ALA A O 1
ATOM 2172 N N . TYR A 1 323 ? 8.220 14.586 17.890 1.00 74.31 323 TYR A N 1
ATOM 2173 C CA . TYR A 1 323 ? 7.791 13.758 19.005 1.00 74.31 323 TYR A CA 1
ATOM 2174 C C . TYR A 1 323 ? 7.985 12.285 18.649 1.00 74.31 323 TYR A C 1
ATOM 2176 O O . TYR A 1 323 ? 7.809 11.861 17.510 1.00 74.31 323 TYR A O 1
ATOM 2184 N N . GLU A 1 324 ? 8.360 11.491 19.639 1.00 78.81 324 GLU A N 1
ATOM 2185 C CA . GLU A 1 324 ? 8.359 10.038 19.539 1.00 78.81 324 GLU A CA 1
ATOM 2186 C C . GLU A 1 324 ? 7.228 9.494 20.395 1.00 78.81 324 GLU A C 1
ATOM 2188 O O . GLU A 1 324 ? 7.132 9.819 21.581 1.00 78.81 324 GLU A O 1
ATOM 2193 N N . VAL A 1 325 ? 6.408 8.646 19.785 1.00 79.19 325 VAL A N 1
ATOM 2194 C CA . VAL A 1 325 ? 5.437 7.813 20.483 1.00 79.19 325 VAL A CA 1
ATOM 2195 C C . VAL A 1 325 ? 6.000 6.397 20.500 1.00 79.19 325 VAL A C 1
ATOM 2197 O O . VAL A 1 325 ? 6.223 5.786 19.454 1.00 79.19 325 VAL A O 1
ATOM 2200 N N . THR A 1 326 ? 6.266 5.878 21.693 1.00 82.50 326 THR A N 1
ATOM 2201 C CA . THR A 1 326 ? 6.749 4.508 21.873 1.00 82.50 326 THR A CA 1
ATOM 2202 C C . THR A 1 326 ? 5.585 3.603 22.233 1.00 82.50 326 THR A C 1
ATOM 2204 O O . THR A 1 326 ? 4.888 3.832 23.228 1.00 82.50 326 THR A O 1
ATOM 2207 N N . PHE A 1 327 ? 5.406 2.578 21.406 1.00 84.00 327 PHE A N 1
ATOM 2208 C CA . PHE A 1 327 ? 4.505 1.469 21.664 1.00 84.00 327 PHE A CA 1
ATOM 2209 C C . PHE A 1 327 ? 5.310 0.239 22.087 1.00 84.00 327 PHE A C 1
ATOM 2211 O O . PHE A 1 327 ? 6.496 0.116 21.770 1.00 84.00 327 PHE A O 1
ATOM 2218 N N . ASP A 1 328 ? 4.651 -0.675 22.790 1.00 83.88 328 ASP A N 1
ATOM 2219 C CA . ASP A 1 328 ? 5.162 -2.018 23.000 1.00 83.88 328 ASP A CA 1
ATOM 2220 C C . ASP A 1 328 ? 5.284 -2.739 21.651 1.00 83.88 328 ASP A C 1
ATOM 2222 O O . ASP A 1 328 ? 4.642 -2.399 20.648 1.00 83.88 328 ASP A O 1
ATOM 2226 N N . ASP A 1 329 ? 6.140 -3.752 21.625 1.00 80.38 329 ASP A N 1
ATOM 2227 C CA . ASP A 1 329 ? 6.415 -4.480 20.400 1.00 80.38 329 ASP A CA 1
ATOM 2228 C C . ASP A 1 329 ? 5.172 -5.193 19.854 1.00 80.38 329 ASP A C 1
ATOM 2230 O O . ASP A 1 329 ? 4.357 -5.732 20.605 1.00 80.38 329 ASP A O 1
ATOM 2234 N N . GLY A 1 330 ? 5.018 -5.167 18.531 1.00 78.56 330 GLY A N 1
ATOM 2235 C CA . GLY A 1 330 ? 3.869 -5.752 17.843 1.00 78.56 330 GLY A CA 1
ATOM 2236 C C . GLY A 1 330 ? 2.535 -5.021 18.036 1.00 78.56 330 GLY A C 1
ATOM 2237 O O . GLY A 1 330 ? 1.538 -5.479 17.494 1.00 78.56 330 GLY A O 1
ATOM 2238 N N . VAL A 1 331 ? 2.461 -3.899 18.765 1.00 85.56 331 VAL A N 1
ATOM 2239 C CA . VAL A 1 331 ? 1.193 -3.157 18.954 1.00 85.56 331 VAL A CA 1
ATOM 2240 C C . VAL A 1 331 ? 0.703 -2.508 17.661 1.00 85.56 331 VAL A C 1
ATOM 2242 O O . VAL A 1 331 ? -0.495 -2.508 17.385 1.00 85.56 331 VAL A O 1
ATOM 2245 N N . VAL A 1 332 ? 1.631 -1.966 16.872 1.00 86.69 332 VAL A N 1
ATOM 2246 C CA . VAL A 1 332 ? 1.380 -1.466 15.515 1.00 86.69 332 VAL A CA 1
ATOM 2247 C C . VAL A 1 332 ? 1.982 -2.467 14.536 1.00 86.69 332 VAL A C 1
ATOM 2249 O O . VAL A 1 332 ? 3.148 -2.829 14.693 1.00 86.69 332 VAL A O 1
ATOM 2252 N N . VAL A 1 333 ? 1.226 -2.912 13.539 1.00 87.31 333 VAL A N 1
ATOM 2253 C CA . VAL A 1 333 ? 1.693 -3.802 12.460 1.00 87.31 333 VAL A CA 1
ATOM 2254 C C . VAL A 1 333 ? 1.120 -3.355 11.112 1.00 87.31 333 VAL A C 1
ATOM 2256 O O . VAL A 1 333 ? 0.161 -2.582 11.074 1.00 87.31 333 VAL A O 1
ATOM 2259 N N . GLY A 1 334 ? 1.705 -3.838 10.014 1.00 88.38 334 GLY A N 1
ATOM 2260 C CA . GLY A 1 334 ? 1.341 -3.432 8.651 1.00 88.38 334 GLY A CA 1
ATOM 2261 C C . GLY A 1 334 ? 1.841 -2.031 8.287 1.00 88.38 334 GLY A C 1
ATOM 2262 O O . GLY A 1 334 ? 2.798 -1.520 8.882 1.00 88.38 334 GLY A O 1
ATOM 2263 N N . GLY A 1 335 ? 1.197 -1.410 7.301 1.00 90.31 335 GLY A N 1
ATOM 2264 C CA . GLY A 1 335 ? 1.580 -0.097 6.786 1.00 90.31 335 GLY A CA 1
ATOM 2265 C C . GLY A 1 335 ? 2.852 -0.139 5.941 1.00 90.31 335 GLY A C 1
ATOM 2266 O O . GLY A 1 335 ? 3.625 0.823 5.953 1.00 90.31 335 GLY A O 1
ATOM 2267 N N . ALA A 1 336 ? 3.111 -1.252 5.254 1.00 93.00 336 ALA A N 1
ATOM 2268 C CA . ALA A 1 336 ? 4.149 -1.325 4.235 1.00 93.00 336 ALA A CA 1
ATOM 2269 C C . ALA A 1 336 ? 3.749 -0.497 3.003 1.00 93.00 336 ALA A C 1
ATOM 2271 O O . ALA A 1 336 ? 2.573 -0.437 2.655 1.00 93.00 336 ALA A O 1
ATOM 2272 N N . GLY A 1 337 ? 4.715 0.145 2.350 1.00 94.69 337 GLY A N 1
ATOM 2273 C CA . GLY A 1 337 ? 4.509 0.768 1.042 1.00 94.69 337 GLY A CA 1
ATOM 2274 C C . GLY A 1 337 ? 4.623 -0.263 -0.081 1.00 94.69 337 GLY A C 1
ATOM 2275 O O . GLY A 1 337 ? 5.446 -1.174 0.012 1.00 94.69 337 GLY A O 1
ATOM 2276 N N . GLY A 1 338 ? 3.823 -0.105 -1.134 1.00 95.62 338 GLY A N 1
ATOM 2277 C CA . GLY A 1 338 ? 3.831 -0.986 -2.303 1.00 95.62 338 GLY A CA 1
ATOM 2278 C C . GLY A 1 338 ? 4.936 -0.640 -3.300 1.00 95.62 338 GLY A C 1
ATOM 2279 O O . GLY A 1 338 ? 5.388 0.507 -3.386 1.00 95.62 338 GLY A O 1
ATOM 2280 N N . ASP A 1 339 ? 5.377 -1.621 -4.077 1.00 97.19 339 ASP A N 1
ATOM 2281 C CA . ASP A 1 339 ? 6.389 -1.450 -5.114 1.00 97.19 339 ASP A CA 1
ATOM 2282 C C . ASP A 1 339 ? 5.821 -0.687 -6.313 1.00 97.19 339 ASP A C 1
ATOM 2284 O O . ASP A 1 339 ? 4.669 -0.843 -6.711 1.00 97.19 339 ASP A O 1
ATOM 2288 N N . ALA A 1 340 ? 6.641 0.136 -6.960 1.00 96.69 340 ALA A N 1
ATOM 2289 C CA . ALA A 1 340 ? 6.283 0.669 -8.262 1.00 96.69 340 ALA A CA 1
ATOM 2290 C C . ALA A 1 340 ? 6.318 -0.433 -9.324 1.00 96.69 340 ALA A C 1
ATOM 2292 O O . ALA A 1 340 ? 7.186 -1.310 -9.336 1.00 96.69 340 ALA A O 1
ATOM 2293 N N . GLY A 1 341 ? 5.419 -0.330 -10.296 1.00 93.56 341 GLY A N 1
ATOM 2294 C CA . GLY A 1 341 ? 5.374 -1.266 -11.406 1.00 93.56 341 GLY A CA 1
ATOM 2295 C C . GLY A 1 341 ? 6.609 -1.169 -12.299 1.00 93.56 341 GLY A C 1
ATOM 2296 O O . GLY A 1 341 ? 7.342 -0.185 -12.275 1.00 93.56 341 GLY A O 1
ATOM 2297 N N . SER A 1 342 ? 6.839 -2.156 -13.163 1.00 93.94 342 SER A N 1
ATOM 2298 C CA . SER A 1 342 ? 7.948 -2.126 -14.135 1.00 93.94 342 SER A CA 1
ATOM 2299 C C . SER A 1 342 ? 7.501 -1.653 -15.522 1.00 93.94 342 SER A C 1
ATOM 2301 O O . SER A 1 342 ? 6.332 -1.794 -15.891 1.00 93.94 342 SER A O 1
ATOM 2303 N N . PHE A 1 343 ? 8.433 -1.111 -16.310 1.00 95.31 343 PHE A N 1
ATOM 2304 C CA . PHE A 1 343 ? 8.177 -0.671 -17.685 1.00 95.31 343 PHE A CA 1
ATOM 2305 C C . PHE A 1 343 ? 9.113 -1.338 -18.691 1.00 95.31 343 PHE A C 1
ATOM 2307 O O . PHE A 1 343 ? 10.334 -1.201 -18.619 1.00 95.31 343 PHE A O 1
ATOM 2314 N N . TYR A 1 344 ? 8.516 -2.004 -19.677 1.00 94.31 344 TYR A N 1
ATOM 2315 C CA . TYR A 1 344 ? 9.206 -2.708 -20.751 1.00 94.31 344 TYR A CA 1
ATOM 2316 C C . TYR A 1 344 ? 8.784 -2.139 -22.107 1.00 94.31 344 TYR A C 1
ATOM 2318 O O . TYR A 1 344 ? 7.611 -2.195 -22.482 1.00 94.31 344 TYR A O 1
ATOM 2326 N N . TYR A 1 345 ? 9.742 -1.619 -22.874 1.00 92.00 345 TYR A N 1
ATOM 2327 C CA . TYR A 1 345 ? 9.511 -1.101 -24.223 1.00 92.00 345 TYR A CA 1
ATOM 2328 C C . TYR A 1 345 ? 10.400 -1.805 -25.243 1.00 92.00 345 TYR A C 1
ATOM 2330 O O . TYR A 1 345 ? 11.626 -1.704 -25.207 1.00 92.00 345 TYR A O 1
ATOM 2338 N N . GLY A 1 346 ? 9.772 -2.508 -26.184 1.00 89.50 346 GLY A N 1
ATOM 2339 C CA . GLY A 1 346 ? 10.485 -3.199 -27.260 1.00 89.50 346 GLY A CA 1
ATOM 2340 C C . GLY A 1 346 ? 11.241 -4.442 -26.796 1.00 89.50 346 GLY A C 1
ATOM 2341 O O . GLY A 1 346 ? 12.040 -4.984 -27.558 1.00 89.50 346 GLY A O 1
ATOM 2342 N N . VAL A 1 347 ? 10.964 -4.909 -25.580 1.00 90.56 347 VAL A N 1
ATOM 2343 C CA . VAL A 1 347 ? 11.614 -6.039 -24.917 1.00 90.56 347 VAL A CA 1
ATOM 2344 C C . VAL A 1 347 ? 10.556 -6.953 -24.299 1.00 90.56 347 VAL A C 1
ATOM 2346 O O . VAL A 1 347 ? 9.497 -6.494 -23.874 1.00 90.56 347 VAL A O 1
ATOM 2349 N N . ASP A 1 348 ? 10.814 -8.254 -24.310 1.00 87.88 348 ASP A N 1
ATOM 2350 C CA . ASP A 1 348 ? 10.006 -9.254 -23.620 1.00 87.88 348 ASP A CA 1
ATOM 2351 C C . ASP A 1 348 ? 10.487 -9.363 -22.161 1.00 87.88 348 ASP A C 1
ATOM 2353 O O . ASP A 1 348 ? 11.662 -9.676 -21.948 1.00 87.88 348 ASP A O 1
ATOM 2357 N N . PRO A 1 349 ? 9.622 -9.129 -21.157 1.00 86.75 349 PRO A N 1
ATOM 2358 C CA . PRO A 1 349 ? 10.017 -9.158 -19.749 1.00 86.75 349 PRO A CA 1
ATOM 2359 C C . PRO A 1 349 ? 10.512 -10.531 -19.271 1.00 86.75 349 PRO A C 1
ATOM 2361 O O . PRO A 1 349 ? 11.255 -10.595 -18.297 1.00 86.75 349 PRO A O 1
ATOM 2364 N N . GLN A 1 350 ? 10.135 -11.630 -19.935 1.00 87.19 350 GLN A N 1
ATOM 2365 C CA . GLN A 1 350 ? 10.551 -12.979 -19.534 1.00 87.19 350 GLN A CA 1
ATOM 2366 C C . GLN A 1 350 ? 11.920 -13.361 -20.096 1.00 87.19 350 GLN A C 1
ATOM 2368 O O . GLN A 1 350 ? 12.688 -14.069 -19.447 1.00 87.19 350 GLN A O 1
ATOM 2373 N N . THR A 1 351 ? 12.213 -12.939 -21.327 1.00 87.25 351 THR A N 1
ATOM 2374 C CA . THR A 1 351 ? 13.407 -13.389 -22.058 1.00 87.25 351 THR A CA 1
ATOM 2375 C C . THR A 1 351 ? 14.474 -12.310 -22.209 1.00 87.25 351 THR A C 1
ATOM 2377 O O . THR A 1 351 ? 15.609 -12.630 -22.560 1.00 87.25 351 THR A O 1
ATOM 2380 N N . GLY A 1 352 ? 14.126 -11.038 -21.998 1.00 84.75 352 GLY A N 1
ATOM 2381 C CA . GLY A 1 352 ? 14.981 -9.891 -22.309 1.00 84.75 352 GLY A CA 1
ATOM 2382 C C . GLY A 1 352 ? 15.217 -9.692 -23.812 1.00 84.75 352 GLY A C 1
ATOM 2383 O O . GLY A 1 352 ? 16.035 -8.864 -24.208 1.00 84.75 352 GLY A O 1
ATOM 2384 N N . ALA A 1 353 ? 14.534 -10.452 -24.675 1.00 86.00 353 ALA A N 1
ATOM 2385 C CA . ALA A 1 353 ? 14.738 -10.400 -26.116 1.00 86.00 353 ALA A CA 1
ATOM 2386 C C . ALA A 1 353 ? 13.970 -9.229 -26.762 1.00 86.00 353 ALA A C 1
ATOM 2388 O O . ALA A 1 353 ? 12.897 -8.852 -26.282 1.00 86.00 353 ALA A O 1
ATOM 2389 N N . PRO A 1 354 ? 14.464 -8.671 -27.886 1.00 84.81 354 PRO A N 1
ATOM 2390 C CA . PRO A 1 354 ? 13.761 -7.615 -28.603 1.00 84.81 354 PRO A CA 1
ATOM 2391 C C . PRO A 1 354 ? 12.448 -8.125 -29.211 1.00 84.81 354 PRO A C 1
ATOM 2393 O O . PRO A 1 354 ? 12.421 -9.158 -29.880 1.00 84.81 354 PRO A O 1
ATOM 2396 N N . THR A 1 355 ? 11.370 -7.353 -29.058 1.00 88.12 355 THR A N 1
ATOM 2397 C CA . THR A 1 355 ? 10.021 -7.693 -29.561 1.00 88.12 355 THR A CA 1
ATOM 2398 C C . THR A 1 355 ? 9.617 -6.915 -30.814 1.00 88.12 355 THR A C 1
ATOM 2400 O O . THR A 1 355 ? 8.470 -6.986 -31.265 1.00 88.12 355 THR A O 1
ATOM 2403 N N . TRP A 1 356 ? 10.554 -6.172 -31.406 1.00 81.31 356 TRP A N 1
ATOM 2404 C CA . TRP A 1 356 ? 10.315 -5.408 -32.626 1.00 81.31 356 TRP A CA 1
ATOM 2405 C C . TRP A 1 356 ? 9.956 -6.324 -33.805 1.00 81.31 356 TRP A C 1
ATOM 2407 O O . TRP A 1 356 ? 10.730 -7.228 -34.135 1.00 81.31 356 TRP A O 1
ATOM 2417 N N . PRO A 1 357 ? 8.833 -6.083 -34.507 1.00 74.69 357 PRO A N 1
ATOM 2418 C CA . PRO A 1 357 ? 8.478 -6.895 -35.659 1.00 74.69 357 PRO A CA 1
ATOM 2419 C C . PRO A 1 357 ? 9.485 -6.695 -36.795 1.00 74.69 357 PRO A C 1
ATOM 2421 O O . PRO A 1 357 ? 9.895 -5.579 -37.116 1.00 74.69 357 PRO A O 1
ATOM 2424 N N . THR A 1 358 ? 9.831 -7.783 -37.477 1.00 68.38 358 THR A N 1
ATOM 2425 C CA . THR A 1 358 ? 10.786 -7.778 -38.597 1.00 68.38 358 THR A CA 1
ATOM 2426 C C . THR A 1 358 ? 10.282 -7.023 -39.834 1.00 68.38 358 THR A C 1
ATOM 2428 O O . THR A 1 358 ? 11.074 -6.695 -40.716 1.00 68.38 358 THR A O 1
ATOM 2431 N N . SER A 1 359 ? 8.979 -6.727 -39.904 1.00 59.28 359 SER A N 1
ATOM 2432 C CA . SER A 1 359 ? 8.295 -6.177 -41.080 1.00 59.28 359 SER A CA 1
ATOM 2433 C C . SER A 1 359 ? 7.676 -4.786 -40.887 1.00 59.28 359 SER A C 1
ATOM 2435 O O . SER A 1 359 ? 6.921 -4.352 -41.760 1.00 59.28 359 SER A O 1
ATOM 2437 N N . VAL A 1 360 ? 7.926 -4.077 -39.775 1.00 52.50 360 VAL A N 1
ATOM 2438 C CA . VAL A 1 360 ? 7.292 -2.760 -39.566 1.00 52.50 360 VAL A CA 1
ATOM 2439 C C . VAL A 1 360 ? 7.839 -1.748 -40.571 1.00 52.50 360 VAL A C 1
ATOM 2441 O O . VAL A 1 360 ? 9.030 -1.431 -40.585 1.00 52.50 360 VAL A O 1
ATOM 2444 N N . GLY A 1 361 ? 6.942 -1.248 -41.426 1.00 48.06 361 GLY A N 1
ATOM 2445 C CA . GLY A 1 361 ? 7.210 -0.153 -42.347 1.00 48.06 361 GLY A CA 1
ATOM 2446 C C . GLY A 1 361 ? 7.672 1.084 -41.587 1.00 48.06 361 GLY A C 1
ATOM 2447 O O . GLY A 1 361 ? 7.192 1.381 -40.495 1.00 48.06 361 GLY A O 1
ATOM 2448 N N . ALA A 1 362 ? 8.637 1.785 -42.165 1.00 43.78 362 ALA A N 1
ATOM 2449 C CA . ALA A 1 362 ? 9.390 2.789 -41.449 1.00 43.78 362 ALA A CA 1
ATOM 2450 C C . ALA A 1 362 ? 8.534 3.865 -40.775 1.00 43.78 362 ALA A C 1
ATOM 2452 O O . ALA A 1 362 ? 7.872 4.646 -41.465 1.00 43.78 362 ALA A O 1
ATOM 2453 N N . ARG A 1 363 ? 8.611 3.979 -39.439 1.00 45.66 363 ARG A N 1
ATOM 2454 C CA . ARG A 1 363 ? 8.141 5.191 -38.760 1.00 45.66 363 ARG A CA 1
ATOM 2455 C C . ARG A 1 363 ? 9.038 6.321 -39.267 1.00 45.66 363 ARG A C 1
ATOM 2457 O O . ARG A 1 363 ? 10.266 6.205 -39.259 1.00 45.66 363 ARG A O 1
ATOM 2464 N N . ARG A 1 364 ? 8.449 7.407 -39.782 1.00 41.97 364 ARG A N 1
ATOM 2465 C CA . ARG A 1 364 ? 9.233 8.618 -40.059 1.00 41.97 364 ARG A CA 1
ATOM 2466 C C . ARG A 1 364 ? 9.807 9.059 -38.720 1.00 41.97 364 ARG A C 1
ATOM 2468 O O . ARG A 1 364 ? 9.042 9.454 -37.847 1.00 41.97 364 ARG A O 1
ATOM 2475 N N . VAL A 1 365 ? 11.125 8.961 -38.573 1.00 43.56 365 VAL A N 1
ATOM 2476 C CA . VAL A 1 365 ? 11.852 9.563 -37.457 1.00 43.56 365 VAL A CA 1
ATOM 2477 C C . VAL A 1 365 ? 11.535 11.056 -37.523 1.00 43.56 365 VAL A C 1
ATOM 2479 O O . VAL A 1 365 ? 12.021 11.761 -38.409 1.00 43.56 365 VAL A O 1
ATOM 2482 N N . GLN A 1 366 ? 10.618 11.521 -36.670 1.00 45.75 366 GLN A N 1
ATOM 2483 C CA . GLN A 1 366 ? 10.477 12.949 -36.419 1.00 45.75 366 GLN A CA 1
ATOM 2484 C C . GLN A 1 366 ? 11.819 13.419 -35.864 1.00 45.75 366 GLN A C 1
ATOM 2486 O O . GLN A 1 366 ? 12.461 12.700 -35.100 1.00 45.75 366 GLN A O 1
ATOM 2491 N N . ALA A 1 367 ? 12.288 14.568 -36.343 1.00 42.84 367 ALA A N 1
ATOM 2492 C CA . ALA A 1 367 ? 13.623 15.061 -36.050 1.00 42.84 367 ALA A CA 1
ATOM 2493 C C . ALA A 1 367 ? 13.903 15.044 -34.536 1.00 42.84 367 ALA A C 1
ATOM 2495 O O . ALA A 1 367 ? 13.242 15.758 -33.790 1.00 42.84 367 ALA A O 1
ATOM 2496 N N . ALA A 1 368 ? 14.874 14.216 -34.136 1.00 48.91 368 ALA A N 1
ATOM 2497 C CA . ALA A 1 368 ? 15.674 14.303 -32.913 1.00 48.91 368 ALA A CA 1
ATOM 2498 C C . ALA A 1 368 ? 14.934 14.726 -31.628 1.00 48.91 368 ALA A C 1
ATOM 2500 O O . ALA A 1 368 ? 15.418 15.587 -30.897 1.00 48.91 368 ALA A O 1
ATOM 2501 N N . GLN A 1 369 ? 13.775 14.137 -31.332 1.00 59.12 369 GLN A N 1
ATOM 2502 C CA . GLN A 1 369 ? 13.246 14.192 -29.971 1.00 59.12 369 GLN A CA 1
ATOM 2503 C C . GLN A 1 369 ? 13.780 12.982 -29.217 1.00 59.12 369 GLN A C 1
ATOM 2505 O O . GLN A 1 369 ? 13.400 11.846 -29.510 1.00 59.12 369 GLN A O 1
ATOM 2510 N N . ALA A 1 370 ? 14.709 13.246 -28.297 1.00 69.56 370 ALA A N 1
ATOM 2511 C CA . ALA A 1 370 ? 15.126 12.271 -27.307 1.00 69.56 370 ALA A CA 1
ATOM 2512 C C . ALA A 1 370 ? 13.881 11.799 -26.551 1.00 69.56 370 ALA A C 1
ATOM 2514 O O . ALA A 1 370 ? 13.059 12.609 -26.115 1.00 69.56 370 ALA A O 1
ATOM 2515 N N . MET A 1 371 ? 13.710 10.486 -26.458 1.00 78.50 371 MET A N 1
ATOM 2516 C CA . MET A 1 371 ? 12.713 9.914 -25.566 1.00 78.50 371 MET A CA 1
ATOM 2517 C C . MET A 1 371 ? 13.254 10.059 -24.148 1.00 78.50 371 MET A C 1
ATOM 2519 O O . MET A 1 371 ? 14.292 9.478 -23.880 1.00 78.50 371 MET A O 1
ATOM 2523 N N . VAL A 1 372 ? 12.587 10.821 -23.281 1.00 88.31 372 VAL A N 1
ATOM 2524 C CA . VAL A 1 372 ? 12.940 10.936 -21.857 1.00 88.31 372 VAL A CA 1
ATOM 2525 C C . VAL A 1 372 ? 11.826 10.281 -21.053 1.00 88.31 372 VAL A C 1
ATOM 2527 O O . VAL A 1 372 ? 10.683 10.732 -21.135 1.00 88.31 372 VAL A O 1
ATOM 2530 N N . ILE A 1 373 ? 12.148 9.218 -20.319 1.00 91.88 373 ILE A N 1
ATOM 2531 C CA . ILE A 1 373 ? 11.191 8.492 -19.473 1.00 91.88 373 ILE A CA 1
ATOM 2532 C C . ILE A 1 373 ? 11.656 8.534 -18.024 1.00 91.88 373 ILE A C 1
ATOM 2534 O O . ILE A 1 373 ? 12.788 8.168 -17.721 1.00 91.88 373 ILE A O 1
ATOM 2538 N N . VAL A 1 374 ? 10.769 8.943 -17.125 1.00 94.94 374 VAL A N 1
ATOM 2539 C CA . VAL A 1 374 ? 11.001 8.910 -15.680 1.00 94.94 374 VAL A CA 1
ATOM 2540 C C . VAL A 1 374 ? 10.118 7.839 -15.053 1.00 94.94 374 VAL A C 1
ATOM 2542 O O . VAL A 1 374 ? 8.909 7.803 -15.294 1.00 94.94 374 VAL A O 1
ATOM 2545 N N . GLY A 1 375 ? 10.746 6.959 -14.279 1.00 94.88 375 GLY A N 1
ATOM 2546 C CA . GLY A 1 375 ? 10.086 5.895 -13.545 1.00 94.88 375 GLY A CA 1
ATOM 2547 C C . GLY A 1 375 ? 9.300 6.421 -12.350 1.00 94.88 375 GLY A C 1
ATOM 2548 O O . GLY A 1 375 ? 9.654 7.438 -11.754 1.00 94.88 375 GLY A O 1
ATOM 2549 N N . ALA A 1 376 ? 8.231 5.716 -12.009 1.00 96.69 376 ALA A N 1
ATOM 2550 C CA . ALA A 1 376 ? 7.393 5.994 -10.857 1.00 96.69 376 ALA A CA 1
ATOM 2551 C C . ALA A 1 376 ? 8.067 5.577 -9.538 1.00 96.69 376 ALA A C 1
ATOM 2553 O O . ALA A 1 376 ? 8.828 4.609 -9.499 1.00 96.69 376 ALA A O 1
ATOM 2554 N N . ALA A 1 377 ? 7.790 6.304 -8.457 1.00 97.00 377 ALA A N 1
ATOM 2555 C CA . ALA A 1 377 ? 8.342 5.999 -7.141 1.00 97.00 377 ALA A CA 1
ATOM 2556 C C . ALA A 1 377 ? 7.624 4.816 -6.471 1.00 97.00 377 ALA A C 1
ATOM 2558 O O . ALA A 1 377 ? 6.446 4.567 -6.749 1.00 97.00 377 ALA A O 1
ATOM 2559 N N . GLY A 1 378 ? 8.342 4.105 -5.601 1.00 96.56 378 GLY A N 1
ATOM 2560 C CA . GLY A 1 378 ? 7.732 3.165 -4.660 1.00 96.56 378 GLY A CA 1
ATOM 2561 C C . GLY A 1 378 ? 6.981 3.907 -3.554 1.00 96.56 378 GLY A C 1
ATOM 2562 O O . GLY A 1 378 ? 7.256 5.081 -3.308 1.00 96.56 378 GLY A O 1
ATOM 2563 N N . GLY A 1 379 ? 6.030 3.231 -2.914 1.00 95.69 379 GLY A N 1
ATOM 2564 C CA . GLY A 1 379 ? 5.222 3.806 -1.844 1.00 95.69 379 GLY A CA 1
ATOM 2565 C C . GLY A 1 379 ? 5.985 3.948 -0.532 1.00 95.69 379 GLY A C 1
ATOM 2566 O O . GLY A 1 379 ? 6.850 3.126 -0.203 1.00 95.69 379 GLY A O 1
ATOM 2567 N N . ASP A 1 380 ? 5.641 4.975 0.237 1.00 94.69 380 ASP A N 1
ATOM 2568 C CA . ASP A 1 380 ? 6.165 5.167 1.585 1.00 94.69 380 ASP A CA 1
ATOM 2569 C C . ASP A 1 380 ? 5.514 4.173 2.554 1.00 94.69 380 ASP A C 1
ATOM 2571 O O . ASP A 1 380 ? 4.362 3.778 2.390 1.00 94.69 380 ASP A O 1
ATOM 2575 N N . GLY A 1 381 ? 6.237 3.765 3.592 1.00 90.81 381 GLY A N 1
ATOM 2576 C CA . GLY A 1 381 ? 5.701 2.857 4.604 1.00 90.81 381 GLY A CA 1
ATOM 2577 C C . GLY A 1 381 ? 6.205 3.169 6.001 1.00 90.81 381 GLY A C 1
ATOM 2578 O O . GLY A 1 381 ? 7.161 3.914 6.201 1.00 90.81 381 GLY A O 1
ATOM 2579 N N . ILE A 1 382 ? 5.574 2.596 7.019 1.00 86.94 382 ILE A N 1
ATOM 2580 C CA . ILE A 1 382 ? 6.012 2.811 8.404 1.00 86.94 382 ILE A CA 1
ATOM 2581 C C . ILE A 1 382 ? 7.320 2.068 8.664 1.00 86.94 382 ILE A C 1
ATOM 2583 O O . ILE A 1 382 ? 8.270 2.666 9.175 1.00 86.94 382 ILE A O 1
ATOM 2587 N N . ARG A 1 383 ? 7.386 0.787 8.280 1.00 85.69 383 ARG A N 1
ATOM 2588 C CA . ARG A 1 383 ? 8.559 -0.081 8.493 1.00 85.69 383 ARG A CA 1
ATOM 2589 C C . ARG A 1 383 ? 9.229 -0.519 7.204 1.00 85.69 383 ARG A C 1
ATOM 2591 O O . ARG A 1 383 ? 10.453 -0.500 7.131 1.00 85.69 383 ARG A O 1
ATOM 2598 N N . LEU A 1 384 ? 8.435 -0.895 6.211 1.00 91.81 384 LEU A N 1
ATOM 2599 C CA . LEU A 1 384 ? 8.901 -1.362 4.914 1.00 91.81 384 LEU A CA 1
ATOM 2600 C C . LEU A 1 384 ? 8.361 -0.425 3.842 1.00 91.81 384 LEU A C 1
ATOM 2602 O O . LEU A 1 384 ? 7.164 -0.165 3.822 1.00 91.81 384 LEU A O 1
ATOM 2606 N N . ALA A 1 385 ? 9.228 0.081 2.978 1.00 94.19 385 ALA A N 1
ATOM 2607 C CA . ALA A 1 385 ? 8.823 0.917 1.858 1.00 94.19 385 ALA A CA 1
ATOM 2608 C C . ALA A 1 385 ? 9.057 0.218 0.521 1.00 94.19 385 ALA A C 1
ATOM 2610 O O . ALA A 1 385 ? 9.960 -0.615 0.384 1.00 94.19 385 ALA A O 1
ATOM 2611 N N . GLY A 1 386 ? 8.266 0.613 -0.469 1.00 95.94 386 GLY A N 1
ATOM 2612 C CA . GLY A 1 386 ? 8.266 0.001 -1.784 1.00 95.94 386 GLY A CA 1
ATOM 2613 C C . GLY A 1 386 ? 9.434 0.434 -2.657 1.00 95.94 386 GLY A C 1
ATOM 2614 O O . GLY A 1 386 ? 10.004 1.518 -2.519 1.00 95.94 386 GLY A O 1
ATOM 2615 N N . HIS A 1 387 ? 9.820 -0.424 -3.584 1.00 97.19 387 HIS A N 1
ATOM 2616 C CA . HIS A 1 387 ? 10.882 -0.192 -4.548 1.00 97.19 387 HIS A CA 1
ATOM 2617 C C . HIS A 1 387 ? 10.429 0.724 -5.688 1.00 97.19 387 HIS A C 1
ATOM 2619 O O . HIS A 1 387 ? 9.282 0.705 -6.125 1.00 97.19 387 HIS A O 1
ATOM 2625 N N . GLY A 1 388 ? 11.355 1.538 -6.188 1.00 96.44 388 GLY A N 1
ATOM 2626 C CA . GLY A 1 388 ? 11.133 2.391 -7.343 1.00 96.44 388 GLY A CA 1
ATOM 2627 C C . GLY A 1 388 ? 11.102 1.605 -8.653 1.00 96.44 388 GLY A C 1
ATOM 2628 O O . GLY A 1 388 ? 11.679 0.524 -8.786 1.00 96.44 388 GLY A O 1
ATOM 2629 N N . GLN A 1 389 ? 10.448 2.179 -9.658 1.00 97.12 389 GLN A N 1
ATOM 2630 C CA . GLN A 1 389 ? 10.183 1.503 -10.922 1.00 97.12 389 GLN A CA 1
ATOM 2631 C C . GLN A 1 389 ? 11.453 1.187 -11.707 1.00 97.12 389 GLN A C 1
ATOM 2633 O O . GLN A 1 389 ? 12.231 2.086 -12.049 1.00 97.12 389 GLN A O 1
ATOM 2638 N N . SER A 1 390 ? 11.570 -0.074 -12.121 1.00 96.38 390 SER A N 1
ATOM 2639 C CA . SER A 1 390 ? 12.578 -0.507 -13.085 1.00 96.38 390 SER A CA 1
ATOM 2640 C C . SER A 1 390 ? 12.120 -0.304 -14.535 1.00 96.38 390 SER A C 1
ATOM 2642 O O . SER A 1 390 ? 10.961 -0.541 -14.890 1.00 96.38 390 SER A O 1
ATOM 2644 N N . ILE A 1 391 ? 13.047 0.132 -15.388 1.00 95.50 391 ILE A N 1
ATOM 2645 C CA . ILE A 1 391 ? 12.820 0.468 -16.797 1.00 95.50 391 ILE A CA 1
ATOM 2646 C C . ILE A 1 391 ? 13.746 -0.359 -17.689 1.00 95.50 391 ILE A C 1
ATOM 2648 O O . ILE A 1 391 ? 14.967 -0.319 -17.550 1.00 95.50 391 ILE A O 1
ATOM 2652 N N . SER A 1 392 ? 13.170 -1.035 -18.681 1.00 95.12 392 SER A N 1
ATOM 2653 C CA . SER A 1 392 ? 13.911 -1.726 -19.734 1.00 95.12 392 SER A CA 1
ATOM 2654 C C . SER A 1 392 ? 13.433 -1.283 -21.115 1.00 95.12 392 SER A C 1
ATOM 2656 O O . SER A 1 392 ? 12.263 -1.439 -21.472 1.00 95.12 392 SER A O 1
ATOM 2658 N N . ILE A 1 393 ? 14.338 -0.709 -21.907 1.00 91.38 393 ILE A N 1
ATOM 2659 C CA . ILE A 1 393 ? 14.043 -0.204 -23.250 1.00 91.38 393 ILE A CA 1
ATOM 2660 C C . ILE A 1 393 ? 15.064 -0.773 -24.222 1.00 91.38 393 ILE A C 1
ATOM 2662 O O . ILE A 1 393 ? 16.251 -0.460 -24.144 1.00 91.38 393 ILE A O 1
ATOM 2666 N N . ILE A 1 394 ? 14.587 -1.533 -25.202 1.00 88.56 394 ILE A N 1
ATOM 2667 C CA . ILE A 1 394 ? 15.370 -1.874 -26.387 1.00 88.56 394 ILE A CA 1
ATOM 2668 C C . ILE A 1 394 ? 14.726 -1.149 -27.553 1.00 88.56 394 ILE A C 1
ATOM 2670 O O . ILE A 1 394 ? 13.637 -1.512 -27.992 1.00 88.56 394 ILE A O 1
ATOM 2674 N N . ASP A 1 395 ? 15.373 -0.102 -28.053 1.00 83.31 395 ASP A N 1
ATOM 2675 C CA . ASP A 1 395 ? 14.869 0.668 -29.179 1.00 83.31 395 ASP A CA 1
ATOM 2676 C C . ASP A 1 395 ? 15.395 0.126 -30.511 1.00 83.31 395 ASP A C 1
ATOM 2678 O O . ASP A 1 395 ? 16.519 -0.369 -30.628 1.00 83.31 395 ASP A O 1
ATOM 2682 N N . ALA A 1 396 ? 14.589 0.255 -31.560 1.00 77.19 396 ALA A N 1
ATOM 2683 C CA . ALA A 1 396 ? 14.980 -0.127 -32.905 1.00 77.19 396 ALA A CA 1
ATOM 2684 C C . ALA A 1 396 ? 14.729 1.014 -33.878 1.00 77.19 396 ALA A C 1
ATOM 2686 O O . ALA A 1 396 ? 13.661 1.626 -33.937 1.00 77.19 396 ALA A O 1
ATOM 2687 N N . ASN A 1 397 ? 15.712 1.258 -34.739 1.00 71.25 397 ASN A N 1
ATOM 2688 C CA . ASN A 1 397 ? 15.514 2.189 -35.828 1.00 71.25 397 ASN A CA 1
ATOM 2689 C C . ASN A 1 397 ? 14.607 1.527 -36.850 1.00 71.25 397 ASN A C 1
ATOM 2691 O O . ASN A 1 397 ? 14.972 0.532 -37.481 1.00 71.25 397 ASN A O 1
ATOM 2695 N N . THR A 1 398 ? 13.417 2.081 -37.016 1.00 65.75 398 THR A N 1
ATOM 2696 C CA . THR A 1 398 ? 12.491 1.676 -38.069 1.00 65.75 398 THR A CA 1
ATOM 2697 C C . THR A 1 398 ? 12.588 2.599 -39.279 1.00 65.75 398 THR A C 1
ATOM 2699 O O . THR A 1 398 ? 12.008 2.275 -40.295 1.00 65.75 398 THR A O 1
ATOM 2702 N N . GLY A 1 399 ? 13.366 3.683 -39.242 1.00 67.06 399 GLY A N 1
ATOM 2703 C CA . GLY A 1 399 ? 13.435 4.717 -40.275 1.00 67.06 399 GLY A CA 1
ATOM 2704 C C . GLY A 1 399 ? 13.892 4.271 -41.673 1.00 67.06 399 GLY A C 1
ATOM 2705 O O . GLY A 1 399 ? 14.210 3.113 -41.946 1.00 67.06 399 GLY A O 1
ATOM 2706 N N . GLN A 1 400 ? 13.918 5.243 -42.588 1.00 76.25 400 GLN A N 1
ATOM 2707 C CA . GLN A 1 400 ? 14.361 5.048 -43.972 1.00 76.25 400 GLN A CA 1
ATOM 2708 C C . GLN A 1 400 ? 15.857 4.683 -44.046 1.00 76.25 400 GLN A C 1
ATOM 2710 O O . GLN A 1 400 ? 16.607 4.991 -43.115 1.00 76.25 400 GLN A O 1
ATOM 2715 N N . PRO A 1 401 ? 16.319 4.068 -45.151 1.00 77.19 401 PRO A N 1
ATOM 2716 C CA . PRO A 1 401 ? 17.735 3.780 -45.351 1.00 77.19 401 PRO A CA 1
ATOM 2717 C C . PRO A 1 401 ? 18.619 5.020 -45.143 1.00 77.19 401 PRO A C 1
ATOM 2719 O O . PRO A 1 401 ? 18.319 6.093 -45.664 1.00 77.19 401 PRO A O 1
ATOM 2722 N N . GLY A 1 402 ? 19.704 4.869 -44.380 1.00 74.00 402 GLY A N 1
ATOM 2723 C CA . GLY A 1 402 ? 20.601 5.966 -43.993 1.00 74.00 402 GLY A CA 1
ATOM 2724 C C . GLY A 1 402 ? 20.084 6.867 -42.861 1.00 74.00 402 GLY A C 1
ATOM 2725 O O . GLY A 1 402 ? 20.740 7.846 -42.517 1.00 74.00 402 GLY A O 1
ATOM 2726 N N . GLY A 1 403 ? 18.920 6.569 -42.275 1.00 79.12 403 GLY A N 1
ATOM 2727 C CA . GLY A 1 403 ? 18.370 7.309 -41.139 1.00 79.12 403 GLY A CA 1
ATOM 2728 C C . GLY A 1 403 ? 19.132 7.054 -39.837 1.00 79.12 403 GLY A C 1
ATOM 2729 O O . GLY A 1 403 ? 19.509 5.916 -39.544 1.00 79.12 403 GLY A O 1
ATOM 2730 N N . ASN A 1 404 ? 19.326 8.104 -39.040 1.00 80.56 404 ASN A N 1
ATOM 2731 C CA . ASN A 1 404 ? 19.957 7.998 -37.724 1.00 80.56 404 ASN A CA 1
ATOM 2732 C C . ASN A 1 404 ? 19.079 7.212 -36.744 1.00 80.56 404 ASN A C 1
ATOM 2734 O O . ASN A 1 404 ? 17.851 7.218 -36.856 1.00 80.56 404 ASN A O 1
ATOM 2738 N N . GLY A 1 405 ? 19.722 6.538 -35.798 1.00 79.81 405 GLY A N 1
ATOM 2739 C CA . GLY A 1 405 ? 19.080 6.003 -34.612 1.00 79.81 405 GLY A CA 1
ATOM 2740 C C . GLY A 1 405 ? 18.511 7.117 -33.738 1.00 79.81 405 GLY A C 1
ATOM 2741 O O . GLY A 1 405 ? 18.918 8.275 -33.840 1.00 79.81 405 GLY A O 1
ATOM 2742 N N . ARG A 1 406 ? 17.531 6.757 -32.914 1.00 83.31 406 ARG A N 1
ATOM 2743 C CA . ARG A 1 406 ? 16.892 7.651 -31.952 1.00 83.31 406 ARG A CA 1
ATOM 2744 C C . ARG A 1 406 ? 17.659 7.633 -30.632 1.00 83.31 406 ARG A C 1
ATOM 2746 O O . ARG A 1 406 ? 18.087 6.567 -30.192 1.00 83.31 406 ARG A O 1
ATOM 2753 N N . ASP A 1 407 ? 17.780 8.810 -30.029 1.00 85.12 407 ASP A N 1
ATOM 2754 C CA . ASP A 1 407 ? 18.332 8.971 -28.690 1.00 85.12 407 ASP A CA 1
ATOM 2755 C C . ASP A 1 407 ? 17.283 8.596 -27.636 1.00 85.12 407 ASP A C 1
ATOM 2757 O O . ASP A 1 407 ? 16.105 8.959 -27.759 1.00 85.12 407 ASP A O 1
ATOM 2761 N N . VAL A 1 408 ? 17.714 7.878 -26.604 1.00 87.75 408 VAL A N 1
ATOM 2762 C CA . VAL A 1 408 ? 16.864 7.416 -25.506 1.00 87.75 408 VAL A CA 1
ATOM 2763 C C . VAL A 1 408 ? 17.509 7.781 -24.179 1.00 87.75 408 VAL A C 1
ATOM 2765 O O . VAL A 1 408 ? 18.682 7.512 -23.945 1.00 87.75 408 VAL A O 1
ATOM 2768 N N . GLU A 1 409 ? 16.716 8.366 -23.300 1.00 93.12 409 GLU A N 1
ATOM 2769 C CA . GLU A 1 409 ? 17.056 8.705 -21.933 1.00 93.12 409 GLU A CA 1
ATOM 2770 C C . GLU A 1 409 ? 16.000 8.113 -21.001 1.00 93.12 409 GLU A C 1
ATOM 2772 O O . GLU A 1 409 ? 14.794 8.232 -21.244 1.00 93.12 409 GLU A O 1
ATOM 2777 N N . ALA A 1 410 ? 16.444 7.470 -19.928 1.00 93.38 410 ALA A N 1
ATOM 2778 C CA . ALA A 1 410 ? 15.540 7.018 -18.887 1.00 93.38 410 ALA A CA 1
ATOM 2779 C C . ALA A 1 410 ? 16.148 7.159 -17.498 1.00 93.38 410 ALA A C 1
ATOM 2781 O O . ALA A 1 410 ? 17.350 6.958 -17.296 1.00 93.38 410 ALA A O 1
ATOM 2782 N N . ARG A 1 411 ? 15.273 7.463 -16.542 1.00 96.44 411 ARG A N 1
ATOM 2783 C CA . ARG A 1 411 ? 15.571 7.512 -15.119 1.00 96.44 411 ARG A CA 1
ATOM 2784 C C . ARG A 1 411 ? 14.684 6.522 -14.373 1.00 96.44 411 ARG A C 1
ATOM 2786 O O . ARG A 1 411 ? 13.470 6.590 -14.526 1.00 96.44 411 ARG A O 1
ATOM 2793 N N . GLY A 1 412 ? 15.276 5.641 -13.574 1.00 95.88 412 GLY A N 1
ATOM 2794 C CA . GLY A 1 412 ? 14.548 4.709 -12.715 1.00 95.88 412 GLY A CA 1
ATOM 2795 C C . GLY A 1 412 ? 13.770 5.453 -11.635 1.00 95.88 412 GLY A C 1
ATOM 2796 O O . GLY A 1 412 ? 14.106 6.588 -11.291 1.00 95.88 412 GLY A O 1
ATOM 2797 N N . GLY A 1 413 ? 12.719 4.826 -11.123 1.00 96.62 413 GLY A N 1
ATOM 2798 C CA . GLY A 1 413 ? 11.916 5.404 -10.052 1.00 96.62 413 GLY A CA 1
ATOM 2799 C C . GLY A 1 413 ? 12.669 5.469 -8.729 1.00 96.62 413 GLY A C 1
ATOM 2800 O O . GLY A 1 413 ? 13.522 4.628 -8.460 1.00 96.62 413 GLY A O 1
ATOM 2801 N N . ASP A 1 414 ? 12.357 6.449 -7.890 1.00 97.38 414 ASP A N 1
ATOM 2802 C CA . ASP A 1 414 ? 12.960 6.549 -6.561 1.00 97.38 414 ASP A CA 1
ATOM 2803 C C . ASP A 1 414 ? 12.291 5.539 -5.601 1.00 97.38 414 ASP A C 1
ATOM 2805 O O . ASP A 1 414 ? 11.101 5.249 -5.721 1.00 97.38 414 ASP A O 1
ATOM 2809 N N . GLY A 1 415 ? 13.059 4.944 -4.688 1.00 95.81 415 GLY A N 1
ATOM 2810 C CA . GLY A 1 415 ? 12.522 4.042 -3.667 1.00 95.81 415 GLY A CA 1
ATOM 2811 C C . GLY A 1 415 ? 11.780 4.807 -2.570 1.00 95.81 415 GLY A C 1
ATOM 2812 O O . GLY A 1 415 ? 12.188 5.914 -2.215 1.00 95.81 415 GLY A O 1
ATOM 2813 N N . GLY A 1 416 ? 10.725 4.204 -2.025 1.00 94.62 416 GLY A N 1
ATOM 2814 C CA . GLY A 1 416 ? 9.908 4.790 -0.966 1.00 94.62 416 GLY A CA 1
ATOM 2815 C C . GLY A 1 416 ? 10.656 4.941 0.359 1.00 94.62 416 GLY A C 1
ATOM 2816 O O . GLY A 1 416 ? 11.649 4.256 0.641 1.00 94.62 416 GLY A O 1
ATOM 2817 N N . HIS A 1 417 ? 10.172 5.847 1.195 1.00 92.50 417 HIS A N 1
ATOM 2818 C CA . HIS A 1 417 ? 10.733 6.186 2.492 1.00 92.50 417 HIS A CA 1
ATOM 2819 C C . HIS A 1 417 ? 10.060 5.425 3.638 1.00 92.50 417 HIS A C 1
ATOM 2821 O O . HIS A 1 417 ? 8.896 5.040 3.554 1.00 92.50 417 HIS A O 1
ATOM 2827 N N . CYS A 1 418 ? 10.779 5.251 4.751 1.00 88.56 418 CYS A N 1
ATOM 2828 C CA . CYS A 1 418 ? 10.190 4.702 5.971 1.00 88.56 418 CYS A CA 1
ATOM 2829 C C . CYS A 1 418 ? 10.687 5.372 7.252 1.00 88.56 418 CYS A C 1
ATOM 2831 O O . CYS A 1 418 ? 11.695 6.081 7.249 1.00 88.56 418 CYS A O 1
ATOM 2833 N N . GLY A 1 419 ? 10.006 5.113 8.371 1.00 74.56 419 GLY A N 1
ATOM 2834 C CA . GLY A 1 419 ? 10.447 5.545 9.700 1.00 74.56 419 GLY A CA 1
ATOM 2835 C C . GLY A 1 419 ? 9.944 6.920 10.164 1.00 74.56 419 GLY A C 1
ATOM 2836 O O . GLY A 1 419 ? 10.490 7.504 11.090 1.00 74.56 419 GLY A O 1
ATOM 2837 N N . GLY A 1 420 ? 8.875 7.468 9.597 1.00 65.69 420 GLY A N 1
ATOM 2838 C CA . GLY A 1 420 ? 8.166 8.569 10.256 1.00 65.69 420 GLY A CA 1
ATOM 2839 C C . GLY A 1 420 ? 7.332 9.411 9.316 1.00 65.69 420 GLY A C 1
ATOM 2840 O O . GLY A 1 420 ? 7.580 9.451 8.115 1.00 65.69 420 GLY A O 1
ATOM 2841 N N . TRP A 1 421 ? 6.309 10.036 9.886 1.00 62.03 421 TRP A N 1
ATOM 2842 C CA . TRP A 1 421 ? 5.287 10.768 9.150 1.00 62.03 421 TRP A CA 1
ATOM 2843 C C . TRP A 1 421 ? 5.215 12.200 9.666 1.00 62.03 421 TRP A C 1
ATOM 2845 O O . TRP A 1 421 ? 5.407 12.460 10.856 1.00 62.03 421 TRP A O 1
ATOM 2855 N N . THR A 1 422 ? 4.902 13.128 8.767 1.00 50.19 422 THR A N 1
ATOM 2856 C CA . THR A 1 422 ? 4.583 14.506 9.141 1.00 50.19 422 THR A CA 1
ATOM 2857 C C . THR A 1 422 ? 3.069 14.637 9.243 1.00 50.19 422 THR A C 1
ATOM 2859 O O . THR A 1 422 ? 2.378 14.631 8.226 1.00 50.19 422 THR A O 1
ATOM 2862 N N . ILE A 1 423 ? 2.541 14.777 10.456 1.00 51.06 423 ILE A N 1
ATOM 2863 C CA . ILE A 1 423 ? 1.109 14.967 10.711 1.00 51.06 423 ILE A CA 1
ATOM 2864 C C . ILE A 1 423 ? 0.915 16.384 11.242 1.00 51.06 423 ILE A C 1
ATOM 2866 O O . ILE A 1 423 ? 1.540 16.781 12.217 1.00 51.06 423 ILE A O 1
ATOM 2870 N N . GLY A 1 424 ? 0.081 17.191 10.578 1.00 47.38 424 GLY A N 1
ATOM 2871 C CA . GLY A 1 424 ? -0.241 18.546 11.053 1.00 47.38 424 GLY A CA 1
ATOM 2872 C C . GLY A 1 424 ? 0.946 19.519 11.128 1.00 47.38 424 GLY A C 1
ATOM 2873 O O . GLY A 1 424 ? 0.823 20.571 11.748 1.00 47.38 424 GLY A O 1
ATOM 2874 N N . GLY A 1 425 ? 2.075 19.195 10.488 1.00 52.84 425 GLY A N 1
ATOM 2875 C CA . GLY A 1 425 ? 3.319 19.959 10.608 1.00 52.84 425 GLY A CA 1
ATOM 2876 C C . GLY A 1 425 ? 4.168 19.579 11.823 1.00 52.84 425 GLY A C 1
ATOM 2877 O O . GLY A 1 425 ? 5.042 20.358 12.178 1.00 52.84 425 GLY A O 1
ATOM 2878 N N . GLU A 1 426 ? 3.920 18.420 12.441 1.00 54.62 426 GLU A N 1
ATOM 2879 C CA . GLU A 1 426 ? 4.757 17.782 13.463 1.00 54.62 426 GLU A CA 1
ATOM 2880 C C . GLU A 1 426 ? 5.245 16.419 12.958 1.00 54.62 426 GLU A C 1
ATOM 2882 O O . GLU A 1 426 ? 4.520 15.708 12.260 1.00 54.62 426 GLU A O 1
ATOM 2887 N N . PHE A 1 427 ? 6.486 16.053 13.280 1.00 53.84 427 PHE A N 1
ATOM 2888 C CA . PHE A 1 427 ? 7.053 14.762 12.891 1.00 53.84 427 PHE A CA 1
ATOM 2889 C C . PHE A 1 427 ? 6.865 13.751 14.015 1.00 53.84 427 PHE A C 1
ATOM 2891 O O . PHE A 1 427 ? 7.352 13.974 15.128 1.00 53.84 427 PHE A O 1
ATOM 2898 N N . ILE A 1 428 ? 6.178 12.647 13.715 1.00 58.97 428 ILE A N 1
ATOM 2899 C CA . ILE A 1 428 ? 5.889 11.590 14.684 1.00 58.97 428 ILE A CA 1
ATOM 2900 C C . ILE A 1 428 ? 6.609 10.308 14.271 1.00 58.97 428 ILE A C 1
ATOM 2902 O O . ILE A 1 428 ? 6.428 9.787 13.167 1.00 58.97 428 ILE A O 1
ATOM 2906 N N . TYR A 1 429 ? 7.430 9.804 15.191 1.00 63.38 429 TYR A N 1
ATOM 2907 C CA . TYR A 1 429 ? 8.117 8.521 15.084 1.00 63.38 429 TYR A CA 1
ATOM 2908 C C . TYR A 1 429 ? 7.409 7.474 15.948 1.00 63.38 429 TYR A C 1
ATOM 2910 O O . TYR A 1 429 ? 7.129 7.735 17.120 1.00 63.38 429 TYR A O 1
ATOM 2918 N N . ILE A 1 430 ? 7.144 6.298 15.376 1.00 65.25 430 ILE A N 1
ATOM 2919 C CA . ILE A 1 430 ? 6.581 5.139 16.079 1.00 65.25 430 ILE A CA 1
ATOM 2920 C C . ILE A 1 430 ? 7.739 4.194 16.387 1.00 65.25 430 ILE A C 1
ATOM 2922 O O . ILE A 1 430 ? 8.277 3.582 15.471 1.00 65.25 430 ILE A O 1
ATOM 2926 N N . ARG A 1 431 ? 8.132 4.053 17.655 1.00 65.44 431 ARG A N 1
ATOM 2927 C CA . ARG A 1 431 ? 9.174 3.088 18.046 1.00 65.44 431 ARG A CA 1
ATOM 2928 C C . ARG A 1 431 ? 8.565 1.684 18.172 1.00 65.44 431 ARG A C 1
ATOM 2930 O O . ARG A 1 431 ? 7.621 1.503 18.934 1.00 65.44 431 ARG A O 1
ATOM 2937 N N . GLY A 1 432 ? 9.134 0.713 17.453 1.00 59.53 432 GLY A N 1
ATOM 2938 C CA . GLY A 1 432 ? 8.930 -0.736 17.614 1.00 59.53 432 GLY A CA 1
ATOM 2939 C C . GLY A 1 432 ? 10.279 -1.471 17.573 1.00 59.53 432 GLY A C 1
ATOM 2940 O O . GLY A 1 432 ? 11.285 -0.858 17.207 1.00 59.53 432 GLY A O 1
ATOM 2941 N N . SER A 1 433 ? 10.340 -2.749 17.973 1.00 50.75 433 SER A N 1
ATOM 2942 C CA . SER A 1 433 ? 11.615 -3.491 18.091 1.00 50.75 433 SER A CA 1
ATOM 2943 C C . SER A 1 433 ? 12.213 -3.932 16.739 1.00 50.75 433 SER A C 1
ATOM 2945 O O . SER A 1 433 ? 13.340 -4.429 16.669 1.00 50.75 433 SER A O 1
ATOM 2947 N N . GLU A 1 434 ? 11.467 -3.725 15.654 1.00 66.56 434 GLU A N 1
ATOM 2948 C CA . GLU A 1 434 ? 11.754 -4.249 14.322 1.00 66.56 434 GLU A CA 1
ATOM 2949 C C . GLU A 1 434 ? 12.649 -3.334 13.464 1.00 66.56 434 GLU A C 1
ATOM 2951 O O . GLU A 1 434 ? 12.989 -2.204 13.816 1.00 66.56 434 GLU A O 1
ATOM 2956 N N . SER A 1 435 ? 13.073 -3.857 12.310 1.00 79.62 435 SER A N 1
ATOM 2957 C CA . SER A 1 435 ? 13.952 -3.153 11.371 1.00 79.62 435 SER A CA 1
ATOM 2958 C C . SER A 1 435 ? 13.166 -2.279 10.394 1.00 79.62 435 SER A C 1
ATOM 2960 O O . SER A 1 435 ? 12.151 -2.709 9.856 1.00 79.62 435 SER A O 1
ATOM 2962 N N . TYR A 1 436 ? 13.686 -1.086 10.110 1.00 86.06 436 TYR A N 1
ATOM 2963 C CA . TYR A 1 436 ? 13.194 -0.189 9.066 1.00 86.06 436 TYR A CA 1
ATOM 2964 C C . TYR A 1 436 ? 13.945 -0.458 7.768 1.00 86.06 436 TYR A C 1
ATOM 2966 O O . TYR A 1 436 ? 15.179 -0.449 7.754 1.00 86.06 436 TYR A O 1
ATOM 2974 N N . VAL A 1 437 ? 13.221 -0.676 6.679 1.00 91.50 437 VAL A N 1
ATOM 2975 C CA . VAL A 1 437 ? 13.783 -0.988 5.367 1.00 91.50 437 VAL A CA 1
ATOM 2976 C C . VAL A 1 437 ? 13.158 -0.058 4.339 1.00 91.50 437 VAL A C 1
ATOM 2978 O O . VAL A 1 437 ? 11.995 -0.206 3.972 1.00 91.50 437 VAL A O 1
ATOM 2981 N N . ALA A 1 438 ? 13.944 0.911 3.878 1.00 93.50 438 ALA A N 1
ATOM 2982 C CA . ALA A 1 438 ? 13.511 1.805 2.817 1.00 93.50 438 ALA A CA 1
ATOM 2983 C C . ALA A 1 438 ? 13.644 1.130 1.443 1.00 93.50 438 ALA A C 1
ATOM 2985 O O . ALA A 1 438 ? 14.447 0.210 1.251 1.00 93.50 438 ALA A O 1
ATOM 2986 N N . GLY A 1 439 ? 12.873 1.615 0.475 1.00 95.25 439 GLY A N 1
ATOM 2987 C CA . GLY A 1 439 ? 12.799 1.034 -0.856 1.00 95.25 439 GLY A CA 1
ATOM 2988 C C . GLY A 1 439 ? 14.072 1.242 -1.668 1.00 95.25 439 GLY A C 1
ATOM 2989 O O . GLY A 1 439 ? 14.727 2.278 -1.572 1.00 95.25 439 GLY A O 1
ATOM 2990 N N . ASN A 1 440 ? 14.430 0.285 -2.519 1.00 97.25 440 ASN A N 1
ATOM 2991 C CA . ASN A 1 440 ? 15.516 0.481 -3.479 1.00 97.25 440 ASN A CA 1
ATOM 2992 C C . ASN A 1 440 ? 15.057 1.379 -4.635 1.00 97.25 440 ASN A C 1
ATOM 2994 O O . ASN A 1 440 ? 13.893 1.352 -5.020 1.00 97.25 440 ASN A O 1
ATOM 2998 N N . GLY A 1 441 ? 15.974 2.155 -5.207 1.00 96.19 441 GLY A N 1
ATOM 2999 C CA . GLY A 1 441 ? 15.737 2.851 -6.464 1.00 96.19 441 GLY A CA 1
ATOM 3000 C C . GLY A 1 441 ? 15.660 1.863 -7.626 1.00 96.19 441 GLY A C 1
ATOM 3001 O O . GLY A 1 441 ? 16.326 0.830 -7.616 1.00 96.19 441 GLY A O 1
ATOM 3002 N N . GLY A 1 442 ? 14.862 2.194 -8.633 1.00 96.19 442 GLY A N 1
ATOM 3003 C CA . GLY A 1 442 ? 14.627 1.339 -9.786 1.00 96.19 442 GLY A CA 1
ATOM 3004 C C . GLY A 1 442 ? 15.811 1.263 -10.745 1.00 96.19 442 GLY A C 1
ATOM 3005 O O . GLY A 1 442 ? 16.524 2.250 -10.973 1.00 96.19 442 GLY A O 1
ATOM 3006 N N . ASP A 1 44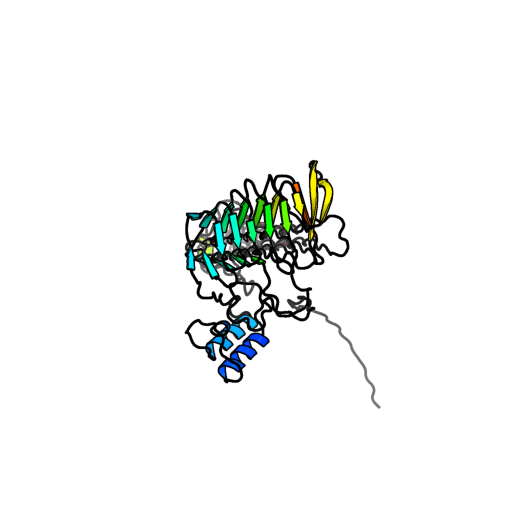3 ? 15.992 0.085 -11.336 1.00 96.50 443 ASP A N 1
ATOM 3007 C CA . ASP A 1 443 ? 17.054 -0.189 -12.296 1.00 96.50 443 ASP A CA 1
ATOM 3008 C C . ASP A 1 443 ? 16.682 0.308 -13.697 1.00 96.50 443 ASP A C 1
ATOM 3010 O O . ASP A 1 443 ? 15.520 0.306 -14.100 1.00 96.50 443 ASP A O 1
ATOM 3014 N N . VAL A 1 444 ? 17.681 0.708 -14.479 1.00 95.69 444 VAL A N 1
ATOM 3015 C CA . VAL A 1 444 ? 17.502 1.149 -15.863 1.00 95.69 444 VAL A CA 1
ATOM 3016 C C . VAL A 1 444 ? 18.418 0.368 -16.791 1.00 95.69 444 VAL A C 1
ATOM 3018 O O . VAL A 1 444 ? 19.640 0.414 -16.649 1.00 95.69 444 VAL A O 1
ATOM 3021 N N . HIS A 1 445 ? 17.824 -0.277 -17.794 1.00 94.69 445 HIS A N 1
ATOM 3022 C CA . HIS A 1 445 ? 18.525 -0.928 -18.897 1.00 94.69 445 HIS A CA 1
ATOM 3023 C C . HIS A 1 445 ? 18.075 -0.338 -20.239 1.00 94.69 445 HIS A C 1
ATOM 3025 O O . HIS A 1 445 ? 16.921 -0.498 -20.643 1.00 94.69 445 HIS A O 1
ATOM 3031 N N . LEU A 1 446 ? 18.986 0.342 -20.939 1.00 92.44 446 LEU A N 1
ATOM 3032 C CA . LEU A 1 446 ? 18.715 0.990 -22.221 1.00 92.44 446 LEU A CA 1
ATOM 3033 C C . LEU A 1 446 ? 19.612 0.470 -23.331 1.00 92.44 446 LEU A C 1
ATOM 3035 O O . LEU A 1 446 ? 20.837 0.480 -23.226 1.00 92.44 446 LEU A O 1
ATOM 3039 N N . GLN A 1 447 ? 18.994 0.178 -24.468 1.00 90.38 447 GLN A N 1
ATOM 3040 C CA . GLN A 1 447 ? 19.675 0.004 -25.736 1.00 90.38 447 GLN A CA 1
ATOM 3041 C C . GLN A 1 447 ? 19.078 0.955 -26.772 1.00 90.38 447 GLN A C 1
ATOM 3043 O O . GLN A 1 447 ? 17.933 0.799 -27.199 1.00 90.38 447 GLN A O 1
ATOM 3048 N N . ALA A 1 448 ? 19.864 1.945 -27.194 1.00 86.75 448 ALA A N 1
ATOM 3049 C CA . ALA A 1 448 ? 19.446 2.899 -28.209 1.00 86.75 448 ALA A CA 1
ATOM 3050 C C . ALA A 1 448 ? 19.416 2.272 -29.607 1.00 86.75 448 ALA A C 1
ATOM 3052 O O . ALA A 1 448 ? 20.140 1.329 -29.946 1.00 86.75 448 ALA A O 1
ATOM 3053 N N . ALA A 1 449 ? 18.590 2.859 -30.464 1.00 85.56 449 ALA A N 1
ATOM 3054 C CA . ALA A 1 449 ? 18.392 2.386 -31.818 1.00 85.56 449 ALA A CA 1
ATOM 3055 C C . ALA A 1 449 ? 19.670 2.534 -32.668 1.00 85.56 449 ALA A C 1
ATOM 3057 O O . ALA A 1 449 ? 20.294 3.594 -32.719 1.00 85.56 449 ALA A O 1
ATOM 3058 N N . GLY A 1 450 ? 20.044 1.491 -33.413 1.00 83.25 450 GLY A N 1
ATOM 3059 C CA . GLY A 1 450 ? 21.145 1.570 -34.381 1.00 83.25 450 GLY A CA 1
ATOM 3060 C C . GLY A 1 450 ? 20.824 2.452 -35.597 1.00 83.25 450 GLY A C 1
ATOM 3061 O O . GLY A 1 450 ? 19.673 2.623 -35.974 1.00 83.25 450 GLY A O 1
ATOM 3062 N N . GLY A 1 451 ? 21.820 3.005 -36.275 1.00 81.31 451 GLY A N 1
ATOM 3063 C CA . GLY A 1 451 ? 21.649 3.676 -37.558 1.00 81.31 451 GLY A CA 1
ATOM 3064 C C . GLY A 1 451 ? 21.234 2.699 -38.658 1.00 81.31 451 GLY A C 1
ATOM 3065 O O . GLY A 1 451 ? 21.692 1.556 -38.711 1.00 81.31 451 GLY A O 1
ATOM 3066 N N . LYS A 1 452 ? 20.361 3.129 -39.574 1.00 82.69 452 LYS A N 1
ATOM 3067 C CA . LYS A 1 452 ? 19.966 2.292 -40.712 1.00 82.69 452 LYS A CA 1
ATOM 3068 C C . LYS A 1 452 ? 21.083 2.216 -41.736 1.00 82.69 452 LYS A C 1
ATOM 3070 O O . LYS A 1 452 ? 21.710 3.222 -42.075 1.00 82.69 452 LYS A O 1
ATOM 3075 N N . ALA A 1 453 ? 21.262 1.021 -42.295 1.00 81.06 453 ALA A N 1
ATOM 3076 C CA . ALA A 1 453 ? 22.062 0.855 -43.496 1.00 81.06 453 ALA A CA 1
ATOM 3077 C C . ALA A 1 453 ? 21.534 1.767 -44.611 1.00 81.06 453 ALA A C 1
ATOM 3079 O O . ALA A 1 453 ? 20.329 2.019 -44.717 1.00 81.06 453 ALA A O 1
ATOM 3080 N N . ALA A 1 454 ? 22.443 2.287 -45.418 1.00 77.69 454 ALA A N 1
ATOM 3081 C CA . ALA A 1 454 ? 22.099 3.190 -46.492 1.00 77.69 454 ALA A CA 1
ATOM 3082 C C . ALA A 1 454 ? 21.377 2.488 -47.646 1.00 77.69 454 ALA A C 1
ATOM 3084 O O . ALA A 1 454 ? 21.499 1.278 -47.846 1.00 77.69 454 ALA A O 1
ATOM 3085 N N . ALA A 1 455 ? 20.689 3.277 -48.476 1.00 80.94 455 ALA A N 1
ATOM 3086 C CA . ALA A 1 455 ? 20.354 2.839 -49.826 1.00 80.94 455 ALA A CA 1
ATOM 3087 C C . ALA A 1 455 ? 21.643 2.632 -50.644 1.00 80.94 455 ALA A C 1
ATOM 3089 O O . ALA A 1 455 ? 22.725 3.048 -50.232 1.00 80.94 455 ALA A O 1
ATOM 3090 N N . SER A 1 456 ? 21.519 2.033 -51.829 1.00 77.62 456 SER A N 1
ATOM 3091 C CA . SER A 1 456 ? 22.639 1.601 -52.678 1.00 77.62 456 SER A CA 1
ATOM 3092 C C . SER A 1 456 ? 23.745 2.666 -52.857 1.00 77.62 456 SER A C 1
ATOM 3094 O O . SER A 1 456 ? 24.925 2.318 -52.884 1.00 77.62 456 SER A O 1
ATOM 3096 N N . ASN A 1 457 ? 23.378 3.959 -52.837 1.00 72.31 457 ASN A N 1
ATOM 3097 C CA . ASN A 1 457 ? 24.296 5.095 -52.981 1.00 72.31 457 ASN A CA 1
ATOM 3098 C C . ASN A 1 457 ? 24.326 6.089 -51.797 1.00 72.31 457 ASN A C 1
ATOM 3100 O O . ASN A 1 457 ? 24.734 7.235 -51.976 1.00 72.31 457 ASN A O 1
ATOM 3104 N N . GLY A 1 458 ? 23.847 5.699 -50.613 1.00 74.31 458 GLY A N 1
ATOM 3105 C CA . GLY A 1 458 ? 23.751 6.589 -49.451 1.00 74.31 458 GLY A CA 1
ATOM 3106 C C . GLY A 1 458 ? 24.834 6.364 -48.392 1.00 74.31 458 GLY A C 1
ATOM 3107 O O . GLY A 1 458 ? 25.536 5.350 -48.391 1.00 74.31 458 GLY A O 1
ATOM 3108 N N . ASN A 1 459 ? 24.897 7.286 -47.433 1.00 80.12 459 ASN A N 1
ATOM 3109 C CA . ASN A 1 459 ? 25.641 7.104 -46.188 1.00 80.12 459 ASN A CA 1
ATOM 3110 C C . ASN A 1 459 ? 24.800 6.298 -45.198 1.00 80.12 459 ASN A C 1
ATOM 3112 O O . ASN A 1 459 ? 23.572 6.424 -45.180 1.00 80.12 459 ASN A O 1
ATOM 3116 N N . GLY A 1 460 ? 25.454 5.481 -44.377 1.00 80.12 460 GLY A N 1
ATOM 3117 C CA . GLY A 1 460 ? 24.779 4.845 -43.251 1.00 80.12 460 GLY A CA 1
ATOM 3118 C C . GLY A 1 460 ? 24.366 5.889 -42.214 1.00 80.12 460 GLY A C 1
ATOM 3119 O O . GLY A 1 460 ? 25.064 6.886 -42.024 1.00 80.12 460 GLY A O 1
ATOM 3120 N N . GLY A 1 461 ? 23.234 5.673 -41.547 1.00 81.88 461 GLY A N 1
ATOM 3121 C CA . GLY A 1 461 ? 22.801 6.554 -40.464 1.00 81.88 461 GLY A CA 1
ATOM 3122 C C . GLY A 1 461 ? 23.690 6.403 -39.233 1.00 81.88 461 GLY A C 1
ATOM 3123 O O . GLY A 1 461 ? 24.235 5.326 -38.996 1.00 81.88 461 GLY A O 1
ATOM 3124 N N . ALA A 1 462 ? 23.837 7.454 -38.433 1.00 84.19 462 ALA A N 1
ATOM 3125 C CA . ALA A 1 462 ? 24.490 7.351 -37.129 1.00 84.19 462 ALA A CA 1
ATOM 3126 C C . ALA A 1 462 ? 23.641 6.511 -36.159 1.00 84.19 462 ALA A C 1
ATOM 3128 O O . ALA A 1 462 ? 22.420 6.488 -36.282 1.00 84.19 462 ALA A O 1
ATOM 3129 N N . GLY A 1 463 ? 24.260 5.824 -35.203 1.00 83.88 463 GLY A N 1
ATOM 3130 C CA . GLY A 1 463 ? 23.541 5.219 -34.080 1.00 83.88 463 GLY A CA 1
ATOM 3131 C C . GLY A 1 463 ? 23.004 6.273 -33.110 1.00 83.88 463 GLY A C 1
ATOM 3132 O O . GLY A 1 463 ? 23.570 7.361 -33.015 1.00 83.88 463 GLY A O 1
ATOM 3133 N N . GLY A 1 464 ? 21.911 5.955 -32.417 1.00 84.88 464 GLY A N 1
ATOM 3134 C CA . GLY A 1 464 ? 21.332 6.810 -31.379 1.00 84.88 464 GLY A CA 1
ATOM 3135 C C . GLY A 1 464 ? 22.108 6.738 -30.065 1.00 84.88 464 GLY A C 1
ATOM 3136 O O . GLY A 1 464 ? 22.760 5.732 -29.775 1.00 84.88 464 GLY A O 1
ATOM 3137 N N . GLY A 1 465 ? 22.060 7.809 -29.284 1.00 86.81 465 GLY A N 1
ATOM 3138 C CA . GLY A 1 465 ? 22.605 7.880 -27.935 1.00 86.81 465 GLY A CA 1
ATOM 3139 C C . GLY A 1 465 ? 21.698 7.223 -26.891 1.00 86.81 465 GLY A C 1
ATOM 3140 O O . GLY A 1 465 ? 20.480 7.239 -27.033 1.00 86.81 465 GLY A O 1
ATOM 3141 N N . ALA A 1 466 ? 22.285 6.668 -25.837 1.00 89.00 466 ALA A N 1
ATOM 3142 C CA . ALA A 1 466 ? 21.579 6.186 -24.656 1.00 89.00 466 ALA A CA 1
ATOM 3143 C C . ALA A 1 466 ? 22.066 6.955 -23.418 1.00 89.00 466 ALA A C 1
ATOM 3145 O O . ALA A 1 466 ? 23.259 7.220 -23.304 1.00 89.00 466 ALA A O 1
ATOM 3146 N N . VAL A 1 467 ? 21.158 7.312 -22.509 1.00 93.69 467 VAL A N 1
ATOM 3147 C CA . VAL A 1 467 ? 21.478 7.880 -21.190 1.00 93.69 467 VAL A CA 1
ATOM 3148 C C . VAL A 1 467 ? 20.614 7.187 -20.142 1.00 93.69 467 VAL A C 1
ATOM 3150 O O . VAL A 1 467 ? 19.400 7.363 -20.124 1.00 93.69 467 VAL A O 1
ATOM 3153 N N . ALA A 1 468 ? 21.231 6.391 -19.272 1.00 93.56 468 ALA A N 1
ATOM 3154 C CA . ALA A 1 468 ? 20.543 5.699 -18.184 1.00 93.56 468 ALA A CA 1
ATOM 3155 C C . ALA A 1 468 ? 20.923 6.312 -16.833 1.00 93.56 468 ALA A C 1
ATOM 3157 O O . ALA A 1 468 ? 22.104 6.529 -16.554 1.00 93.56 468 ALA A O 1
ATOM 3158 N N . VAL A 1 469 ? 19.928 6.550 -15.982 1.00 96.00 469 VAL A N 1
ATOM 3159 C CA . VAL A 1 469 ? 20.110 7.018 -14.603 1.00 96.00 469 VAL A CA 1
ATOM 3160 C C . VAL A 1 469 ? 19.303 6.115 -13.675 1.00 96.00 469 VAL A C 1
ATOM 3162 O O . VAL A 1 469 ? 18.090 6.033 -13.805 1.00 96.00 469 VAL A O 1
ATOM 3165 N N . GLY A 1 470 ? 19.949 5.429 -12.736 1.00 94.56 470 GLY A N 1
ATOM 3166 C CA . GLY A 1 470 ? 19.237 4.629 -11.738 1.00 94.56 470 GLY A CA 1
ATOM 3167 C C . GLY A 1 470 ? 18.416 5.516 -10.801 1.00 94.56 470 GLY A C 1
ATOM 3168 O O . GLY A 1 470 ? 18.745 6.690 -10.602 1.00 94.56 470 GLY A O 1
ATOM 3169 N N . GLY A 1 471 ? 17.352 4.963 -10.226 1.00 95.12 471 GLY A N 1
ATOM 3170 C CA . GLY A 1 471 ? 16.576 5.650 -9.196 1.00 95.12 471 GLY A CA 1
ATOM 3171 C C . GLY A 1 471 ? 17.384 5.893 -7.922 1.00 95.12 471 GLY A C 1
ATOM 3172 O O . GLY A 1 471 ? 18.352 5.180 -7.640 1.00 95.12 471 GLY A O 1
ATOM 3173 N N . THR A 1 472 ? 17.004 6.883 -7.117 1.00 96.00 472 THR A N 1
ATOM 3174 C CA . THR A 1 472 ? 17.593 7.025 -5.778 1.00 96.00 472 THR A CA 1
ATOM 3175 C C . THR A 1 472 ? 16.972 6.017 -4.822 1.00 96.00 472 THR A C 1
ATOM 3177 O O . THR A 1 472 ? 15.779 5.748 -4.904 1.00 96.00 472 THR A O 1
ATOM 3180 N N . GLY A 1 473 ? 17.761 5.470 -3.898 1.00 94.06 473 GLY A N 1
ATOM 3181 C CA . GLY A 1 473 ? 17.211 4.681 -2.799 1.00 94.06 473 GLY A CA 1
ATOM 3182 C C . GLY A 1 473 ? 16.420 5.551 -1.826 1.00 94.06 473 GLY A C 1
ATOM 3183 O O . GLY A 1 473 ? 16.705 6.742 -1.678 1.00 94.06 473 GLY A O 1
ATOM 3184 N N . GLY A 1 474 ? 15.447 4.941 -1.162 1.00 91.81 474 GLY A N 1
ATOM 3185 C CA . GLY A 1 474 ? 14.642 5.569 -0.134 1.00 91.81 474 GLY A CA 1
ATOM 3186 C C . GLY A 1 474 ? 15.424 5.854 1.147 1.00 91.81 474 GLY A C 1
ATOM 3187 O O . GLY A 1 474 ? 16.446 5.233 1.4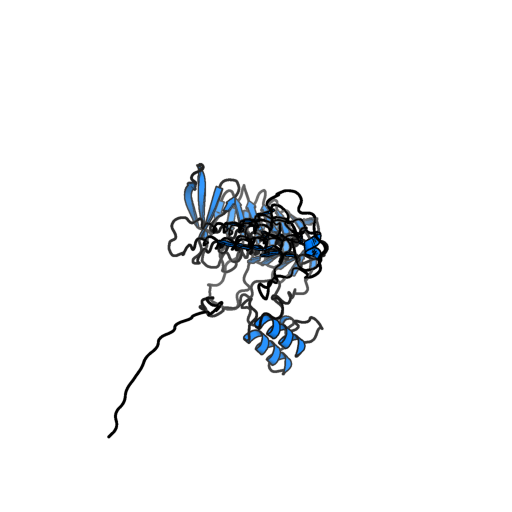58 1.00 91.81 474 GLY A O 1
ATOM 3188 N N . ASN A 1 475 ? 14.897 6.796 1.921 1.00 89.94 475 ASN A N 1
ATOM 3189 C CA . ASN A 1 475 ? 15.461 7.189 3.212 1.00 89.94 475 ASN A CA 1
ATOM 3190 C C . ASN A 1 475 ? 14.751 6.475 4.358 1.00 89.94 475 ASN A C 1
ATOM 3192 O O . ASN A 1 475 ? 13.532 6.329 4.347 1.00 89.94 475 ASN A O 1
ATOM 3196 N N . THR A 1 476 ? 15.521 6.127 5.383 1.00 85.44 476 THR A N 1
ATOM 3197 C CA . THR A 1 476 ? 15.007 5.779 6.706 1.00 85.44 476 THR A CA 1
ATOM 3198 C C . THR A 1 476 ? 15.087 7.016 7.596 1.00 85.44 476 THR A C 1
ATOM 3200 O O . THR A 1 476 ? 16.187 7.508 7.872 1.00 85.44 476 THR A O 1
ATOM 3203 N N . TYR A 1 477 ? 13.955 7.523 8.060 1.00 78.12 477 TYR A N 1
ATOM 3204 C CA . TYR A 1 477 ? 13.907 8.559 9.082 1.00 78.12 477 TYR A CA 1
ATOM 3205 C C . TYR A 1 477 ? 13.903 7.871 10.446 1.00 78.12 477 TYR A C 1
ATOM 3207 O O . TYR A 1 477 ? 13.056 7.041 10.712 1.00 78.12 477 TYR A O 1
ATOM 3215 N N . THR A 1 478 ? 14.885 8.122 11.306 1.00 70.94 478 THR A N 1
ATOM 3216 C CA . THR A 1 478 ? 14.922 7.497 12.640 1.00 70.94 478 THR A CA 1
ATOM 3217 C C . THR A 1 478 ? 15.597 8.423 13.637 1.00 70.94 478 THR A C 1
ATOM 3219 O O . THR A 1 478 ? 16.551 9.115 13.275 1.00 70.94 478 THR A O 1
ATOM 3222 N N . ILE A 1 479 ? 15.157 8.401 14.896 1.00 63.91 479 ILE A N 1
ATOM 3223 C CA . ILE A 1 479 ? 15.783 9.131 16.006 1.00 63.91 479 ILE A CA 1
ATOM 3224 C C . ILE A 1 479 ? 16.294 8.094 17.013 1.00 63.91 479 ILE A C 1
ATOM 3226 O O . ILE A 1 479 ? 15.501 7.259 17.426 1.00 63.91 479 ILE A O 1
ATOM 3230 N N . ASP A 1 480 ? 17.595 8.131 17.353 1.00 59.88 480 ASP A N 1
ATOM 3231 C CA . ASP A 1 480 ? 18.306 7.240 18.303 1.00 59.88 480 ASP A CA 1
ATOM 3232 C C . ASP A 1 480 ? 17.648 5.857 18.496 1.00 59.88 480 ASP A C 1
ATOM 3234 O O . ASP A 1 480 ? 16.821 5.635 19.386 1.00 59.88 480 ASP A O 1
ATOM 3238 N N . LEU A 1 481 ? 18.016 4.915 17.623 1.00 56.88 481 LEU A N 1
ATOM 3239 C CA . LEU A 1 481 ? 17.505 3.548 17.636 1.00 56.88 481 LEU A CA 1
ATOM 3240 C C . LEU A 1 481 ? 18.120 2.763 18.802 1.00 56.88 481 LEU A C 1
ATOM 3242 O O . LEU A 1 481 ? 19.189 2.165 18.663 1.00 56.88 481 LEU A O 1
ATOM 3246 N N . ASP A 1 482 ? 17.440 2.711 19.945 1.00 57.25 482 ASP A N 1
ATOM 3247 C CA . ASP A 1 482 ? 17.754 1.714 20.972 1.00 57.25 482 ASP A CA 1
ATOM 3248 C C . ASP A 1 482 ? 17.319 0.324 20.468 1.00 57.25 482 ASP A C 1
ATOM 3250 O O . ASP A 1 482 ? 16.249 -0.169 20.805 1.00 57.25 482 ASP A O 1
ATOM 3254 N N . GLY A 1 483 ? 18.140 -0.306 19.621 1.00 61.91 483 GLY A N 1
ATOM 3255 C CA . GLY A 1 483 ? 17.993 -1.713 19.225 1.00 61.91 483 GLY A CA 1
ATOM 3256 C C . GLY A 1 483 ? 17.367 -1.999 17.854 1.00 61.91 483 GLY A C 1
ATOM 3257 O O . GLY A 1 483 ? 17.516 -3.120 17.378 1.00 61.91 483 GLY A O 1
ATOM 3258 N N . ALA A 1 484 ? 16.753 -1.024 17.180 1.00 68.88 484 ALA A N 1
ATOM 3259 C CA . ALA A 1 484 ? 16.255 -1.206 15.811 1.00 68.88 484 ALA A CA 1
ATOM 3260 C C . ALA A 1 484 ? 17.363 -0.995 14.763 1.00 68.88 484 ALA A C 1
ATOM 3262 O O . ALA A 1 484 ? 18.294 -0.209 14.965 1.00 68.88 484 ALA A O 1
ATOM 3263 N N . THR A 1 485 ? 17.268 -1.682 13.619 1.00 80.38 485 THR A N 1
ATOM 3264 C CA . THR A 1 485 ? 18.171 -1.442 12.481 1.00 80.38 485 THR A CA 1
ATOM 3265 C C . THR A 1 485 ? 17.471 -0.638 11.398 1.00 80.38 485 THR A C 1
ATOM 3267 O O . THR A 1 485 ? 16.340 -0.936 11.032 1.00 80.38 485 THR A O 1
ATOM 3270 N N . ALA A 1 486 ? 18.143 0.390 10.885 1.00 85.44 486 ALA A N 1
ATOM 3271 C CA . ALA A 1 486 ? 17.697 1.143 9.723 1.00 85.44 486 ALA A CA 1
ATOM 3272 C C . ALA A 1 486 ? 18.527 0.747 8.499 1.00 85.44 486 ALA A C 1
ATOM 3274 O O . ALA A 1 486 ? 19.755 0.872 8.496 1.00 85.44 486 ALA A O 1
ATOM 3275 N N . SER A 1 487 ? 17.844 0.267 7.467 1.00 91.00 487 SER A N 1
ATOM 3276 C CA . SER A 1 487 ? 18.410 -0.123 6.181 1.00 91.00 487 SER A CA 1
ATOM 3277 C C . SER A 1 487 ? 17.940 0.868 5.114 1.00 91.00 487 SER A C 1
ATOM 3279 O O . SER A 1 487 ? 16.836 0.709 4.590 1.00 91.00 487 SER A O 1
ATOM 3281 N N . PRO A 1 488 ? 18.732 1.911 4.799 1.00 91.44 488 PRO A N 1
ATOM 3282 C CA . PRO A 1 488 ? 18.394 2.813 3.708 1.00 91.44 488 PRO A CA 1
ATOM 3283 C C . PRO A 1 488 ? 18.398 2.060 2.376 1.00 91.44 488 PRO A C 1
ATOM 3285 O O . PRO A 1 488 ? 19.147 1.092 2.187 1.00 91.44 488 PRO A O 1
ATOM 3288 N N . GLY A 1 489 ? 17.584 2.543 1.445 1.00 93.50 489 GLY A N 1
ATOM 3289 C CA . GLY A 1 489 ? 17.465 1.973 0.118 1.00 93.50 489 GLY A CA 1
ATOM 3290 C C . GLY A 1 489 ? 18.764 2.096 -0.666 1.00 93.50 489 GLY A C 1
ATOM 3291 O O . GLY A 1 489 ? 19.497 3.085 -0.565 1.00 93.50 489 GLY A O 1
ATOM 3292 N N . ARG A 1 490 ? 19.057 1.102 -1.502 1.00 95.88 490 ARG A N 1
ATOM 3293 C CA . ARG A 1 490 ? 20.143 1.211 -2.482 1.00 95.88 490 ARG A CA 1
ATOM 3294 C C . ARG A 1 490 ? 19.673 2.056 -3.660 1.00 95.88 490 ARG A C 1
ATOM 3296 O O . ARG A 1 490 ? 18.508 2.001 -4.030 1.00 95.88 490 ARG A O 1
ATOM 3303 N N . GLY A 1 491 ? 20.578 2.817 -4.268 1.00 94.06 491 GLY A N 1
ATOM 3304 C CA . GLY A 1 491 ? 20.308 3.400 -5.585 1.00 94.06 491 GLY A CA 1
ATOM 3305 C C . GLY A 1 491 ? 20.208 2.313 -6.658 1.00 94.06 491 GLY A C 1
ATOM 3306 O O . GLY A 1 491 ? 20.825 1.254 -6.516 1.00 94.06 491 GLY A O 1
ATOM 3307 N N . GLY A 1 492 ? 19.461 2.597 -7.720 1.00 94.50 492 GLY A N 1
ATOM 3308 C CA . GLY A 1 492 ? 19.282 1.698 -8.854 1.00 94.50 492 GLY A CA 1
ATOM 3309 C C . GLY A 1 492 ? 20.526 1.590 -9.736 1.00 94.50 492 GLY A C 1
ATOM 3310 O O . GLY A 1 492 ? 21.340 2.515 -9.845 1.00 94.50 492 GLY A O 1
ATOM 3311 N N . HIS A 1 493 ? 20.666 0.449 -10.398 1.00 95.25 493 HIS A N 1
ATOM 3312 C CA . HIS A 1 493 ? 21.657 0.201 -11.432 1.00 95.25 493 HIS A CA 1
ATOM 3313 C C . HIS A 1 493 ? 21.281 0.943 -12.724 1.00 95.25 493 HIS A C 1
ATOM 3315 O O . HIS A 1 493 ? 20.123 0.964 -13.129 1.00 95.25 493 HIS A O 1
ATOM 3321 N N . ALA A 1 494 ? 22.269 1.501 -13.430 1.00 94.19 494 ALA A N 1
ATOM 3322 C CA . ALA A 1 494 ? 22.089 2.083 -14.760 1.00 94.19 494 ALA A CA 1
ATOM 3323 C C . ALA A 1 494 ? 22.996 1.409 -15.799 1.00 94.19 494 ALA A C 1
ATOM 3325 O O . ALA A 1 494 ? 24.215 1.369 -15.635 1.00 94.19 494 ALA A O 1
ATOM 3326 N N . GLU A 1 495 ? 22.404 0.907 -16.880 1.00 95.38 495 GLU A N 1
ATOM 3327 C CA . GLU A 1 495 ? 23.102 0.403 -18.061 1.00 95.38 495 GLU A CA 1
ATOM 3328 C C . GLU A 1 495 ? 22.583 1.106 -19.320 1.00 95.38 495 GLU A C 1
ATOM 3330 O O . GLU A 1 495 ? 21.381 1.127 -19.587 1.00 95.38 495 GLU A O 1
ATOM 3335 N N . ALA A 1 496 ? 23.500 1.673 -20.105 1.00 91.88 496 ALA A N 1
ATOM 3336 C CA . ALA A 1 496 ? 23.198 2.359 -21.354 1.00 91.88 496 ALA A CA 1
ATOM 3337 C C . ALA A 1 496 ? 24.099 1.849 -22.483 1.00 91.88 496 ALA A C 1
ATOM 3339 O O . ALA A 1 496 ? 25.328 1.883 -22.400 1.00 91.88 496 ALA A O 1
ATOM 3340 N N . ILE A 1 497 ? 23.475 1.387 -23.564 1.00 90.00 497 ILE A N 1
ATOM 3341 C CA . ILE A 1 497 ? 24.145 0.877 -24.756 1.00 90.00 497 ILE A CA 1
ATOM 3342 C C . ILE A 1 497 ? 23.755 1.762 -25.940 1.00 90.00 497 ILE A C 1
ATOM 3344 O O . ILE A 1 497 ? 22.609 1.763 -26.391 1.00 90.00 497 ILE A O 1
ATOM 3348 N N . GLY A 1 498 ? 24.723 2.510 -26.472 1.00 86.31 498 GLY A N 1
ATOM 3349 C CA . GLY A 1 498 ? 24.541 3.304 -27.687 1.00 86.31 498 GLY A CA 1
ATOM 3350 C C . GLY A 1 498 ? 24.245 2.437 -28.918 1.00 86.31 498 GLY A C 1
ATOM 3351 O O . GLY A 1 498 ? 24.716 1.305 -29.046 1.00 86.31 498 GLY A O 1
ATOM 3352 N N . GLY A 1 499 ? 23.488 2.982 -29.869 1.00 85.25 499 GLY A N 1
ATOM 3353 C CA . GLY A 1 499 ? 23.138 2.279 -31.099 1.00 85.25 499 GLY A CA 1
ATOM 3354 C C . GLY A 1 499 ? 24.345 2.063 -32.017 1.00 85.25 499 GLY A C 1
ATOM 3355 O O . GLY A 1 499 ? 25.198 2.934 -32.169 1.00 85.25 499 GLY A O 1
ATOM 3356 N N . ALA A 1 500 ? 24.420 0.928 -32.711 1.00 84.19 500 ALA A N 1
ATOM 3357 C CA . ALA A 1 500 ? 25.446 0.722 -33.739 1.00 84.19 500 ALA A CA 1
ATOM 3358 C C . ALA A 1 500 ? 25.250 1.682 -34.928 1.00 84.19 500 ALA A C 1
ATOM 3360 O O . ALA A 1 500 ? 24.123 2.033 -35.254 1.00 84.19 500 ALA A O 1
ATOM 3361 N N . GLY A 1 501 ? 26.318 2.090 -35.614 1.00 81.50 501 GLY A N 1
ATOM 3362 C CA . GLY A 1 501 ? 26.204 2.862 -36.857 1.00 81.50 501 GLY A CA 1
ATOM 3363 C C . GLY A 1 501 ? 25.687 2.012 -38.024 1.00 81.50 501 GLY A C 1
ATOM 3364 O O . GLY A 1 501 ? 25.940 0.810 -38.093 1.00 81.50 501 GLY A O 1
ATOM 3365 N N . GLY A 1 502 ? 24.971 2.628 -38.962 1.00 81.44 502 GLY A N 1
ATOM 3366 C CA . GLY A 1 502 ? 24.490 1.960 -40.168 1.00 81.44 502 GLY A CA 1
ATOM 3367 C C . GLY A 1 502 ? 25.602 1.730 -41.193 1.00 81.44 502 GLY A C 1
ATOM 3368 O O . GLY A 1 502 ? 26.489 2.565 -41.364 1.00 81.44 502 GLY A O 1
ATOM 3369 N N . ASN A 1 503 ? 25.536 0.628 -41.941 1.00 82.31 503 ASN A N 1
ATOM 3370 C CA . ASN A 1 503 ? 26.458 0.382 -43.056 1.00 82.31 503 ASN A CA 1
ATOM 3371 C C . ASN A 1 503 ? 26.212 1.369 -44.212 1.00 82.31 503 ASN A C 1
ATOM 3373 O O . ASN A 1 503 ? 25.065 1.696 -44.519 1.00 82.31 503 ASN A O 1
ATOM 3377 N N . GLY A 1 504 ? 27.271 1.818 -44.886 1.00 77.12 504 GLY A N 1
ATOM 3378 C CA . GLY A 1 504 ? 27.150 2.616 -46.109 1.00 77.12 504 GLY A CA 1
ATOM 3379 C C . GLY A 1 504 ? 26.708 1.792 -47.325 1.00 77.12 504 GLY A C 1
ATOM 3380 O O . GLY A 1 504 ? 26.769 0.560 -47.315 1.00 77.12 504 GLY A O 1
ATOM 3381 N N . GLY A 1 505 ? 26.245 2.469 -48.379 1.00 75.81 505 GLY A N 1
ATOM 3382 C CA . GLY A 1 505 ? 25.760 1.830 -49.605 1.00 75.81 505 GLY A CA 1
ATOM 3383 C C . GLY A 1 505 ? 26.882 1.149 -50.396 1.00 75.81 505 GLY A C 1
ATOM 3384 O O . GLY A 1 505 ? 27.937 1.744 -50.629 1.00 75.81 505 GLY A O 1
ATOM 3385 N N . SER A 1 506 ? 26.655 -0.097 -50.822 1.00 69.12 506 SER A N 1
ATOM 3386 C CA . SER A 1 506 ? 27.675 -0.960 -51.437 1.00 69.12 506 SER A CA 1
ATOM 3387 C C . SER A 1 506 ? 27.875 -0.771 -52.947 1.00 69.12 506 SER A C 1
ATOM 3389 O O . SER A 1 506 ? 28.797 -1.370 -53.497 1.00 69.12 506 SER A O 1
ATOM 3391 N N . THR A 1 507 ? 27.050 0.030 -53.637 1.00 68.38 507 THR A N 1
ATOM 3392 C CA . THR A 1 507 ? 27.109 0.149 -55.111 1.00 68.38 507 THR A CA 1
ATOM 3393 C C . THR A 1 507 ? 27.865 1.375 -55.629 1.00 68.38 507 THR A C 1
ATOM 3395 O O . THR A 1 507 ? 27.976 1.543 -56.842 1.00 68.38 507 THR A O 1
ATOM 3398 N N . CYS A 1 508 ? 28.417 2.217 -54.751 1.00 53.03 508 CYS A N 1
ATOM 3399 C CA . CYS A 1 508 ? 29.283 3.335 -55.142 1.00 53.03 508 CYS A CA 1
ATOM 3400 C C . CYS A 1 508 ? 30.766 2.935 -55.168 1.00 53.03 508 CYS A C 1
ATOM 3402 O O . CYS A 1 508 ? 31.209 2.115 -54.367 1.00 53.03 508 CYS A O 1
ATOM 3404 N N . ALA A 1 509 ? 31.550 3.569 -56.047 1.00 63.19 509 ALA A N 1
ATOM 3405 C CA . ALA A 1 509 ? 33.012 3.533 -56.019 1.00 63.19 509 ALA A CA 1
ATOM 3406 C C . ALA A 1 509 ? 33.555 4.963 -55.802 1.00 63.19 509 ALA A C 1
ATOM 3408 O O . ALA A 1 509 ? 33.516 5.762 -56.742 1.00 63.19 509 ALA A O 1
ATOM 3409 N N . PRO A 1 510 ? 34.055 5.301 -54.596 1.00 65.25 510 PRO A N 1
ATOM 3410 C CA . PRO A 1 510 ? 34.114 4.458 -53.393 1.00 65.25 510 PRO A CA 1
ATOM 3411 C C . PRO A 1 510 ? 32.729 4.251 -52.736 1.00 65.25 510 PRO A C 1
ATOM 3413 O O . PRO A 1 510 ? 31.835 5.070 -52.964 1.00 65.25 510 PRO A O 1
ATOM 3416 N N . PRO A 1 511 ? 32.532 3.183 -51.932 1.00 67.69 511 PRO A N 1
ATOM 3417 C CA . PRO A 1 511 ? 31.304 2.968 -51.164 1.00 67.69 511 PRO A CA 1
ATOM 3418 C C . PRO A 1 511 ? 30.961 4.179 -50.297 1.00 67.69 511 PRO A C 1
ATOM 3420 O O . PRO A 1 511 ? 31.857 4.910 -49.864 1.00 67.69 511 PRO A O 1
ATOM 3423 N N . GLY A 1 512 ? 29.671 4.376 -50.014 1.00 66.94 512 GLY A N 1
ATOM 3424 C CA . GLY A 1 512 ? 29.268 5.397 -49.048 1.00 66.94 512 GLY A CA 1
ATOM 3425 C C . GLY A 1 512 ? 29.902 5.111 -47.677 1.00 66.94 512 GLY A C 1
ATOM 3426 O O . GLY A 1 512 ? 30.024 3.941 -47.305 1.00 66.94 512 GLY A O 1
ATOM 3427 N N . PRO A 1 513 ? 30.330 6.126 -46.908 1.00 75.06 513 PRO A N 1
ATOM 3428 C CA . PRO A 1 513 ? 30.790 5.914 -45.542 1.00 75.06 513 PRO A CA 1
ATOM 3429 C C . PRO A 1 513 ? 29.677 5.303 -44.675 1.00 75.06 513 PRO A C 1
ATOM 3431 O O . PRO A 1 513 ? 28.494 5.630 -44.818 1.00 75.06 513 PRO A O 1
ATOM 3434 N N . GLY A 1 514 ? 30.067 4.410 -43.763 1.00 73.69 514 GLY A N 1
ATOM 3435 C CA . GLY A 1 514 ? 29.193 3.973 -42.675 1.00 73.69 514 GLY A CA 1
ATOM 3436 C C . GLY A 1 514 ? 28.905 5.122 -41.707 1.00 73.69 514 GLY A C 1
ATOM 3437 O O . GLY A 1 514 ? 29.679 6.078 -41.616 1.00 73.69 514 GLY A O 1
ATOM 3438 N N . GLY A 1 515 ? 27.789 5.035 -40.994 1.00 71.00 515 GLY A N 1
ATOM 3439 C CA . GLY A 1 515 ? 27.478 5.960 -39.912 1.00 71.00 515 GLY A CA 1
ATOM 3440 C C . GLY A 1 515 ? 28.324 5.673 -38.673 1.00 71.00 515 GLY A C 1
ATOM 3441 O O . GLY A 1 515 ? 28.749 4.541 -38.444 1.00 71.00 515 GLY A O 1
ATOM 3442 N N . GLY A 1 516 ? 28.572 6.700 -37.859 1.00 73.00 516 GLY A N 1
ATOM 3443 C CA . GLY A 1 516 ? 29.197 6.519 -36.547 1.00 73.00 516 GLY A CA 1
ATOM 3444 C C . GLY A 1 516 ? 28.268 5.775 -35.585 1.00 73.00 516 GLY A C 1
ATOM 3445 O O . GLY A 1 516 ? 27.049 5.887 -35.695 1.00 73.00 516 GLY A O 1
ATOM 3446 N N . GLY A 1 517 ? 28.833 5.020 -34.643 1.00 67.50 517 GLY A N 1
ATOM 3447 C CA . GLY A 1 517 ? 28.065 4.490 -33.513 1.00 67.50 517 GLY A CA 1
ATOM 3448 C C . GLY A 1 517 ? 27.571 5.612 -32.595 1.00 67.50 517 GLY A C 1
ATOM 3449 O O . GLY A 1 517 ? 28.187 6.677 -32.518 1.00 67.50 517 GLY A O 1
ATOM 3450 N N . GLY A 1 518 ? 26.457 5.367 -31.918 1.00 64.75 518 GLY A N 1
ATOM 3451 C CA . GLY A 1 518 ? 25.943 6.203 -30.844 1.00 64.75 518 GLY A CA 1
ATOM 3452 C C . GLY A 1 518 ? 26.737 6.020 -29.552 1.00 64.75 518 GLY A C 1
ATOM 3453 O O . GLY A 1 518 ? 27.510 5.071 -29.406 1.00 64.75 518 GLY A O 1
ATOM 3454 N N . ARG A 1 519 ? 26.571 6.959 -28.620 1.00 75.19 519 ARG A N 1
ATOM 3455 C CA . ARG A 1 519 ? 27.200 6.921 -27.289 1.00 75.19 519 ARG A CA 1
ATOM 3456 C C . ARG A 1 519 ? 26.228 6.315 -26.276 1.00 75.19 519 ARG A C 1
ATOM 3458 O O . ARG A 1 519 ? 25.035 6.546 -26.412 1.00 75.19 519 ARG A O 1
ATOM 3465 N N . GLY A 1 520 ? 26.734 5.552 -25.316 1.00 49.31 520 GLY A N 1
ATOM 3466 C CA . GLY A 1 520 ? 25.996 5.119 -24.124 1.00 49.31 520 GLY A CA 1
ATOM 3467 C C . GLY A 1 520 ? 26.544 5.810 -22.891 1.00 49.31 520 GLY A C 1
ATOM 3468 O O . GLY A 1 520 ? 27.727 6.233 -22.964 1.00 49.31 520 GLY A O 1
#

pLDDT: mean 82.24, std 19.38, range [23.14, 98.62]

Foldseek 3Di:
DDDDDDDDDDDDDDDDPDPDDPDDDDDDDAPPADLKDFQLPPNRRQALDPVSLVVLVCVQVVNDPDDPSQPLVVPVDRHPVSSVQSVCRVVVNDDPRSDMDHDDAPEEDEAEAEDAEAEQDAQHEYEYEAAYEYEYQEYAANEEYEYEEDDDFQAAKGAYHYEHQEEYEFAAEYEIYAWHDADPVGQAWYEKYAYHYEYAHYEYEAHDDDDDPDDSDPNDHAYAIYAWEEGAALYATYAKYEYEYADQEYEYEYQFDARRYHIHETYFFHAHAQFDPNLLVDDDDLEGHREWYWIYYYHYRYPYYHPWDKDFPAADPVRQTEIETEGEANRYDTGEWYAGYEHHAQADPVPRDGRYDPDDAADAPDPADARRYEWHEIYAGAAHTYAWYAYAYADAHRHDAQAEWYAYEYETYAWYAYAWDQDPRHIYGYDHLEEHAIYAWYAYHDDTYAWHAHAQQFETYEWYAYHWHTHHWYYYDHDPDPRYHYHTYHTYHTDTHTHHWYHFHDNDVVTHHTHHTYYD

Sequence (520 aa):
MVVIALVACLIVLGGCGGSSDSRHGDAGTASLCSVSSLLGDLDGDGNPGVNDAIAILRIVVGFDVTTPLADCDGDGTVGVGDAILMLRCVVGLSSWPIGMYYPTPDRQISGTVVEGDFVVAEGELVEVVGDTVIQCDTATIPGGLFSRPSGPGGSDGASITIEASGDVSISGTIETAPGQPGDSATPTGGKGGDITVSSSGGSITIGGPGGAAGTAQAKSRSLRTGSGADGRGDGAGGSGGRIRLSAPSGTVRVEQSAELFVLGDGGDGGLIVISGADLAGYVPPASLPNSGGDGGAVEFDADRLEGVELSGRGQLPDGTPAYEVTFDDGVVVGGAGGDAGSFYYGVDPQTGAPTWPTSVGARRVQAAQAMVIVGAAGGDGIRLAGHGQSISIIDANTGQPGGNGRDVEARGGDGGHCGGWTIGGEFIYIRGSESYVAGNGGDVHLQAAGGKAAASNGNGGAGGGAVAVGGTGGNTYTIDLDGATASPGRGGHAEAIGGAGGNGGSTCAPPGPGGGGGRG

Radius of gyration: 28.49 Å; chains: 1; bounding box: 84×72×86 Å